Protein AF-A0A7W0M958-F1 (afdb_monomer)

pLDDT: mean 70.32, std 15.29, range [36.09, 95.06]

Mean predicted aligned error: 11.76 Å

Structure (mmCIF, N/CA/C/O backbone):
data_AF-A0A7W0M958-F1
#
_entry.id   AF-A0A7W0M958-F1
#
loop_
_atom_site.group_PDB
_atom_site.id
_atom_site.type_symbol
_atom_site.label_atom_id
_atom_site.label_alt_id
_atom_site.label_comp_id
_atom_site.label_asym_id
_atom_site.label_entity_id
_atom_site.label_seq_id
_atom_site.pdbx_PDB_ins_code
_atom_site.Cartn_x
_atom_site.Cartn_y
_atom_site.Cartn_z
_atom_site.occupancy
_atom_site.B_iso_or_equiv
_atom_site.auth_seq_id
_atom_site.auth_comp_id
_atom_site.auth_asym_id
_atom_site.auth_atom_id
_atom_site.pdbx_PDB_model_num
ATOM 1 N N . MET A 1 1 ? -44.604 1.127 20.445 1.00 42.62 1 MET A N 1
ATOM 2 C CA . MET A 1 1 ? -43.388 1.951 20.602 1.00 42.62 1 MET A CA 1
ATOM 3 C C . MET A 1 1 ? -42.227 0.977 20.756 1.00 42.62 1 MET A C 1
ATOM 5 O O . MET A 1 1 ? -41.955 0.521 21.855 1.00 42.62 1 MET A O 1
ATOM 9 N N . SER A 1 2 ? -41.671 0.502 19.639 1.00 37.41 2 SER A N 1
ATOM 10 C CA . SER A 1 2 ? -40.528 -0.413 19.659 1.00 37.41 2 SER A CA 1
ATOM 11 C C . SER A 1 2 ? -39.306 0.401 20.056 1.00 37.41 2 SER A C 1
ATOM 13 O O . SER A 1 2 ? -38.878 1.261 19.284 1.00 37.41 2 SER A O 1
ATOM 15 N N . LEU A 1 3 ? -38.792 0.173 21.265 1.00 39.25 3 LEU A N 1
ATOM 16 C CA . LEU A 1 3 ? -37.458 0.619 21.642 1.00 39.25 3 LEU A CA 1
ATOM 17 C C . LEU A 1 3 ? -36.522 0.137 20.537 1.00 39.25 3 LEU A C 1
ATOM 19 O O . LEU A 1 3 ? -36.380 -1.067 20.325 1.00 39.25 3 LEU A O 1
ATOM 23 N N . SER A 1 4 ? -35.979 1.078 19.764 1.00 40.53 4 SER A N 1
ATOM 24 C CA . SER A 1 4 ? -34.870 0.791 18.874 1.00 40.53 4 SER A CA 1
ATOM 25 C C . SER A 1 4 ? -33.812 0.159 19.759 1.00 40.53 4 SER A C 1
ATOM 27 O O . SER A 1 4 ? -33.294 0.841 20.642 1.00 40.53 4 SER A O 1
ATOM 29 N N . THR A 1 5 ? -33.559 -1.135 19.580 1.00 45.09 5 THR A N 1
ATOM 30 C CA . THR A 1 5 ? -32.366 -1.798 20.093 1.00 45.09 5 THR A CA 1
ATOM 31 C C . THR A 1 5 ? -31.204 -0.899 19.720 1.00 45.09 5 THR A C 1
ATOM 33 O O . THR A 1 5 ? -30.834 -0.826 18.547 1.00 45.09 5 THR A O 1
ATOM 36 N N . SER A 1 6 ? -30.726 -0.120 20.690 1.00 42.31 6 SER A N 1
ATOM 37 C CA . SER A 1 6 ? -29.503 0.640 20.556 1.00 42.31 6 SER A CA 1
ATOM 38 C C . SER A 1 6 ? -28.465 -0.392 20.182 1.00 42.31 6 SER A C 1
ATOM 40 O O . SER A 1 6 ? -28.250 -1.344 20.929 1.00 42.31 6 SER A O 1
ATOM 42 N N . THR A 1 7 ? -27.933 -0.264 18.977 1.00 45.28 7 THR A N 1
ATOM 43 C CA . THR A 1 7 ? -26.904 -1.120 18.408 1.00 45.28 7 THR A CA 1
ATOM 44 C C . THR A 1 7 ? -25.629 -0.938 19.233 1.00 45.28 7 THR A C 1
ATOM 46 O O . THR A 1 7 ? -24.704 -0.242 18.829 1.00 45.28 7 THR A O 1
ATOM 49 N N . THR A 1 8 ? -25.614 -1.483 20.444 1.00 46.78 8 THR A N 1
ATOM 50 C CA . THR A 1 8 ? -24.430 -1.624 21.279 1.00 46.78 8 THR A CA 1
ATOM 51 C C . THR A 1 8 ? -23.473 -2.596 20.597 1.00 46.78 8 THR A C 1
ATOM 53 O O . THR A 1 8 ? -23.866 -3.532 19.901 1.00 46.78 8 THR A O 1
ATOM 56 N N . ALA A 1 9 ? -22.178 -2.373 20.717 1.00 49.91 9 ALA A N 1
ATOM 57 C CA . ALA A 1 9 ? -21.476 -1.441 19.848 1.00 49.91 9 ALA A CA 1
ATOM 58 C C . ALA A 1 9 ? -20.551 -2.268 18.931 1.00 49.91 9 ALA A C 1
ATOM 60 O O . ALA A 1 9 ? -20.081 -3.329 19.348 1.00 49.91 9 ALA A O 1
ATOM 61 N N . PRO A 1 10 ? -20.224 -1.822 17.705 1.00 60.34 10 PRO A N 1
ATOM 62 C CA . PRO A 1 10 ? -19.324 -2.541 16.791 1.00 60.34 10 PRO A CA 1
ATOM 63 C C . PRO A 1 10 ? -17.956 -2.876 17.407 1.00 60.34 10 PRO A C 1
ATOM 65 O O . PRO A 1 10 ? -17.292 -3.812 16.965 1.00 60.34 10 PRO A O 1
ATOM 68 N N . ILE A 1 11 ? -17.569 -2.176 18.475 1.00 60.22 11 ILE A N 1
ATOM 69 C CA . ILE A 1 11 ? -16.361 -2.440 19.256 1.00 60.22 11 ILE A CA 1
ATOM 70 C C . ILE A 1 11 ? -16.395 -3.829 19.936 1.00 60.22 11 ILE A C 1
ATOM 72 O O . ILE A 1 11 ? -15.362 -4.488 20.046 1.00 60.22 11 ILE A O 1
ATOM 76 N N . GLU A 1 12 ? -17.560 -4.351 20.329 1.00 60.53 12 GLU A N 1
ATOM 77 C CA . GLU A 1 12 ? -17.665 -5.682 20.956 1.00 60.53 12 GLU A CA 1
ATOM 78 C C . GLU A 1 12 ? -17.314 -6.830 19.999 1.00 60.53 12 GLU A C 1
ATOM 80 O O . GLU A 1 12 ? -16.913 -7.907 20.442 1.00 60.53 12 GLU A O 1
ATOM 85 N N . ARG A 1 13 ? -17.410 -6.589 18.685 1.00 68.00 13 ARG A N 1
ATOM 86 C CA . ARG A 1 13 ? -17.120 -7.565 17.622 1.00 68.00 13 ARG A CA 1
ATOM 87 C C . ARG A 1 13 ? -15.661 -7.566 17.177 1.00 68.00 13 ARG A C 1
ATOM 89 O O . ARG A 1 13 ? -15.325 -8.190 16.169 1.00 68.00 13 ARG A O 1
ATOM 96 N N . VAL A 1 14 ? -14.787 -6.865 17.897 1.00 75.50 14 VAL A N 1
ATOM 97 C CA . VAL A 1 14 ? -13.375 -6.798 17.539 1.00 75.50 14 VAL A CA 1
ATOM 98 C C . VAL A 1 14 ? -12.734 -8.187 17.632 1.00 75.50 14 VAL A C 1
ATOM 100 O O . VAL A 1 14 ? -12.704 -8.818 18.687 1.00 75.50 14 VAL A O 1
ATOM 103 N N . THR A 1 15 ? -12.182 -8.657 16.514 1.00 79.88 15 THR A N 1
ATOM 104 C CA . THR A 1 15 ? -11.573 -9.992 16.384 1.00 79.88 15 THR A CA 1
ATOM 105 C C . THR A 1 15 ? -10.122 -10.039 16.857 1.00 79.88 15 THR A C 1
ATOM 107 O O . THR A 1 15 ? -9.561 -11.117 17.063 1.00 79.88 15 THR A O 1
ATOM 110 N N . ILE A 1 16 ? -9.496 -8.872 17.023 1.00 81.25 16 ILE A N 1
ATOM 111 C CA . ILE A 1 16 ? -8.085 -8.725 17.372 1.00 81.25 16 ILE A CA 1
ATOM 112 C C . ILE A 1 16 ? -7.967 -8.082 18.758 1.00 81.25 16 ILE A C 1
ATOM 114 O O . ILE A 1 16 ? -8.502 -6.999 18.959 1.00 81.25 16 ILE A O 1
ATOM 118 N N . PRO A 1 17 ? -7.210 -8.658 19.709 1.00 81.50 17 PRO A N 1
ATOM 119 C CA . PRO A 1 17 ? -7.110 -8.081 21.046 1.00 81.50 17 PRO A CA 1
ATOM 120 C C . PRO A 1 17 ? -6.552 -6.651 20.990 1.00 81.50 17 PRO A C 1
ATOM 122 O O . PRO A 1 17 ? -5.458 -6.431 20.455 1.00 81.50 17 PRO A O 1
ATOM 125 N N . LEU A 1 18 ? -7.285 -5.688 21.550 1.00 82.69 18 LEU A N 1
ATOM 126 C CA . LEU A 1 18 ? -6.930 -4.266 21.599 1.00 82.69 18 LEU A CA 1
ATOM 127 C C . LEU A 1 18 ? -5.986 -3.974 22.769 1.00 82.69 18 LEU A C 1
ATOM 129 O O . LEU A 1 18 ? -6.314 -3.239 23.685 1.00 82.69 18 LEU A O 1
ATOM 133 N N . ARG A 1 19 ? -4.792 -4.568 22.731 1.00 85.56 19 ARG A N 1
ATOM 134 C CA . ARG A 1 19 ? -3.726 -4.309 23.705 1.0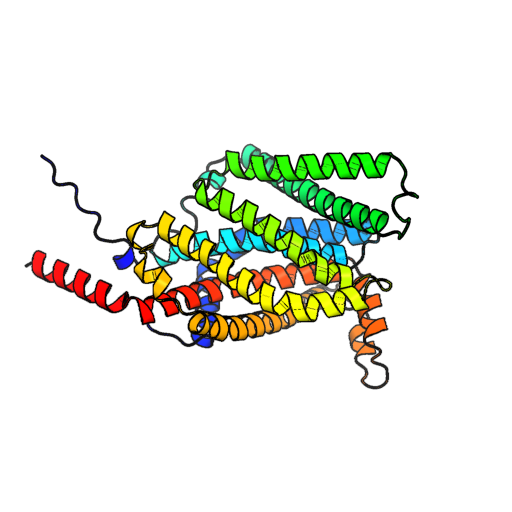0 85.56 19 ARG A CA 1
ATOM 135 C C . ARG A 1 19 ? -2.640 -3.400 23.127 1.00 85.56 19 ARG A C 1
ATOM 137 O O . ARG A 1 19 ? -2.356 -3.534 21.928 1.00 85.56 19 ARG A O 1
ATOM 144 N N . PRO A 1 20 ? -1.979 -2.579 23.963 1.00 88.06 20 PRO A N 1
ATOM 145 C CA . PRO A 1 20 ? -0.784 -1.852 23.571 1.00 88.06 20 PRO A CA 1
ATOM 146 C C . PRO A 1 20 ? 0.292 -2.786 22.992 1.00 88.06 20 PRO A C 1
ATOM 148 O O . PRO A 1 20 ? 0.580 -3.847 23.551 1.00 88.06 20 PRO A O 1
ATOM 151 N N . ARG A 1 21 ? 0.895 -2.408 21.870 1.00 91.38 21 ARG A N 1
ATOM 152 C CA . ARG A 1 21 ? 1.918 -3.146 21.124 1.00 91.38 21 ARG A CA 1
ATOM 153 C C . ARG A 1 21 ? 3.068 -2.229 20.751 1.00 91.38 21 ARG A C 1
ATOM 155 O O . ARG A 1 21 ? 2.920 -1.020 20.617 1.00 91.38 21 ARG A O 1
ATOM 162 N N . THR A 1 22 ? 4.243 -2.814 20.576 1.00 93.38 22 THR A N 1
ATOM 163 C CA . THR A 1 22 ? 5.367 -2.121 19.945 1.00 93.38 22 THR A CA 1
ATOM 164 C C . THR A 1 22 ? 5.147 -2.046 18.426 1.00 93.38 22 THR A C 1
ATOM 166 O O . THR A 1 22 ? 4.350 -2.819 17.883 1.00 93.38 22 THR A O 1
ATOM 169 N N . PRO A 1 23 ? 5.866 -1.171 17.699 1.00 89.19 23 PRO A N 1
ATOM 170 C CA . PRO A 1 23 ? 5.803 -1.129 16.236 1.00 89.19 23 PRO A CA 1
ATOM 171 C C . PRO A 1 23 ? 6.158 -2.473 15.585 1.00 89.19 23 PRO A C 1
ATOM 173 O O . PRO A 1 23 ? 5.487 -2.892 14.647 1.00 89.19 23 PRO A O 1
ATOM 176 N N . ALA A 1 24 ? 7.132 -3.199 16.145 1.00 90.88 24 ALA A N 1
ATOM 177 C CA . ALA A 1 24 ? 7.453 -4.565 15.727 1.00 90.88 24 ALA A CA 1
ATOM 178 C C . ALA A 1 24 ? 6.256 -5.513 15.913 1.00 90.88 24 ALA A C 1
ATOM 180 O O . ALA A 1 24 ? 5.863 -6.195 14.973 1.00 90.88 24 ALA A O 1
ATOM 181 N N . GLY A 1 25 ? 5.584 -5.456 17.069 1.00 93.62 25 GLY A N 1
ATOM 182 C CA . GLY A 1 25 ? 4.365 -6.233 17.304 1.00 93.62 25 GLY A CA 1
ATOM 183 C C . GLY A 1 25 ? 3.202 -5.870 16.368 1.00 93.62 25 GLY A C 1
ATOM 184 O O . GLY A 1 25 ? 2.332 -6.706 16.122 1.00 93.62 25 GLY A O 1
ATOM 185 N N . CYS A 1 26 ? 3.171 -4.649 15.818 1.00 93.75 26 CYS A N 1
ATOM 186 C CA . CYS A 1 26 ? 2.218 -4.261 14.772 1.00 93.75 26 CYS A CA 1
ATOM 187 C C . CYS A 1 26 ? 2.575 -4.884 13.413 1.00 93.75 26 CYS A C 1
ATOM 189 O O . CYS A 1 26 ? 1.673 -5.303 12.687 1.00 93.75 26 CYS A O 1
ATOM 191 N N . CYS A 1 27 ? 3.866 -4.993 13.085 1.00 93.06 27 CYS A N 1
ATOM 192 C CA . CYS A 1 27 ? 4.341 -5.720 11.905 1.00 93.06 27 CYS A CA 1
ATOM 193 C C . CYS A 1 27 ? 4.044 -7.224 12.009 1.00 93.06 27 CYS A C 1
ATOM 195 O O . CYS A 1 27 ? 3.504 -7.793 11.062 1.00 93.06 27 CYS A O 1
ATOM 197 N N . ASP A 1 28 ? 4.296 -7.849 13.162 1.00 94.12 28 ASP A N 1
ATOM 198 C CA . ASP A 1 28 ? 3.977 -9.266 13.392 1.00 94.12 28 ASP A CA 1
ATOM 199 C C . ASP A 1 28 ? 2.480 -9.526 13.221 1.00 94.12 28 ASP A C 1
ATOM 201 O O . ASP A 1 28 ? 2.060 -10.458 12.531 1.00 94.12 28 ASP A O 1
ATOM 205 N N . LEU A 1 29 ? 1.652 -8.645 13.789 1.00 94.19 29 LEU A N 1
ATOM 206 C CA . LEU A 1 29 ? 0.206 -8.714 13.633 1.00 94.19 29 LEU A CA 1
ATOM 207 C C . LEU A 1 29 ? -0.219 -8.531 12.170 1.00 94.19 29 LEU A C 1
ATOM 209 O O . LEU A 1 29 ? -1.136 -9.216 11.722 1.00 94.19 29 LEU A O 1
ATOM 213 N N . ALA A 1 30 ? 0.451 -7.657 11.414 1.00 95.06 30 ALA A N 1
ATOM 214 C CA . ALA A 1 30 ? 0.208 -7.492 9.984 1.00 95.06 30 ALA A CA 1
ATOM 215 C C . ALA A 1 30 ? 0.526 -8.761 9.193 1.00 95.06 30 ALA A C 1
ATOM 217 O O . ALA A 1 30 ? -0.282 -9.154 8.355 1.00 95.06 30 ALA A O 1
ATOM 218 N N . VAL A 1 31 ? 1.639 -9.436 9.492 1.00 94.44 31 VAL A N 1
ATOM 219 C CA . VAL A 1 31 ? 2.004 -10.721 8.875 1.00 94.44 31 VAL A CA 1
ATOM 220 C C . VAL A 1 31 ? 0.985 -11.804 9.230 1.00 94.44 31 VAL A C 1
ATOM 222 O O . VAL A 1 31 ? 0.481 -12.484 8.338 1.00 94.44 31 VAL A O 1
ATOM 225 N N . MET A 1 32 ? 0.618 -11.936 10.509 1.00 94.75 32 MET A N 1
ATOM 226 C CA . MET A 1 32 ? -0.393 -12.903 10.954 1.00 94.75 32 MET A CA 1
ATOM 227 C C . MET A 1 32 ? -1.755 -12.651 10.295 1.00 94.75 32 MET A C 1
ATOM 229 O O . MET A 1 32 ? -2.414 -13.587 9.836 1.00 94.75 32 MET A O 1
ATOM 233 N N . TYR A 1 33 ? -2.171 -11.384 10.230 1.00 93.75 33 TYR A N 1
ATOM 234 C CA . TYR A 1 33 ? -3.401 -10.970 9.566 1.00 93.75 33 TYR A CA 1
ATOM 235 C C . TYR A 1 33 ? -3.349 -11.298 8.069 1.00 93.75 33 TYR A C 1
ATOM 237 O O . TYR A 1 33 ? -4.283 -11.898 7.534 1.00 93.75 33 TYR A O 1
ATOM 245 N N . TYR A 1 34 ? -2.240 -10.963 7.403 1.00 92.88 34 TYR A N 1
ATOM 246 C CA . TYR A 1 34 ? -2.038 -11.255 5.987 1.00 92.88 34 TYR A CA 1
ATOM 247 C C . TYR A 1 34 ? -2.079 -12.759 5.716 1.00 92.88 34 TYR A C 1
ATOM 249 O O . TYR A 1 34 ? -2.740 -13.177 4.775 1.00 92.88 34 TYR A O 1
ATOM 257 N N . GLY A 1 35 ? -1.463 -13.585 6.567 1.00 93.88 35 GLY A N 1
ATOM 258 C CA . GLY A 1 35 ? -1.508 -15.045 6.459 1.00 93.88 35 GLY A CA 1
ATOM 259 C C . GLY A 1 35 ? -2.926 -15.608 6.590 1.00 93.88 35 GLY A C 1
ATOM 260 O O . GLY A 1 35 ? -3.335 -16.446 5.787 1.00 93.88 35 GLY A O 1
ATOM 261 N N . ARG A 1 36 ? -3.721 -15.101 7.542 1.00 93.75 36 ARG A N 1
ATOM 262 C CA . ARG A 1 36 ? -5.124 -15.517 7.721 1.00 93.75 36 ARG A CA 1
ATOM 263 C C . ARG A 1 36 ? -6.018 -15.111 6.545 1.00 93.75 36 ARG A C 1
ATOM 265 O O . ARG A 1 36 ? -6.953 -15.836 6.214 1.00 93.75 36 ARG A O 1
ATOM 272 N N . HIS A 1 37 ? -5.735 -13.976 5.911 1.00 92.69 37 HIS A N 1
ATOM 273 C CA . HIS A 1 37 ? -6.521 -13.428 4.800 1.00 92.69 37 HIS A CA 1
ATOM 274 C C . HIS A 1 37 ? -5.784 -13.478 3.454 1.00 92.69 37 HIS A C 1
ATOM 276 O O . HIS A 1 37 ? -6.104 -12.708 2.546 1.00 92.69 37 HIS A O 1
ATOM 282 N N . LEU A 1 38 ? -4.832 -14.406 3.302 1.00 92.50 38 LEU A N 1
ATOM 283 C CA . LEU A 1 38 ? -3.876 -14.425 2.193 1.00 92.50 38 LEU A CA 1
ATOM 284 C C . LEU A 1 38 ? -4.567 -14.405 0.831 1.00 92.50 38 LEU A C 1
ATOM 286 O O . LEU A 1 38 ? -4.259 -13.568 -0.012 1.00 92.50 38 LEU A O 1
ATOM 290 N N . ALA A 1 39 ? -5.552 -15.282 0.627 1.00 88.88 39 ALA A N 1
ATOM 291 C CA . ALA A 1 39 ? -6.262 -15.380 -0.644 1.00 88.88 39 ALA A CA 1
ATOM 292 C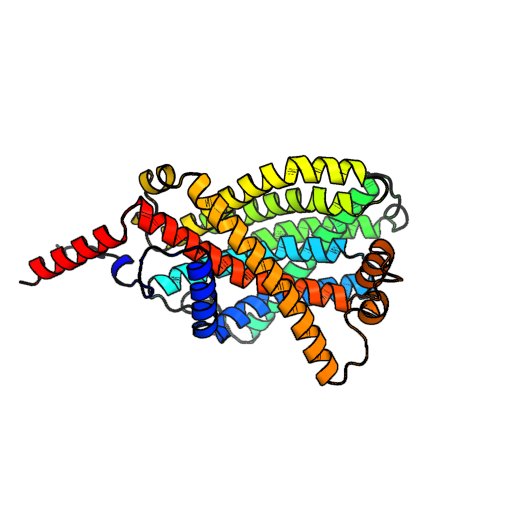 C . ALA A 1 39 ? -6.978 -14.071 -1.018 1.00 88.88 39 ALA A C 1
ATOM 294 O O . ALA A 1 39 ? -6.932 -13.641 -2.170 1.00 88.88 39 ALA A O 1
ATOM 295 N N . ALA A 1 40 ? -7.624 -13.414 -0.054 1.00 87.56 40 ALA A N 1
ATOM 296 C CA . ALA A 1 40 ? -8.373 -12.190 -0.307 1.00 87.56 40 ALA A CA 1
ATOM 297 C C . ALA A 1 40 ? -7.439 -10.981 -0.506 1.00 87.56 40 ALA A C 1
ATOM 299 O O . ALA A 1 40 ? -7.651 -10.176 -1.418 1.00 87.56 40 ALA A O 1
ATOM 300 N N . ALA A 1 41 ? -6.356 -10.905 0.273 1.00 89.62 41 ALA A N 1
ATOM 301 C CA . ALA A 1 41 ? -5.318 -9.891 0.119 1.00 89.62 41 ALA A CA 1
ATOM 302 C C . ALA A 1 41 ? -4.587 -10.014 -1.229 1.00 89.62 41 ALA A C 1
ATOM 304 O O . ALA A 1 41 ? -4.405 -9.002 -1.910 1.00 89.62 41 ALA A O 1
ATOM 305 N N . LEU A 1 42 ? -4.257 -11.240 -1.657 1.00 90.19 42 LEU A N 1
ATOM 306 C CA . LEU A 1 42 ? -3.645 -11.520 -2.959 1.00 90.19 42 LEU A CA 1
ATOM 307 C C . LEU A 1 42 ? -4.586 -11.221 -4.127 1.00 90.19 42 LEU A C 1
ATOM 309 O O . LEU A 1 42 ? -4.130 -10.711 -5.144 1.00 90.19 42 LEU A O 1
ATOM 313 N N . ARG A 1 43 ? -5.895 -11.480 -4.003 1.00 85.12 43 ARG A N 1
ATOM 314 C CA . ARG A 1 43 ? -6.878 -11.076 -5.027 1.00 85.12 43 ARG A CA 1
ATOM 315 C C . ARG A 1 43 ? -6.932 -9.559 -5.182 1.00 85.12 43 ARG A C 1
ATOM 317 O O . ARG A 1 43 ? -6.916 -9.065 -6.308 1.00 85.12 43 ARG A O 1
ATOM 324 N N . LEU A 1 44 ? -6.975 -8.824 -4.067 1.00 85.06 44 LEU A N 1
ATOM 325 C CA . LEU A 1 44 ? -6.955 -7.360 -4.081 1.00 85.06 44 LEU A CA 1
ATOM 326 C C . LEU A 1 44 ? -5.650 -6.827 -4.685 1.00 85.06 44 LEU A C 1
ATOM 328 O O . LEU A 1 44 ? -5.680 -5.926 -5.522 1.00 85.06 44 LEU A O 1
ATOM 332 N N . TYR A 1 45 ? -4.519 -7.415 -4.289 1.00 89.88 45 TYR A N 1
ATOM 333 C CA . TYR A 1 45 ? -3.213 -7.114 -4.858 1.00 89.88 45 TYR A CA 1
ATOM 334 C C . TYR A 1 45 ? -3.208 -7.364 -6.368 1.00 89.88 45 TYR A C 1
ATOM 336 O O . TYR A 1 45 ? -2.921 -6.451 -7.131 1.00 89.88 45 TYR A O 1
ATOM 344 N N . ALA A 1 46 ? -3.612 -8.550 -6.821 1.00 85.75 46 ALA A N 1
ATOM 345 C CA . ALA A 1 46 ? -3.624 -8.919 -8.231 1.00 85.75 46 ALA A CA 1
ATOM 346 C C . ALA A 1 46 ? -4.509 -7.989 -9.075 1.00 85.75 46 ALA A C 1
ATOM 348 O O . ALA A 1 46 ? -4.117 -7.593 -10.169 1.00 85.75 46 ALA A O 1
ATOM 349 N N . ALA A 1 47 ? -5.670 -7.585 -8.553 1.00 80.44 47 ALA A N 1
ATOM 350 C CA . ALA A 1 47 ? -6.596 -6.696 -9.251 1.00 80.44 47 ALA A CA 1
ATOM 351 C C . ALA A 1 47 ? -6.030 -5.287 -9.510 1.00 80.44 47 ALA A C 1
ATOM 353 O O . ALA A 1 47 ? -6.476 -4.619 -10.440 1.00 80.44 47 ALA A O 1
ATOM 354 N N . ILE A 1 48 ? -5.073 -4.828 -8.695 1.00 82.06 48 ILE A N 1
ATOM 355 C CA . ILE A 1 48 ? -4.545 -3.456 -8.737 1.00 82.06 48 ILE A CA 1
ATOM 356 C C . ILE A 1 48 ? -3.093 -3.423 -9.223 1.00 82.06 48 ILE A C 1
ATOM 358 O O . ILE A 1 48 ? -2.740 -2.609 -10.074 1.00 82.06 48 ILE A O 1
ATOM 362 N N . ALA A 1 49 ? -2.252 -4.312 -8.698 1.00 85.56 49 ALA A N 1
ATOM 363 C CA . ALA A 1 49 ? -0.827 -4.360 -8.977 1.00 85.56 49 ALA A CA 1
ATOM 364 C C . ALA A 1 49 ? -0.512 -4.991 -10.338 1.00 85.56 49 ALA A C 1
ATOM 366 O O . ALA A 1 49 ? 0.308 -4.433 -11.058 1.00 85.56 49 ALA A O 1
ATOM 367 N N . LEU A 1 50 ? -1.170 -6.089 -10.748 1.00 83.12 50 LEU A N 1
ATOM 368 C CA . LEU A 1 50 ? -0.867 -6.717 -12.048 1.00 83.12 50 LEU A CA 1
ATOM 369 C C . LEU A 1 50 ? -1.082 -5.769 -13.238 1.00 83.12 50 LEU A C 1
ATOM 371 O O . LEU A 1 50 ? -0.213 -5.734 -14.106 1.00 83.12 50 LEU A O 1
ATOM 375 N N . PRO A 1 51 ? -2.159 -4.957 -13.293 1.00 81.31 51 PRO A N 1
ATOM 376 C CA . PRO A 1 51 ? -2.305 -3.949 -14.339 1.00 81.31 51 PRO A CA 1
ATOM 377 C C . PRO A 1 51 ? -1.175 -2.925 -14.369 1.00 81.31 51 PRO A C 1
ATOM 379 O O . PRO A 1 51 ? -0.702 -2.565 -15.443 1.00 81.31 51 PRO A O 1
ATOM 382 N N . ALA A 1 52 ? -0.722 -2.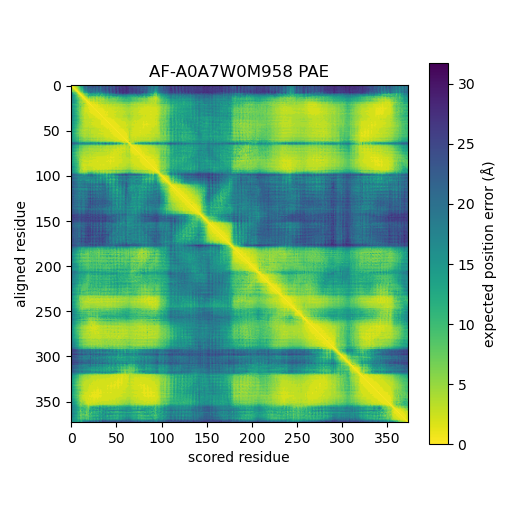480 -13.197 1.00 82.38 52 ALA A N 1
ATOM 383 C CA . ALA A 1 52 ? 0.382 -1.538 -13.090 1.00 82.38 52 ALA A CA 1
ATOM 384 C C . ALA A 1 52 ? 1.699 -2.157 -13.565 1.00 82.38 52 ALA A C 1
ATOM 386 O O . ALA A 1 52 ? 2.423 -1.538 -14.335 1.00 82.38 52 ALA A O 1
ATOM 387 N N . VAL A 1 53 ? 1.975 -3.395 -13.156 1.00 84.44 53 VAL A N 1
ATOM 388 C CA . VAL A 1 53 ? 3.165 -4.159 -13.549 1.00 84.44 53 VAL A CA 1
ATOM 389 C C . VAL A 1 53 ? 3.176 -4.412 -15.056 1.00 84.44 53 VAL A C 1
ATOM 391 O O . VAL A 1 53 ? 4.180 -4.145 -15.709 1.00 84.44 53 VAL A O 1
ATOM 394 N N . ALA A 1 54 ? 2.055 -4.864 -15.627 1.00 80.56 54 ALA A N 1
ATOM 395 C CA . ALA A 1 54 ? 1.921 -5.093 -17.065 1.00 80.56 54 ALA A CA 1
ATOM 396 C C . ALA A 1 54 ? 2.107 -3.800 -17.865 1.00 80.56 54 ALA A C 1
ATOM 398 O O . ALA A 1 54 ? 2.738 -3.808 -18.921 1.00 80.56 54 ALA A O 1
ATOM 399 N N . LEU A 1 55 ? 1.590 -2.684 -17.348 1.00 79.38 55 LEU A N 1
ATOM 400 C CA . LEU A 1 55 ? 1.779 -1.390 -17.976 1.00 79.38 55 LEU A CA 1
ATOM 401 C C . LEU A 1 55 ? 3.237 -0.949 -17.930 1.00 79.38 55 LEU A C 1
ATOM 403 O O . LEU A 1 55 ? 3.778 -0.590 -18.967 1.00 79.38 55 LEU A O 1
ATOM 407 N N . VAL A 1 56 ? 3.874 -0.990 -16.761 1.00 83.38 56 VAL A N 1
ATOM 408 C CA . VAL A 1 56 ? 5.285 -0.607 -16.612 1.00 83.38 56 VAL A CA 1
ATOM 409 C C . VAL A 1 56 ? 6.159 -1.461 -17.521 1.00 83.38 56 VAL A C 1
ATOM 411 O O . VAL A 1 56 ? 6.966 -0.919 -18.266 1.00 83.38 56 VAL A O 1
ATOM 414 N N . TYR A 1 57 ? 5.923 -2.775 -17.548 1.00 83.50 57 TYR A N 1
ATOM 415 C CA . TYR A 1 57 ? 6.598 -3.675 -18.474 1.00 83.50 57 TYR A CA 1
ATOM 416 C C . TYR A 1 57 ? 6.392 -3.256 -19.935 1.00 83.50 57 TYR A C 1
ATOM 418 O O . TYR A 1 57 ? 7.359 -3.150 -20.683 1.00 83.50 57 TYR A O 1
ATOM 426 N N . GLY A 1 58 ? 5.148 -2.989 -20.346 1.00 76.62 58 GLY A N 1
ATOM 427 C CA . GLY A 1 58 ? 4.822 -2.574 -21.711 1.00 76.62 58 GLY A CA 1
ATOM 428 C C . GLY A 1 58 ? 5.483 -1.251 -22.105 1.00 76.62 58 GLY A C 1
ATOM 429 O O . GLY A 1 58 ? 6.111 -1.174 -23.157 1.00 76.62 58 GLY A O 1
ATOM 430 N N . PHE A 1 59 ? 5.404 -0.228 -21.253 1.00 75.94 59 PHE A N 1
ATOM 431 C CA . PHE A 1 59 ? 6.045 1.065 -21.506 1.00 75.94 59 PHE A CA 1
ATOM 432 C C . PHE A 1 59 ? 7.564 0.927 -21.594 1.00 75.94 59 PHE A C 1
ATOM 434 O O . PHE A 1 59 ? 8.149 1.329 -22.600 1.00 75.94 59 PHE A O 1
ATOM 441 N N . SER A 1 60 ? 8.198 0.270 -20.621 1.00 80.56 60 SER A N 1
ATOM 442 C CA . SER A 1 60 ? 9.646 0.055 -20.655 1.00 80.56 60 SER A CA 1
ATOM 443 C C . SER A 1 60 ? 10.073 -0.791 -21.858 1.00 80.56 60 SER A C 1
ATOM 445 O O . SER A 1 60 ? 11.113 -0.525 -22.451 1.00 80.56 60 SER A O 1
ATOM 447 N N . ARG A 1 61 ? 9.266 -1.773 -22.286 1.00 81.44 61 ARG A N 1
ATOM 448 C CA . ARG A 1 61 ? 9.596 -2.642 -23.426 1.00 81.44 61 ARG A CA 1
ATOM 449 C C . ARG A 1 61 ? 9.447 -1.963 -24.787 1.00 81.44 61 ARG A C 1
ATOM 451 O O . ARG A 1 61 ? 10.256 -2.255 -25.668 1.00 81.44 61 ARG A O 1
ATOM 458 N N . PHE A 1 62 ? 8.406 -1.151 -24.979 1.00 77.62 62 PHE A N 1
ATOM 459 C CA . PHE A 1 62 ? 8.024 -0.618 -26.295 1.00 77.62 62 PHE A CA 1
ATOM 460 C C . PHE A 1 62 ? 8.363 0.857 -26.497 1.00 77.62 62 PHE A C 1
ATOM 462 O O . PHE A 1 62 ? 8.635 1.261 -27.621 1.00 77.62 62 PHE A O 1
ATOM 469 N N . VAL A 1 63 ? 8.337 1.657 -25.433 1.00 74.56 63 VAL A N 1
ATOM 470 C CA . VAL A 1 63 ? 8.619 3.101 -25.489 1.00 74.56 63 VAL A CA 1
ATOM 471 C C . VAL A 1 63 ? 10.073 3.385 -25.092 1.00 74.56 63 VAL A C 1
ATOM 473 O O . VAL A 1 63 ? 10.579 4.468 -25.354 1.00 74.56 63 VAL A O 1
ATOM 476 N N . GLY A 1 64 ? 10.766 2.400 -24.503 1.00 67.94 64 GLY A N 1
ATOM 477 C CA . GLY A 1 64 ? 12.135 2.564 -24.009 1.00 67.94 64 GLY A CA 1
ATOM 478 C C . GLY A 1 64 ? 12.198 3.454 -22.770 1.00 67.94 64 GLY A C 1
ATOM 479 O O . GLY A 1 64 ? 13.186 4.145 -22.560 1.00 67.94 64 GLY A O 1
ATOM 480 N N . THR A 1 65 ? 11.120 3.496 -21.981 1.00 62.19 65 THR A N 1
ATOM 481 C CA . THR A 1 65 ? 11.021 4.403 -20.835 1.00 62.19 65 THR A CA 1
ATOM 482 C C . THR A 1 65 ? 11.810 3.927 -19.626 1.00 62.19 65 THR A C 1
ATOM 484 O O . THR A 1 65 ? 11.707 2.762 -19.222 1.00 62.19 65 THR A O 1
ATOM 487 N N . ASP A 1 66 ? 12.468 4.902 -19.005 1.00 67.81 66 ASP A N 1
ATOM 488 C CA . ASP A 1 66 ? 13.261 4.803 -17.786 1.00 67.81 66 ASP A CA 1
ATOM 489 C C . ASP A 1 66 ? 12.458 4.370 -16.542 1.00 67.81 66 ASP A C 1
ATOM 491 O O . ASP A 1 66 ? 11.222 4.417 -16.481 1.00 67.81 66 ASP A O 1
ATOM 495 N N . LEU A 1 67 ? 13.202 4.033 -15.482 1.00 70.75 67 LEU A N 1
ATOM 496 C CA . LEU A 1 67 ? 12.740 3.754 -14.114 1.00 70.75 67 LEU A CA 1
ATOM 497 C C . LEU A 1 67 ? 11.765 4.813 -13.550 1.00 70.75 67 LEU A C 1
ATOM 499 O O . LEU A 1 67 ? 10.964 4.513 -12.662 1.00 70.75 67 LEU A O 1
ATOM 503 N N . THR A 1 68 ? 11.784 6.036 -14.084 1.00 71.19 68 THR A N 1
ATOM 504 C CA . THR A 1 68 ? 10.854 7.131 -13.762 1.00 71.19 68 THR A CA 1
ATOM 505 C C . THR A 1 68 ? 9.390 6.706 -13.898 1.00 71.19 68 THR A C 1
ATOM 507 O O . THR A 1 68 ? 8.587 6.939 -12.990 1.00 71.19 68 THR A O 1
ATOM 510 N N . VAL A 1 69 ? 9.040 6.022 -14.992 1.00 73.44 69 VAL A N 1
ATOM 511 C CA . VAL A 1 69 ? 7.677 5.539 -15.259 1.00 73.44 69 VAL A CA 1
ATOM 512 C C . VAL A 1 69 ? 7.274 4.469 -14.252 1.00 73.44 69 VAL A C 1
ATOM 514 O O . VAL A 1 69 ? 6.150 4.485 -13.746 1.00 73.44 69 VAL A O 1
ATOM 517 N N . ALA A 1 70 ? 8.201 3.574 -13.910 1.00 76.62 70 ALA A N 1
ATOM 518 C CA . ALA A 1 70 ? 7.986 2.533 -12.914 1.00 76.62 70 ALA A CA 1
ATOM 519 C C . ALA A 1 70 ? 7.702 3.130 -11.527 1.00 76.62 70 ALA A C 1
ATOM 521 O O . ALA A 1 70 ? 6.726 2.753 -10.873 1.00 76.62 70 ALA A O 1
ATOM 522 N N . ILE A 1 71 ? 8.500 4.118 -11.110 1.00 76.12 71 ILE A N 1
ATOM 523 C CA . ILE A 1 71 ? 8.317 4.833 -9.841 1.00 76.12 71 ILE A CA 1
ATOM 524 C C . ILE A 1 71 ? 6.981 5.580 -9.836 1.00 76.12 71 ILE A C 1
ATOM 526 O O . ILE A 1 71 ? 6.203 5.437 -8.891 1.00 76.12 71 ILE A O 1
ATOM 530 N N . ALA A 1 72 ? 6.671 6.332 -10.895 1.00 76.06 72 ALA A N 1
ATOM 531 C CA . ALA A 1 72 ? 5.415 7.070 -11.001 1.00 76.06 72 ALA A CA 1
ATOM 532 C C . ALA A 1 72 ? 4.202 6.129 -10.924 1.00 76.06 72 ALA A C 1
ATOM 534 O O . ALA A 1 72 ? 3.269 6.371 -10.151 1.00 76.06 72 ALA A O 1
ATOM 535 N N . ALA A 1 73 ? 4.241 5.016 -11.660 1.00 77.12 73 ALA A N 1
ATOM 536 C CA . ALA A 1 73 ? 3.202 3.999 -11.624 1.00 77.12 73 ALA A CA 1
ATOM 537 C C . ALA A 1 73 ? 3.037 3.408 -10.217 1.00 77.12 73 ALA A C 1
ATOM 539 O O . ALA A 1 73 ? 1.920 3.382 -9.694 1.00 77.12 73 ALA A O 1
ATOM 540 N N . ALA A 1 74 ? 4.133 3.001 -9.567 1.00 79.94 74 ALA A N 1
ATOM 541 C CA . ALA A 1 74 ? 4.105 2.467 -8.207 1.00 79.94 74 ALA A CA 1
ATOM 542 C C . ALA A 1 74 ? 3.521 3.475 -7.206 1.00 79.94 74 ALA A C 1
ATOM 544 O O . ALA A 1 74 ? 2.668 3.116 -6.391 1.00 79.94 74 ALA A O 1
ATOM 545 N N . VAL A 1 75 ? 3.919 4.747 -7.282 1.00 78.56 75 VAL A N 1
ATOM 546 C CA . VAL A 1 75 ? 3.450 5.821 -6.391 1.00 78.56 75 VAL A CA 1
ATOM 547 C C . VAL A 1 75 ? 1.954 6.087 -6.572 1.00 78.56 75 VAL A C 1
ATOM 549 O O . VAL A 1 75 ? 1.219 6.176 -5.583 1.00 78.56 75 VAL A O 1
ATOM 552 N N . ILE A 1 76 ? 1.470 6.172 -7.809 1.00 78.19 76 ILE A N 1
ATOM 553 C CA . ILE A 1 76 ? 0.053 6.421 -8.101 1.00 78.19 76 ILE A CA 1
ATOM 554 C C . ILE A 1 76 ? -0.796 5.226 -7.646 1.00 78.19 76 ILE A C 1
ATOM 556 O O . ILE A 1 76 ? -1.749 5.376 -6.871 1.00 78.19 76 ILE A O 1
ATOM 560 N N . VAL A 1 77 ? -0.419 4.021 -8.075 1.00 81.56 77 VAL A N 1
ATOM 561 C CA . VAL A 1 77 ? -1.198 2.791 -7.871 1.00 81.56 77 VAL A CA 1
ATOM 562 C C . VAL A 1 77 ? -1.228 2.376 -6.404 1.00 81.56 77 VAL A C 1
ATOM 564 O O . VAL A 1 77 ? -2.271 1.937 -5.905 1.00 81.56 77 VAL A O 1
ATOM 567 N N . SER A 1 78 ? -0.138 2.598 -5.663 1.00 84.94 78 SER A N 1
ATOM 568 C CA . SER A 1 78 ? -0.108 2.281 -4.235 1.00 84.94 78 SER A CA 1
ATOM 569 C C . SER A 1 78 ? -1.177 3.045 -3.436 1.00 84.94 78 SER A C 1
ATOM 571 O O . SER A 1 78 ? -1.531 2.608 -2.347 1.00 84.94 78 SER A O 1
ATOM 573 N N . LYS A 1 79 ? -1.773 4.148 -3.928 1.00 82.88 79 LYS A N 1
ATOM 574 C CA . LYS A 1 79 ? -2.792 4.875 -3.142 1.00 82.88 79 LYS A CA 1
ATOM 575 C C . LYS A 1 79 ? -4.098 4.114 -3.149 1.00 82.88 79 LYS A C 1
ATOM 577 O O . LYS A 1 79 ? -4.686 3.913 -2.088 1.00 82.88 79 LYS A O 1
ATOM 582 N N . ALA A 1 80 ? -4.525 3.698 -4.338 1.00 80.62 80 ALA A N 1
ATOM 583 C CA . ALA A 1 80 ? -5.713 2.879 -4.509 1.00 80.62 80 ALA A CA 1
ATOM 584 C C . ALA A 1 80 ? -5.570 1.579 -3.708 1.00 80.62 80 ALA A C 1
ATOM 586 O O . ALA A 1 80 ? -6.450 1.253 -2.912 1.00 80.62 80 ALA A O 1
ATOM 587 N N . LEU A 1 81 ? -4.412 0.917 -3.825 1.00 86.44 81 LEU A N 1
ATOM 588 C CA . LEU A 1 81 ? -4.102 -0.290 -3.061 1.00 86.44 81 LEU A CA 1
ATOM 589 C C . LEU A 1 81 ? -4.162 -0.043 -1.548 1.00 86.44 81 LEU A C 1
ATOM 591 O O . LEU A 1 81 ? -4.805 -0.801 -0.827 1.00 86.44 81 LEU A O 1
ATOM 595 N N . GLY A 1 82 ? -3.548 1.037 -1.061 1.00 87.50 82 GLY A N 1
ATOM 596 C CA . GLY A 1 82 ? -3.503 1.364 0.363 1.00 87.50 82 GLY A CA 1
ATOM 597 C C . GLY A 1 82 ? -4.872 1.687 0.959 1.00 87.50 82 GLY A C 1
ATOM 598 O O . GLY A 1 82 ? -5.177 1.218 2.050 1.00 87.50 82 GLY A O 1
ATOM 599 N N . VAL A 1 83 ? -5.708 2.455 0.253 1.00 82.81 83 VAL A N 1
ATOM 600 C CA . VAL A 1 83 ? -7.067 2.801 0.712 1.00 82.81 83 VAL A CA 1
ATOM 601 C C . VAL A 1 83 ? -7.950 1.560 0.774 1.00 82.81 83 VAL A C 1
ATOM 603 O O . VAL A 1 83 ? -8.621 1.344 1.779 1.00 82.81 83 VAL A O 1
ATOM 606 N N . LEU A 1 84 ? -7.930 0.730 -0.272 1.00 84.19 84 LEU A N 1
ATOM 607 C CA . LEU A 1 84 ? -8.746 -0.484 -0.318 1.00 84.19 84 LEU A CA 1
ATOM 608 C C . LEU A 1 84 ? -8.281 -1.521 0.707 1.00 84.19 84 LEU A C 1
ATOM 610 O O . LEU A 1 84 ? -9.113 -2.165 1.339 1.00 84.19 84 LEU A O 1
ATOM 614 N N . THR A 1 85 ? -6.968 -1.626 0.926 1.00 90.62 85 THR A N 1
ATOM 615 C CA . THR A 1 85 ? -6.405 -2.503 1.959 1.00 90.62 85 THR A CA 1
ATOM 616 C C . THR A 1 85 ? -6.852 -2.055 3.347 1.00 90.62 85 THR A C 1
ATOM 618 O O . THR A 1 85 ? -7.380 -2.869 4.092 1.00 90.62 85 THR A O 1
ATOM 621 N N . VAL A 1 86 ? -6.729 -0.766 3.687 1.00 90.75 86 VAL A N 1
ATOM 622 C CA . VAL A 1 86 ? -7.164 -0.249 4.999 1.00 90.75 86 VAL A CA 1
ATOM 623 C C . VAL A 1 86 ? -8.670 -0.411 5.199 1.00 90.75 86 VAL A C 1
ATOM 625 O O . VAL A 1 86 ? -9.089 -0.827 6.273 1.00 90.75 86 VAL A O 1
ATOM 628 N N . ALA A 1 87 ? -9.485 -0.141 4.177 1.00 85.44 87 ALA A N 1
ATOM 629 C CA . ALA A 1 87 ? -10.931 -0.328 4.264 1.00 85.44 87 ALA A CA 1
ATOM 630 C C . ALA A 1 87 ? -11.308 -1.796 4.539 1.00 85.44 87 ALA A C 1
ATOM 632 O O . ALA A 1 87 ? -12.165 -2.064 5.380 1.00 85.44 87 ALA A O 1
ATOM 633 N N . ALA A 1 88 ? -10.646 -2.746 3.869 1.00 87.19 88 ALA A N 1
ATOM 634 C CA . ALA A 1 88 ? -10.865 -4.172 4.095 1.00 87.19 88 ALA A CA 1
ATOM 635 C C . ALA A 1 88 ? -10.386 -4.611 5.491 1.00 87.19 88 ALA A C 1
ATOM 637 O O . ALA A 1 88 ? -11.122 -5.274 6.225 1.00 87.19 88 ALA A O 1
ATOM 638 N N . VAL A 1 89 ? -9.183 -4.187 5.891 1.00 91.81 89 VAL A N 1
ATOM 639 C CA . VAL A 1 89 ? -8.592 -4.525 7.196 1.00 91.81 89 VAL A CA 1
ATOM 640 C C . VAL A 1 89 ? -9.439 -3.979 8.334 1.00 91.81 89 VAL A C 1
ATOM 642 O O . VAL A 1 89 ? -9.741 -4.724 9.265 1.00 91.81 89 VAL A O 1
ATOM 645 N N . ALA A 1 90 ? -9.884 -2.724 8.240 1.00 89.56 90 ALA A N 1
ATOM 646 C CA . ALA A 1 90 ? -10.756 -2.118 9.235 1.00 89.56 90 ALA A CA 1
ATOM 647 C C . ALA A 1 90 ? -12.003 -2.982 9.451 1.00 89.56 90 ALA A C 1
ATOM 649 O O . ALA A 1 90 ? -12.201 -3.492 10.545 1.00 89.56 90 ALA A O 1
ATOM 650 N N . ARG A 1 91 ? -12.768 -3.269 8.395 1.00 85.69 91 ARG A N 1
ATOM 651 C CA . ARG A 1 91 ? -14.008 -4.059 8.484 1.00 85.69 91 ARG A CA 1
ATOM 652 C C . ARG A 1 91 ? -13.802 -5.440 9.107 1.00 85.69 91 ARG A C 1
ATOM 654 O O . ARG A 1 91 ? -14.497 -5.806 10.050 1.00 85.69 91 ARG A O 1
ATOM 661 N N . THR A 1 92 ? -12.783 -6.171 8.661 1.00 89.12 92 THR A N 1
ATOM 662 C CA . THR A 1 92 ? -12.471 -7.493 9.242 1.00 89.12 92 THR A CA 1
ATOM 663 C C . THR A 1 92 ? -12.002 -7.470 10.687 1.00 89.12 92 THR A C 1
ATOM 665 O O . THR A 1 92 ? -12.252 -8.418 11.434 1.00 89.12 92 THR A O 1
ATOM 668 N N . THR A 1 93 ? -11.345 -6.388 11.102 1.00 89.19 93 THR A N 1
ATOM 669 C CA . THR A 1 93 ? -10.921 -6.222 12.493 1.00 89.19 93 THR A CA 1
ATOM 670 C C . THR A 1 93 ? -12.138 -6.107 13.410 1.00 89.19 93 THR A C 1
ATOM 672 O O . THR A 1 93 ? -12.087 -6.607 14.526 1.00 89.19 93 THR A O 1
ATOM 675 N N . PHE A 1 94 ? -13.250 -5.551 12.919 1.00 84.75 94 PHE A N 1
ATOM 676 C CA . PHE A 1 94 ? -14.532 -5.434 13.629 1.00 84.75 94 PHE A CA 1
ATOM 677 C C . PHE A 1 94 ? -15.534 -6.556 13.283 1.00 84.75 94 PHE A C 1
ATOM 679 O O . PHE A 1 94 ? -16.743 -6.399 13.447 1.00 84.75 94 PHE A O 1
ATOM 686 N N . GLY A 1 95 ? -15.039 -7.705 12.809 1.00 82.38 95 GLY A N 1
ATOM 687 C CA . GLY A 1 95 ? -15.842 -8.921 12.653 1.00 82.38 95 GLY A CA 1
ATOM 688 C C . GLY A 1 95 ? -16.685 -8.999 11.379 1.00 82.38 95 GLY A C 1
ATOM 689 O O . GLY A 1 95 ? -17.406 -9.979 11.194 1.00 82.38 95 GLY A O 1
ATOM 690 N N . GLU A 1 96 ? -16.590 -8.025 10.472 1.00 82.25 96 GLU A N 1
ATOM 691 C CA . GLU A 1 96 ? -17.200 -8.148 9.146 1.00 82.25 96 GLU A CA 1
ATOM 692 C C . GLU A 1 96 ? -16.375 -9.088 8.254 1.00 82.25 96 GLU A C 1
ATOM 694 O O . GLU A 1 96 ? -15.147 -9.139 8.327 1.00 82.25 96 GLU A O 1
ATOM 699 N N . ALA A 1 97 ? -17.022 -9.835 7.360 1.00 78.44 97 ALA A N 1
ATOM 700 C CA . ALA A 1 97 ? -16.282 -10.650 6.403 1.00 78.44 97 ALA A CA 1
ATOM 701 C C . ALA A 1 97 ? -15.510 -9.756 5.415 1.00 78.44 97 ALA A C 1
ATOM 703 O O . ALA A 1 97 ? -16.068 -8.806 4.862 1.00 78.44 97 ALA A O 1
ATOM 704 N N . PHE A 1 98 ? -14.255 -10.119 5.118 1.00 70.56 98 PHE A N 1
ATOM 705 C CA . PHE A 1 98 ? -13.382 -9.391 4.178 1.00 70.56 98 PHE A CA 1
ATOM 706 C C . PHE A 1 98 ? -14.059 -9.144 2.817 1.00 70.56 98 PHE A C 1
ATOM 708 O O . PHE A 1 98 ? -13.803 -8.143 2.151 1.00 70.56 98 PHE A O 1
ATOM 715 N N . GLU A 1 99 ? -14.935 -10.063 2.399 1.00 61.34 99 GLU A N 1
ATOM 716 C CA . GLU A 1 99 ? -15.488 -10.122 1.044 1.00 61.34 99 GLU A CA 1
ATOM 717 C C . GLU A 1 99 ? -16.900 -9.515 0.890 1.00 61.34 99 GLU A C 1
ATOM 719 O O . GLU A 1 99 ? -17.323 -9.235 -0.235 1.00 61.34 99 GLU A O 1
ATOM 724 N N . GLN A 1 100 ? -17.645 -9.272 1.975 1.00 54.59 100 GLN A N 1
ATOM 725 C CA . GLN A 1 100 ? -19.112 -9.160 1.888 1.00 54.59 100 GLN A CA 1
ATOM 726 C C . GLN A 1 100 ? -19.669 -7.931 1.135 1.00 54.59 100 GLN A C 1
ATOM 728 O O . GLN A 1 100 ? -20.689 -8.076 0.468 1.00 54.59 100 GLN A O 1
ATOM 733 N N . PRO A 1 101 ? -19.064 -6.728 1.166 1.00 54.00 101 PRO A N 1
ATOM 734 C CA . PRO A 1 101 ? -19.658 -5.589 0.441 1.00 54.00 101 PRO A CA 1
ATOM 735 C C . PRO A 1 101 ? -19.010 -5.298 -0.920 1.00 54.00 101 PRO A C 1
ATOM 737 O O . PRO A 1 101 ? -19.695 -4.867 -1.851 1.00 54.00 101 PRO A O 1
ATOM 740 N N . LEU A 1 102 ? -17.695 -5.514 -1.043 1.00 51.12 102 LEU A N 1
ATOM 741 C CA . LEU A 1 102 ? -16.917 -5.159 -2.239 1.00 51.12 102 LEU A CA 1
ATOM 742 C C . LEU A 1 102 ? -16.830 -6.310 -3.245 1.00 51.12 102 LEU A C 1
ATOM 744 O O . LEU A 1 102 ? -16.977 -6.082 -4.445 1.00 51.12 102 LEU A O 1
ATOM 748 N N . LEU A 1 103 ? -16.627 -7.538 -2.762 1.00 49.47 103 LEU A N 1
ATOM 749 C CA . LEU A 1 103 ? -16.523 -8.730 -3.600 1.00 49.47 103 LEU A CA 1
ATOM 750 C C . LEU A 1 103 ? -17.894 -9.347 -3.867 1.00 49.47 103 LEU A C 1
ATOM 752 O O . LEU A 1 103 ? -18.117 -9.744 -4.998 1.00 49.47 103 LEU A O 1
ATOM 756 N N . ASP A 1 104 ? -18.844 -9.332 -2.926 1.00 54.28 104 ASP A N 1
ATOM 757 C CA . ASP A 1 104 ? -20.169 -9.948 -3.143 1.00 54.28 104 ASP A CA 1
ATOM 758 C C . ASP A 1 104 ? -21.016 -9.221 -4.215 1.00 54.28 104 ASP A C 1
ATOM 760 O O . ASP A 1 104 ? -21.750 -9.839 -4.988 1.00 54.28 104 ASP A O 1
ATOM 764 N N . ARG A 1 105 ? -20.837 -7.898 -4.371 1.00 54.22 105 ARG A N 1
ATOM 765 C CA . ARG A 1 105 ? -21.366 -7.150 -5.535 1.00 54.22 105 ARG A CA 1
ATOM 766 C C . ARG A 1 105 ? -20.632 -7.474 -6.837 1.00 54.22 105 ARG A C 1
ATOM 768 O O . ARG A 1 105 ? -21.210 -7.323 -7.912 1.00 54.22 105 ARG A O 1
ATOM 775 N N . TRP A 1 106 ? -19.367 -7.876 -6.754 1.00 47.34 106 TRP A N 1
ATOM 776 C CA . TRP A 1 106 ? -18.520 -8.201 -7.902 1.00 47.34 106 TRP A CA 1
ATOM 777 C C . TRP A 1 106 ? -18.705 -9.655 -8.369 1.00 47.34 106 TRP A C 1
ATOM 779 O O . TRP A 1 106 ? -18.700 -9.923 -9.567 1.00 47.34 106 TRP A O 1
ATOM 789 N N . THR A 1 107 ? -18.936 -10.595 -7.452 1.00 49.34 107 THR A N 1
ATOM 790 C CA . THR A 1 107 ? -19.163 -12.023 -7.717 1.00 49.34 107 THR A CA 1
ATOM 791 C C . THR A 1 107 ? -20.589 -12.317 -8.174 1.00 49.34 107 THR A C 1
ATOM 793 O O . THR A 1 107 ? -20.755 -13.161 -9.053 1.00 49.34 107 THR A O 1
ATOM 796 N N . ARG A 1 108 ? -21.607 -11.590 -7.678 1.00 55.72 108 ARG A N 1
ATOM 797 C CA . ARG A 1 108 ? -22.996 -11.678 -8.190 1.00 55.72 108 ARG A CA 1
ATOM 798 C C . ARG A 1 108 ? -23.172 -11.124 -9.604 1.00 55.72 108 ARG A C 1
ATOM 800 O O . ARG A 1 108 ? -24.201 -11.362 -10.230 1.00 55.72 108 ARG A O 1
ATOM 807 N N . ARG A 1 109 ? -22.189 -10.388 -10.123 1.00 56.38 109 ARG A N 1
ATOM 808 C CA . ARG A 1 109 ? -22.195 -9.917 -11.509 1.00 56.38 109 ARG A CA 1
ATOM 809 C C . ARG A 1 109 ? -21.828 -11.051 -12.459 1.00 56.38 109 ARG A C 1
ATOM 811 O O . ARG A 1 109 ? -20.926 -11.859 -12.196 1.00 56.38 109 ARG A O 1
ATOM 818 N N . THR A 1 110 ? -22.536 -11.105 -13.586 1.00 68.81 110 THR A N 1
ATOM 819 C CA . THR A 1 110 ? -22.318 -12.127 -14.612 1.00 68.81 110 THR A CA 1
ATOM 820 C C . THR A 1 110 ? -20.851 -12.130 -15.055 1.00 68.81 110 THR A C 1
ATOM 822 O O . THR A 1 110 ? -20.147 -11.123 -14.957 1.00 68.81 110 THR A O 1
ATOM 825 N N . ARG A 1 111 ? -20.345 -13.271 -15.541 1.00 61.00 111 ARG A N 1
ATOM 826 C CA . ARG A 1 111 ? -18.957 -13.379 -16.036 1.00 61.00 111 ARG A CA 1
ATOM 827 C C . ARG A 1 111 ? -18.654 -12.312 -17.102 1.00 61.00 111 ARG A C 1
ATOM 829 O O . ARG A 1 111 ? -17.543 -11.798 -17.145 1.00 61.00 111 ARG A O 1
ATOM 836 N N . VAL A 1 112 ? -19.664 -11.943 -17.893 1.00 67.62 112 VAL A N 1
ATOM 837 C CA . VAL A 1 112 ? -19.608 -10.877 -18.901 1.00 67.62 112 VAL A CA 1
ATOM 838 C C . VAL A 1 112 ? -19.449 -9.504 -18.251 1.00 67.62 112 VAL A C 1
ATOM 840 O O . VAL A 1 112 ? -18.569 -8.751 -18.653 1.00 67.62 112 VAL A O 1
ATOM 843 N N . ASP A 1 113 ? -20.222 -9.191 -17.210 1.00 62.28 113 ASP A N 1
ATOM 844 C CA . ASP A 1 113 ? -20.082 -7.932 -16.469 1.00 62.28 113 ASP A CA 1
ATOM 845 C C . ASP A 1 113 ? -18.735 -7.836 -15.754 1.00 62.28 113 ASP A C 1
ATOM 847 O O . ASP A 1 113 ? -18.122 -6.774 -15.751 1.00 62.28 113 ASP A O 1
ATOM 851 N N . ARG A 1 114 ? -18.224 -8.952 -15.221 1.00 55.09 114 ARG A N 1
ATOM 852 C CA . ARG A 1 114 ? -16.887 -9.017 -14.616 1.00 55.09 114 ARG A CA 1
ATOM 853 C C . ARG A 1 114 ? -15.785 -8.766 -15.629 1.00 55.09 114 ARG A C 1
ATOM 855 O O . ARG A 1 114 ? -14.924 -7.933 -15.374 1.00 55.09 114 ARG A O 1
ATOM 862 N N . VAL A 1 115 ? -15.815 -9.446 -16.777 1.00 53.41 115 VAL A N 1
ATOM 863 C CA . VAL A 1 115 ? -14.828 -9.221 -17.841 1.00 53.41 115 VAL A CA 1
ATOM 864 C C . VAL A 1 115 ? -14.945 -7.798 -18.365 1.00 53.41 115 VAL A C 1
ATOM 866 O O . VAL A 1 115 ? -13.914 -7.171 -18.566 1.00 53.41 115 VAL A O 1
ATOM 869 N N . ARG A 1 116 ? -16.159 -7.255 -18.514 1.00 59.44 116 ARG A N 1
ATOM 870 C CA . ARG A 1 116 ? -16.403 -5.889 -18.995 1.00 59.44 116 ARG A CA 1
ATOM 871 C C . ARG A 1 116 ? -15.965 -4.820 -17.998 1.00 59.44 116 ARG A C 1
ATOM 873 O O . ARG A 1 116 ? -15.399 -3.817 -18.411 1.00 59.44 116 ARG A O 1
ATOM 880 N N . ASP A 1 117 ? -16.214 -5.005 -16.708 1.00 54.53 117 ASP A N 1
ATOM 881 C CA . ASP A 1 117 ? -15.800 -4.068 -15.661 1.00 54.53 117 ASP A CA 1
ATOM 882 C C . ASP A 1 117 ? -14.301 -4.183 -15.380 1.00 54.53 117 ASP A C 1
ATOM 884 O O . ASP A 1 117 ? -13.656 -3.165 -15.161 1.00 54.53 117 ASP A O 1
ATOM 888 N N . PHE A 1 118 ? -13.724 -5.386 -15.462 1.00 51.09 118 PHE A N 1
ATOM 889 C CA . PHE A 1 118 ? -12.280 -5.582 -15.395 1.00 51.09 118 PHE A CA 1
ATOM 890 C C . PHE A 1 118 ? -11.589 -4.970 -16.609 1.00 51.09 118 PHE A C 1
ATOM 892 O O . PHE A 1 118 ? -10.711 -4.147 -16.415 1.00 51.09 118 PHE A O 1
ATOM 899 N N . THR A 1 119 ? -12.011 -5.275 -17.845 1.00 49.56 119 THR A N 1
ATOM 900 C CA . THR A 1 119 ? -11.447 -4.624 -19.044 1.00 49.56 119 THR A CA 1
ATOM 901 C C . THR A 1 119 ? -11.645 -3.124 -18.985 1.00 49.56 119 THR A C 1
ATOM 903 O O . THR A 1 119 ? -10.716 -2.403 -19.305 1.00 49.56 119 THR A O 1
ATOM 906 N N . ARG A 1 120 ? -12.788 -2.620 -18.509 1.00 53.16 120 ARG A N 1
ATOM 907 C CA . ARG A 1 120 ? -12.968 -1.178 -18.322 1.00 53.16 120 ARG A CA 1
ATOM 908 C C . ARG A 1 120 ? -12.016 -0.622 -17.278 1.00 53.16 120 ARG A C 1
ATOM 910 O O . ARG A 1 120 ? -11.286 0.283 -17.637 1.00 53.16 120 ARG A O 1
ATOM 917 N N . SER A 1 121 ? -11.954 -1.145 -16.056 1.00 49.47 121 SER A N 1
ATOM 918 C CA . SER A 1 121 ? -11.031 -0.681 -15.004 1.00 49.47 121 SER A CA 1
ATOM 919 C C . SER A 1 121 ? -9.559 -0.842 -15.388 1.00 49.47 121 SER A C 1
ATOM 921 O O . SER A 1 121 ? -8.741 -0.003 -15.034 1.00 49.47 121 SER A O 1
ATOM 923 N N . PHE A 1 122 ? -9.227 -1.878 -16.152 1.00 48.34 122 PHE A N 1
ATOM 924 C CA . PHE A 1 122 ? -7.904 -2.132 -16.708 1.00 48.34 122 PHE A CA 1
ATOM 925 C C . PHE A 1 122 ? -7.561 -1.108 -17.789 1.00 48.34 122 PHE A C 1
ATOM 927 O O . PHE A 1 122 ? -6.535 -0.456 -17.688 1.00 48.34 122 PHE A O 1
ATOM 934 N N . LEU A 1 123 ? -8.451 -0.869 -18.756 1.00 50.28 123 LEU A N 1
ATOM 935 C CA . LEU A 1 123 ? -8.302 0.177 -19.777 1.00 50.28 123 LEU A CA 1
ATOM 936 C C . LEU A 1 123 ? -8.264 1.578 -19.159 1.00 50.28 123 LEU A C 1
ATOM 938 O O . LEU A 1 123 ? -7.552 2.445 -19.636 1.00 50.28 123 LEU A O 1
ATOM 942 N N . THR A 1 124 ? -9.005 1.779 -18.077 1.00 51.94 124 THR A N 1
ATOM 943 C CA . THR A 1 124 ? -9.069 2.997 -17.260 1.00 51.94 124 THR A CA 1
ATOM 944 C C . THR A 1 124 ? -7.745 3.209 -16.522 1.00 51.94 124 THR A C 1
ATOM 946 O O . THR A 1 124 ? -7.181 4.292 -16.577 1.00 51.94 124 THR A O 1
ATOM 949 N N . ALA A 1 125 ? -7.192 2.170 -15.889 1.00 48.47 125 ALA A N 1
ATOM 950 C CA . ALA A 1 125 ? -5.878 2.208 -15.250 1.00 48.47 125 ALA A CA 1
ATOM 951 C C . ALA A 1 125 ? -4.750 2.388 -16.275 1.00 48.47 125 ALA A C 1
ATOM 953 O O . ALA A 1 125 ? -3.848 3.185 -16.038 1.00 48.47 125 ALA A O 1
ATOM 954 N N . ILE A 1 126 ? -4.838 1.715 -17.428 1.00 50.62 126 ILE A N 1
ATOM 955 C CA . ILE A 1 126 ? -3.922 1.889 -18.556 1.00 50.62 126 ILE A CA 1
ATOM 956 C C . ILE A 1 126 ? -3.987 3.317 -19.073 1.00 50.62 126 ILE A C 1
ATOM 958 O O . ILE A 1 126 ? -2.949 3.944 -19.216 1.00 50.62 126 ILE A O 1
ATOM 962 N N . ALA A 1 127 ? -5.181 3.864 -19.291 1.00 52.06 127 ALA A N 1
ATOM 963 C CA . ALA A 1 127 ? -5.353 5.241 -19.730 1.00 52.06 127 ALA A CA 1
ATOM 964 C C . ALA A 1 127 ? -4.868 6.242 -18.672 1.00 52.06 127 ALA A C 1
ATOM 966 O O . ALA A 1 127 ? -4.285 7.262 -19.020 1.00 52.06 127 ALA A O 1
ATOM 967 N N . CYS A 1 128 ? -5.052 5.943 -17.383 1.00 51.16 128 CYS A N 1
ATOM 968 C CA . CYS A 1 128 ? -4.545 6.763 -16.290 1.00 51.16 128 CYS A CA 1
ATOM 969 C C . CYS A 1 128 ? -3.017 6.794 -16.243 1.00 51.16 128 CYS A C 1
ATOM 971 O O . CYS A 1 128 ? -2.420 7.850 -16.066 1.00 51.16 128 CYS A O 1
ATOM 973 N N . LEU A 1 129 ? -2.389 5.632 -16.369 1.00 50.38 129 LEU A N 1
ATOM 974 C CA . LEU A 1 129 ? -0.941 5.485 -16.343 1.00 50.38 129 LEU A CA 1
ATOM 975 C C . LEU A 1 129 ? -0.310 6.011 -17.638 1.00 50.38 129 LEU A C 1
ATOM 977 O O . LEU A 1 129 ? 0.692 6.712 -17.568 1.00 50.38 129 LEU A O 1
ATOM 981 N N . ALA A 1 130 ? -0.934 5.785 -18.795 1.00 51.84 130 ALA A N 1
ATOM 982 C CA . ALA A 1 130 ? -0.573 6.426 -20.057 1.00 51.84 130 ALA A CA 1
ATOM 983 C C . ALA A 1 130 ? -0.710 7.954 -19.962 1.00 51.84 130 ALA A C 1
ATOM 985 O O . ALA A 1 130 ? 0.176 8.682 -20.381 1.00 51.84 130 ALA A O 1
ATOM 986 N N . GLY A 1 131 ? -1.769 8.462 -19.327 1.00 52.00 131 GLY A N 1
ATOM 987 C CA . GLY A 1 131 ? -1.962 9.898 -19.116 1.00 52.00 131 GLY A CA 1
ATOM 988 C C . GLY A 1 131 ? -0.970 10.511 -18.148 1.00 52.00 131 GLY A C 1
ATOM 989 O O . GLY A 1 131 ? -0.462 11.591 -18.415 1.00 52.00 131 GLY A O 1
ATOM 990 N N . GLY A 1 132 ? -0.649 9.813 -17.061 1.00 52.84 132 GLY A N 1
ATOM 991 C CA . GLY A 1 132 ? 0.376 10.242 -16.117 1.00 52.84 132 GLY A CA 1
ATOM 992 C C . GLY A 1 132 ? 1.768 10.253 -16.745 1.00 52.84 132 GLY A C 1
ATOM 993 O O . GLY A 1 132 ? 2.490 11.232 -16.599 1.00 52.84 132 GLY A O 1
ATOM 994 N N . THR A 1 133 ? 2.128 9.203 -17.484 1.00 52.16 133 THR A N 1
ATOM 995 C CA . THR A 1 133 ? 3.420 9.119 -18.188 1.00 52.16 133 THR A CA 1
ATOM 996 C C . THR A 1 133 ? 3.545 10.172 -19.279 1.00 52.16 133 THR A C 1
ATOM 998 O O . THR A 1 133 ? 4.578 10.822 -19.376 1.00 52.16 133 THR A O 1
ATOM 1001 N N . LEU A 1 134 ? 2.479 10.421 -20.036 1.00 52.69 134 LEU A N 1
ATOM 1002 C CA . LEU A 1 134 ? 2.453 11.462 -21.059 1.00 52.69 134 LEU A CA 1
ATOM 1003 C C . LEU A 1 134 ? 2.445 12.878 -20.477 1.00 52.69 134 LEU A C 1
ATOM 1005 O O . LEU A 1 134 ? 3.074 13.762 -21.043 1.00 52.69 134 LEU A O 1
ATOM 1009 N N . LEU A 1 135 ? 1.782 13.106 -19.341 1.00 53.44 135 LEU A N 1
ATOM 1010 C CA . LEU A 1 135 ? 1.867 14.374 -18.615 1.00 53.44 135 LEU A CA 1
ATOM 1011 C C . LEU A 1 135 ? 3.294 14.620 -18.114 1.00 53.44 135 LEU A C 1
ATOM 1013 O O . LEU A 1 135 ? 3.797 15.728 -18.242 1.00 53.44 135 LEU A O 1
ATOM 1017 N N . LEU A 1 136 ? 3.943 13.594 -17.557 1.00 53.03 136 LEU A N 1
ATOM 1018 C CA . LEU A 1 136 ? 5.335 13.680 -17.115 1.00 53.03 136 LEU A CA 1
ATOM 1019 C C . LEU A 1 136 ? 6.279 13.938 -18.291 1.00 53.03 136 LEU A C 1
ATOM 1021 O O . LEU A 1 136 ? 7.162 14.775 -18.161 1.00 53.03 136 LEU A O 1
ATOM 1025 N N . ALA A 1 137 ? 6.048 13.303 -19.441 1.00 53.75 137 ALA A N 1
ATOM 1026 C CA . ALA A 1 137 ? 6.794 13.579 -20.665 1.00 53.75 137 ALA A CA 1
ATOM 1027 C C . ALA A 1 137 ? 6.546 15.014 -21.177 1.00 53.75 137 ALA A C 1
ATOM 1029 O O . ALA A 1 137 ? 7.475 15.695 -21.589 1.00 53.75 137 ALA A O 1
ATOM 1030 N N . ALA A 1 138 ? 5.310 15.517 -21.117 1.00 51.72 138 ALA A N 1
ATOM 1031 C CA . ALA A 1 138 ? 4.988 16.896 -21.499 1.00 51.72 138 ALA A CA 1
ATOM 1032 C C . ALA A 1 138 ? 5.593 17.935 -20.547 1.00 51.72 138 ALA A C 1
ATOM 1034 O O . ALA A 1 138 ? 5.981 19.014 -20.986 1.00 51.72 138 ALA A O 1
ATOM 1035 N N . LEU A 1 139 ? 5.685 17.614 -19.255 1.00 52.16 139 LEU A N 1
ATOM 1036 C CA . LEU A 1 139 ? 6.413 18.428 -18.288 1.00 52.16 139 LEU A CA 1
ATOM 1037 C C . LEU A 1 139 ? 7.915 18.406 -18.588 1.00 52.16 139 LEU A C 1
ATOM 1039 O O . LEU A 1 139 ? 8.515 19.470 -18.622 1.00 52.16 139 LEU A O 1
ATOM 1043 N N . ASP A 1 140 ? 8.492 17.235 -18.861 1.00 52.50 140 ASP A N 1
ATOM 1044 C CA . ASP A 1 140 ? 9.891 17.078 -19.288 1.00 52.50 140 ASP A CA 1
ATOM 1045 C C . ASP A 1 140 ? 10.212 17.958 -20.518 1.00 52.50 140 ASP A C 1
ATOM 1047 O O . ASP A 1 140 ? 11.156 18.747 -20.499 1.00 52.50 140 ASP A O 1
ATOM 1051 N N . ASP A 1 141 ? 9.340 17.956 -21.531 1.00 53.97 141 ASP A N 1
ATOM 1052 C CA . ASP A 1 141 ? 9.490 18.802 -22.724 1.00 53.97 141 ASP A CA 1
ATOM 1053 C C . ASP A 1 141 ? 9.346 20.302 -22.422 1.00 53.97 141 ASP A C 1
ATOM 1055 O O . AS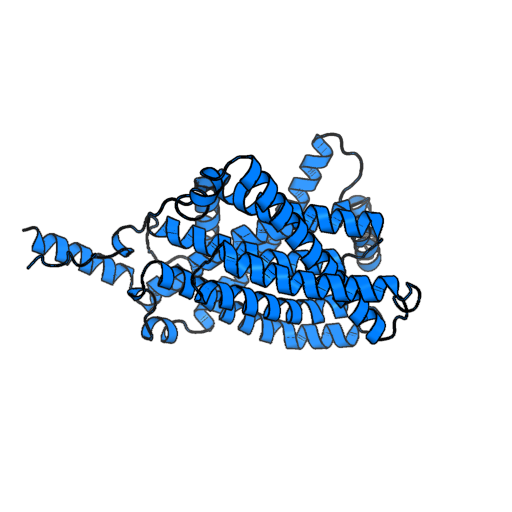P A 1 141 ? 10.096 21.123 -22.950 1.00 53.97 141 ASP A O 1
ATOM 1059 N N . ALA A 1 142 ? 8.421 20.675 -21.529 1.00 49.62 142 ALA A N 1
ATOM 1060 C CA . ALA A 1 142 ? 8.232 22.058 -21.089 1.00 49.62 142 ALA A CA 1
ATOM 1061 C C . ALA A 1 142 ? 9.428 22.601 -20.284 1.00 49.62 142 ALA A C 1
ATOM 1063 O O . ALA A 1 142 ? 9.637 23.815 -20.253 1.00 49.62 142 ALA A O 1
ATOM 1064 N N . TYR A 1 143 ? 10.215 21.720 -19.659 1.00 50.22 143 TYR A N 1
ATOM 1065 C CA . TYR A 1 143 ? 11.462 22.063 -18.971 1.00 50.22 143 TYR A CA 1
ATOM 1066 C C . TYR A 1 143 ? 12.699 22.039 -19.885 1.00 50.22 143 TYR A C 1
ATOM 1068 O O . TYR A 1 143 ? 13.791 22.344 -19.413 1.00 50.22 143 TYR A O 1
ATOM 1076 N N . GLY A 1 144 ? 12.532 21.795 -21.192 1.00 42.66 144 GLY A N 1
ATOM 1077 C CA . GLY A 1 144 ? 13.540 22.117 -22.206 1.00 42.66 144 GLY A CA 1
ATOM 1078 C C . GLY A 1 144 ? 14.320 20.941 -22.793 1.00 42.66 144 GLY A C 1
ATOM 1079 O O . GLY A 1 144 ? 15.264 21.181 -23.540 1.00 42.66 144 GLY A O 1
ATOM 1080 N N . THR A 1 145 ? 13.936 19.686 -22.534 1.00 53.78 145 THR A N 1
ATOM 1081 C CA . THR A 1 145 ? 14.664 18.519 -23.076 1.00 53.78 145 THR A CA 1
ATOM 1082 C C . THR A 1 145 ? 14.369 18.225 -24.556 1.00 53.78 145 THR A C 1
ATOM 1084 O O . THR A 1 145 ? 15.079 17.435 -25.180 1.00 53.78 145 THR A O 1
ATOM 1087 N N . GLY A 1 146 ? 13.352 18.864 -25.155 1.00 51.38 146 GLY A N 1
ATOM 1088 C CA . GLY A 1 146 ? 13.058 18.822 -26.598 1.00 51.38 146 GLY A CA 1
ATOM 1089 C C . GLY A 1 146 ? 12.625 17.455 -27.149 1.00 51.38 146 GLY A C 1
ATOM 1090 O O . GLY A 1 146 ? 12.518 17.280 -28.368 1.00 51.38 146 GLY A O 1
ATOM 1091 N N . ARG A 1 147 ? 12.387 16.463 -26.283 1.00 51.94 147 ARG A N 1
ATOM 1092 C CA . ARG A 1 147 ? 12.074 15.082 -26.680 1.00 51.94 147 ARG A CA 1
ATOM 1093 C C . ARG A 1 147 ? 10.669 14.923 -27.259 1.00 51.94 147 ARG A C 1
ATOM 1095 O O . ARG A 1 147 ? 10.454 14.015 -28.057 1.00 51.94 147 ARG A O 1
ATOM 1102 N N . LEU A 1 148 ? 9.720 15.792 -26.917 1.00 45.41 148 LEU A N 1
ATOM 1103 C CA . LEU A 1 148 ? 8.326 15.691 -27.369 1.00 45.41 148 LEU A CA 1
ATOM 1104 C C . LEU A 1 148 ? 8.051 16.571 -28.591 1.00 45.41 148 LEU A C 1
ATOM 1106 O O . LEU A 1 148 ? 7.274 16.156 -29.456 1.00 45.41 148 LEU A O 1
ATOM 1110 N N . ALA A 1 149 ? 8.783 17.677 -28.758 1.00 47.56 149 ALA A N 1
ATOM 1111 C CA . ALA A 1 149 ? 8.832 18.442 -30.008 1.00 47.56 149 ALA A CA 1
ATOM 1112 C C . ALA A 1 149 ? 9.212 17.566 -31.225 1.00 47.56 149 ALA A C 1
ATOM 1114 O O . ALA A 1 149 ? 8.699 17.776 -32.324 1.00 47.56 149 ALA A O 1
ATOM 1115 N N . ALA A 1 150 ? 10.028 16.523 -31.022 1.00 50.56 150 ALA A N 1
ATOM 1116 C CA . ALA A 1 150 ? 10.371 15.540 -32.053 1.00 50.56 150 ALA A CA 1
ATOM 1117 C C . ALA A 1 150 ? 9.247 14.524 -32.366 1.00 50.56 150 ALA A C 1
ATOM 1119 O O . ALA A 1 150 ? 9.254 13.907 -33.429 1.00 50.56 150 ALA A O 1
ATOM 1120 N N . THR A 1 151 ? 8.265 14.345 -31.474 1.00 49.78 151 THR A N 1
ATOM 1121 C CA . THR A 1 151 ? 7.216 13.306 -31.597 1.00 49.78 151 THR A CA 1
ATOM 1122 C C . THR A 1 151 ? 5.919 13.770 -32.280 1.00 49.78 151 THR A C 1
ATOM 1124 O O . THR A 1 151 ? 5.026 12.960 -32.541 1.00 49.78 151 THR A O 1
ATOM 1127 N N . GLY A 1 152 ? 5.825 15.050 -32.655 1.00 52.59 152 GLY A N 1
ATOM 1128 C CA . GLY A 1 152 ? 4.745 15.594 -33.485 1.00 52.59 152 GLY A CA 1
ATOM 1129 C C . GLY A 1 152 ? 3.381 15.769 -32.780 1.00 52.59 152 GLY A C 1
ATOM 1130 O O . GLY A 1 152 ? 3.179 15.345 -31.641 1.00 52.59 152 GLY A O 1
ATOM 1131 N N . PRO A 1 153 ? 2.392 16.387 -33.459 1.00 48.06 153 PRO A N 1
ATOM 1132 C CA . PRO A 1 153 ? 1.081 16.743 -32.887 1.00 48.06 153 PRO A CA 1
ATOM 1133 C C . PRO A 1 153 ? 0.254 15.538 -32.409 1.00 48.06 153 PRO A C 1
ATOM 1135 O O . PRO A 1 153 ? -0.635 15.684 -31.567 1.00 48.06 153 PRO A O 1
ATOM 1138 N N . ALA A 1 154 ? 0.569 14.337 -32.901 1.00 47.16 154 ALA A N 1
ATOM 1139 C CA . ALA A 1 154 ? -0.038 13.098 -32.439 1.00 47.16 154 ALA A CA 1
ATOM 1140 C C . ALA A 1 154 ? 0.268 12.833 -30.955 1.00 47.16 154 ALA A C 1
ATOM 1142 O O . ALA A 1 154 ? -0.640 12.481 -30.208 1.00 47.16 154 ALA A O 1
ATOM 1143 N N . ALA A 1 155 ? 1.499 13.071 -30.494 1.00 49.81 155 ALA A N 1
ATOM 1144 C CA . ALA A 1 155 ? 1.872 12.845 -29.101 1.00 49.81 155 ALA A CA 1
ATOM 1145 C C . ALA A 1 155 ? 1.127 13.795 -28.148 1.00 49.81 155 ALA A C 1
ATOM 1147 O O . ALA A 1 155 ? 0.542 13.339 -27.168 1.00 49.81 155 ALA A O 1
ATOM 1148 N N . ALA A 1 156 ? 1.032 15.086 -28.485 1.00 47.62 156 ALA A N 1
ATOM 1149 C CA . ALA A 1 156 ? 0.274 16.073 -27.707 1.00 47.62 156 ALA A CA 1
ATOM 1150 C C . ALA A 1 156 ? -1.228 15.737 -27.618 1.00 47.62 156 ALA A C 1
ATOM 1152 O O . ALA A 1 156 ? -1.846 15.871 -26.559 1.00 47.62 156 ALA A O 1
ATOM 1153 N N . MET A 1 157 ? -1.818 15.236 -28.710 1.00 47.50 157 MET A N 1
ATOM 1154 C CA . MET A 1 157 ? -3.210 14.786 -28.727 1.00 47.50 157 MET A CA 1
ATOM 1155 C C . MET A 1 157 ? -3.414 13.542 -27.849 1.00 47.50 157 MET A C 1
ATOM 1157 O O . MET A 1 157 ? -4.407 13.469 -27.124 1.00 47.50 157 MET A O 1
ATOM 1161 N N . VAL A 1 158 ? -2.459 12.602 -27.840 1.00 49.62 158 VAL A N 1
ATOM 1162 C CA . VAL A 1 158 ? -2.483 11.432 -26.947 1.00 49.62 158 VAL A CA 1
ATOM 1163 C C . VAL A 1 158 ? -2.295 11.864 -25.486 1.00 49.62 158 VAL A C 1
ATOM 1165 O O . VAL A 1 158 ? -3.021 11.357 -24.634 1.00 49.62 158 VAL A O 1
ATOM 1168 N N . VAL A 1 159 ? -1.434 12.844 -25.173 1.00 47.66 159 VAL A N 1
ATOM 1169 C CA . VAL A 1 159 ? -1.284 13.416 -23.815 1.00 47.66 159 VAL A CA 1
ATOM 1170 C C . VAL A 1 159 ? -2.609 14.013 -23.333 1.00 47.66 159 VAL A C 1
ATOM 1172 O O . VAL A 1 159 ? -3.097 13.659 -22.258 1.00 47.66 159 VAL A O 1
ATOM 1175 N N . GLY A 1 160 ? -3.233 14.871 -24.147 1.00 47.81 160 GLY A N 1
ATOM 1176 C CA . GLY A 1 160 ? -4.500 15.527 -23.819 1.00 47.81 160 GLY A CA 1
ATOM 1177 C C . GLY A 1 160 ? -5.655 14.538 -23.641 1.00 47.81 160 GLY A C 1
ATOM 1178 O O . GLY A 1 160 ? -6.372 14.592 -22.640 1.00 47.81 160 GLY A O 1
ATOM 1179 N N . LEU A 1 161 ? -5.802 13.576 -24.559 1.00 47.22 161 LEU A N 1
ATOM 1180 C CA . LEU A 1 161 ? -6.796 12.504 -24.441 1.00 47.22 161 LEU A CA 1
ATOM 1181 C C . LEU A 1 161 ? -6.551 11.635 -23.212 1.00 47.22 161 LEU A C 1
ATOM 1183 O O . LEU A 1 161 ? -7.507 11.267 -22.537 1.00 47.22 161 LEU A O 1
ATOM 1187 N N . SER A 1 162 ? -5.298 11.340 -22.884 1.00 46.66 162 SER A N 1
ATOM 1188 C CA . SER A 1 162 ? -4.964 10.497 -21.739 1.00 46.66 162 SER A CA 1
ATOM 1189 C C . SER A 1 162 ? -5.173 11.223 -20.404 1.00 46.66 162 SER A C 1
ATOM 1191 O O . SER A 1 162 ? -5.637 10.605 -19.450 1.00 46.66 162 SER A O 1
ATOM 1193 N N . ALA A 1 163 ? -4.956 12.542 -20.335 1.00 47.22 163 ALA A N 1
ATOM 1194 C CA . ALA A 1 163 ? -5.322 13.368 -19.180 1.00 47.22 163 ALA A CA 1
ATOM 1195 C C . ALA A 1 163 ? -6.850 13.464 -18.995 1.00 47.22 163 ALA A C 1
ATOM 1197 O O . ALA A 1 163 ? -7.363 13.300 -17.885 1.00 47.22 163 ALA A O 1
ATOM 1198 N N . ILE A 1 164 ? -7.602 13.648 -20.087 1.00 47.75 164 ILE A N 1
ATOM 1199 C CA . ILE A 1 164 ? -9.075 13.632 -20.075 1.00 47.75 164 ILE A CA 1
ATOM 1200 C C . ILE A 1 164 ? -9.589 12.251 -19.658 1.00 47.75 164 ILE A C 1
ATOM 1202 O O . ILE A 1 164 ? -10.506 12.148 -18.838 1.00 47.75 164 ILE A O 1
ATOM 1206 N N . LEU A 1 165 ? -8.987 11.180 -20.179 1.00 47.91 165 LEU A N 1
ATOM 1207 C CA . LEU A 1 165 ? -9.316 9.814 -19.801 1.00 47.91 165 LEU A CA 1
ATOM 1208 C C . LEU A 1 165 ? -8.942 9.536 -18.348 1.00 47.91 165 LEU A C 1
ATOM 1210 O O . LEU A 1 165 ? -9.751 8.903 -17.691 1.00 47.91 165 LEU A O 1
ATOM 1214 N N . PHE A 1 166 ? -7.825 10.041 -17.814 1.00 50.97 166 PHE A N 1
ATOM 1215 C CA . PHE A 1 166 ? -7.455 9.937 -16.394 1.00 50.97 166 PHE A CA 1
ATOM 1216 C C . PHE A 1 166 ? -8.510 10.580 -15.486 1.00 50.97 166 PHE A C 1
ATOM 1218 O O . PHE A 1 166 ? -9.021 9.937 -14.566 1.00 50.97 166 PHE A O 1
ATOM 1225 N N . VAL A 1 167 ? -8.902 11.825 -15.776 1.00 46.91 167 VAL A N 1
ATOM 1226 C CA . VAL A 1 167 ? -9.927 12.548 -15.004 1.00 46.91 167 VAL A CA 1
ATOM 1227 C C . VAL A 1 167 ? -11.271 11.824 -15.092 1.00 46.91 167 VAL A C 1
ATOM 1229 O O . VAL A 1 167 ? -11.905 11.554 -14.071 1.00 46.91 167 VAL A O 1
ATOM 1232 N N . ARG A 1 168 ? -11.679 11.411 -16.296 1.00 47.81 168 ARG A N 1
ATOM 1233 C CA . ARG A 1 168 ? -12.938 10.690 -16.526 1.00 47.81 168 ARG A CA 1
ATOM 1234 C C . ARG A 1 168 ? -12.948 9.304 -15.880 1.00 47.81 168 ARG A C 1
ATOM 1236 O O . ARG A 1 168 ? -13.971 8.878 -15.357 1.00 47.81 168 ARG A O 1
ATOM 1243 N N . SER A 1 169 ? -11.810 8.626 -15.877 1.00 50.50 169 SER A N 1
ATOM 1244 C CA . SER A 1 169 ? -11.564 7.323 -15.258 1.00 50.50 169 SER A CA 1
ATOM 1245 C C . SER A 1 169 ? -11.650 7.380 -13.737 1.00 50.50 169 SER A C 1
ATOM 1247 O O . SER A 1 169 ? -12.346 6.572 -13.119 1.00 50.50 169 SER A O 1
ATOM 1249 N N . ALA A 1 170 ? -11.011 8.386 -13.136 1.00 50.00 170 ALA A N 1
ATOM 1250 C CA . ALA A 1 170 ? -11.098 8.664 -11.710 1.00 50.00 170 ALA A CA 1
ATOM 1251 C C . ALA A 1 170 ? -12.535 9.015 -11.292 1.00 50.00 170 ALA A C 1
ATOM 1253 O O . ALA A 1 170 ? -13.019 8.499 -10.284 1.00 50.00 170 ALA A O 1
ATOM 1254 N N . MET A 1 171 ? -13.245 9.822 -12.092 1.00 46.28 171 MET A N 1
ATOM 1255 C CA . MET A 1 171 ? -14.658 10.164 -11.872 1.00 46.28 171 MET A CA 1
ATOM 1256 C C . MET A 1 171 ? -15.589 8.952 -12.025 1.00 46.28 171 MET A C 1
ATOM 1258 O O . MET A 1 171 ? -16.488 8.757 -11.212 1.00 46.28 171 MET A O 1
ATOM 1262 N N . PHE A 1 172 ? -15.337 8.082 -13.003 1.00 48.31 172 PHE A N 1
ATOM 1263 C CA . PHE A 1 172 ? -16.146 6.892 -13.264 1.00 48.31 172 PHE A CA 1
ATOM 1264 C C . PHE A 1 172 ? -15.963 5.788 -12.210 1.00 48.31 172 PHE A C 1
ATOM 1266 O O . PHE A 1 172 ? -16.949 5.179 -11.784 1.00 48.31 172 PHE A O 1
ATOM 1273 N N . LEU A 1 173 ? -14.730 5.557 -11.730 1.00 46.00 173 LEU A N 1
ATOM 1274 C CA . LEU A 1 173 ? -14.497 4.715 -10.547 1.00 46.00 173 LEU A CA 1
ATOM 1275 C C . LEU A 1 173 ? -15.218 5.296 -9.319 1.00 46.00 173 LEU A C 1
ATOM 1277 O O . LEU A 1 173 ? -15.805 4.545 -8.538 1.00 46.00 173 LEU A O 1
ATOM 1281 N N . SER A 1 174 ? -15.219 6.628 -9.193 1.00 41.72 174 SER A N 1
ATOM 1282 C CA . SER A 1 174 ? -15.956 7.378 -8.170 1.00 41.72 174 SER A CA 1
ATOM 1283 C C . SER A 1 174 ? -17.472 7.147 -8.234 1.00 41.72 174 SER A C 1
ATOM 1285 O O . SER A 1 174 ? -18.111 7.048 -7.187 1.00 41.72 174 SER A O 1
ATOM 1287 N N . ASP A 1 175 ? -18.042 7.041 -9.435 1.00 40.62 175 ASP A N 1
ATOM 1288 C CA . ASP A 1 175 ? -19.493 6.970 -9.633 1.00 40.62 175 ASP A CA 1
ATOM 1289 C C . ASP A 1 175 ? -20.057 5.545 -9.575 1.00 40.62 175 ASP A C 1
ATOM 1291 O O . ASP A 1 175 ? -21.186 5.357 -9.127 1.00 40.62 175 ASP A O 1
ATOM 1295 N N . ARG A 1 176 ? -19.301 4.513 -9.982 1.00 42.25 176 ARG A N 1
ATOM 1296 C CA . ARG A 1 176 ? -19.832 3.132 -10.056 1.00 42.25 176 ARG A CA 1
ATOM 1297 C C . ARG A 1 176 ? -19.514 2.222 -8.880 1.00 42.25 176 ARG A C 1
ATOM 1299 O O . ARG A 1 176 ? -20.203 1.217 -8.709 1.00 42.25 176 ARG A O 1
ATOM 1306 N N . HIS A 1 177 ? -18.494 2.545 -8.091 1.00 45.41 177 HIS A N 1
ATOM 1307 C CA . HIS A 1 177 ? -18.166 1.785 -6.880 1.00 45.41 177 HIS A CA 1
ATOM 1308 C C . HIS A 1 177 ? -18.631 2.479 -5.604 1.00 45.41 177 HIS A C 1
ATOM 1310 O O . HIS A 1 177 ? -18.455 1.887 -4.544 1.00 45.41 177 HIS A O 1
ATOM 1316 N N . ALA A 1 178 ? -19.208 3.687 -5.726 1.00 36.09 178 ALA A N 1
ATOM 1317 C CA . ALA A 1 178 ? -19.663 4.590 -4.669 1.00 36.09 178 ALA A CA 1
ATOM 1318 C C . ALA A 1 178 ? -19.265 4.141 -3.254 1.00 36.09 178 ALA A C 1
ATOM 1320 O O . ALA A 1 178 ? -20.125 3.781 -2.445 1.00 36.09 178 ALA A O 1
ATOM 1321 N N . PRO A 1 179 ? -17.960 4.160 -2.929 1.00 51.00 179 PRO A N 1
ATOM 1322 C CA . PRO A 1 179 ? -17.606 4.299 -1.540 1.00 51.00 179 PRO A CA 1
ATOM 1323 C C . PRO A 1 179 ? -18.141 5.684 -1.132 1.00 51.00 179 PRO A C 1
ATOM 1325 O O . PRO A 1 179 ? -18.196 6.587 -1.980 1.00 51.00 179 PRO A O 1
ATOM 1328 N N . GLY A 1 180 ? -18.621 5.848 0.105 1.00 56.72 180 GLY A N 1
ATOM 1329 C CA . GLY A 1 180 ? -19.268 7.091 0.544 1.00 56.72 180 GLY A CA 1
ATOM 1330 C C . GLY A 1 180 ? -18.488 8.327 0.079 1.00 56.72 180 GLY A C 1
ATOM 1331 O O . GLY A 1 180 ? -17.266 8.270 -0.081 1.00 56.72 180 GLY A O 1
ATOM 1332 N N . SER A 1 181 ? -19.165 9.452 -0.176 1.00 62.78 181 SER A N 1
ATOM 1333 C CA . SER A 1 181 ? -18.570 10.676 -0.759 1.00 62.78 181 SER A CA 1
ATOM 1334 C C . SER A 1 181 ? -17.216 11.082 -0.140 1.00 62.78 181 SER A C 1
ATOM 1336 O O . SER A 1 181 ? -16.359 11.659 -0.814 1.00 62.78 181 SER A O 1
ATOM 1338 N N . GLN A 1 182 ? -16.999 10.706 1.119 1.00 63.25 182 GLN A N 1
ATOM 1339 C CA . GLN A 1 182 ? -15.763 10.831 1.881 1.00 63.25 182 GLN A CA 1
ATOM 1340 C C . GLN A 1 182 ? -14.570 10.020 1.336 1.00 63.25 182 GLN A C 1
ATOM 1342 O O . GLN A 1 182 ? -13.464 10.559 1.256 1.00 63.25 182 GLN A O 1
ATOM 1347 N N . ILE A 1 183 ? -14.756 8.763 0.925 1.00 61.75 183 ILE A N 1
ATOM 1348 C CA . ILE A 1 183 ? -13.686 7.917 0.370 1.00 61.75 183 ILE A CA 1
ATOM 1349 C C . ILE A 1 183 ? -13.253 8.448 -0.999 1.00 61.75 183 ILE A C 1
ATOM 1351 O O . ILE A 1 183 ? -12.057 8.509 -1.274 1.00 61.75 183 ILE A O 1
ATOM 1355 N N . ARG A 1 184 ? -14.195 8.931 -1.824 1.00 63.84 184 ARG A N 1
ATOM 1356 C CA . ARG A 1 184 ? -13.882 9.550 -3.128 1.00 63.84 184 ARG A CA 1
ATOM 1357 C C . ARG A 1 184 ? -13.011 10.790 -2.973 1.00 63.84 184 ARG A C 1
ATOM 1359 O O . ARG A 1 184 ? -11.981 10.908 -3.630 1.00 63.84 184 ARG A O 1
ATOM 1366 N N . ARG A 1 185 ? -13.386 11.684 -2.048 1.00 69.75 185 ARG A N 1
ATOM 1367 C CA . ARG A 1 185 ? -12.559 12.848 -1.694 1.00 69.75 185 ARG A CA 1
ATOM 1368 C C . ARG A 1 185 ? -11.186 12.403 -1.193 1.00 69.75 185 ARG A C 1
ATOM 1370 O O . ARG A 1 185 ? -10.185 12.986 -1.587 1.00 69.75 185 ARG A O 1
ATOM 1377 N N . GLY A 1 186 ? -11.124 11.352 -0.374 1.00 67.81 186 GLY A N 1
ATOM 1378 C CA . GLY A 1 186 ? -9.864 10.796 0.118 1.00 67.81 186 GLY A CA 1
ATOM 1379 C C . GLY A 1 186 ? -8.956 10.229 -0.975 1.00 67.81 186 GLY A C 1
ATOM 1380 O O . GLY A 1 186 ? -7.743 10.433 -0.917 1.00 67.81 186 GLY A O 1
ATOM 1381 N N . LEU A 1 187 ? -9.528 9.553 -1.973 1.00 67.38 187 LEU A N 1
ATOM 1382 C CA . LEU A 1 187 ? -8.794 9.038 -3.125 1.00 67.38 187 LEU A CA 1
ATOM 1383 C C . LEU A 1 187 ? -8.284 10.184 -4.002 1.00 67.38 187 LEU A C 1
ATOM 1385 O O . LEU A 1 187 ? -7.098 10.212 -4.303 1.00 67.38 187 LEU A O 1
ATOM 1389 N N . PHE A 1 188 ? -9.147 11.143 -4.351 1.00 72.12 188 PHE A N 1
ATOM 1390 C CA . PHE A 1 188 ? -8.784 12.291 -5.184 1.00 72.12 188 PHE A CA 1
ATOM 1391 C C . PHE A 1 188 ? -7.665 13.127 -4.555 1.00 72.12 188 PHE A C 1
ATOM 1393 O O . PHE A 1 188 ? -6.611 13.302 -5.161 1.00 72.12 188 PHE A O 1
ATOM 1400 N N . TRP A 1 189 ? -7.847 13.567 -3.305 1.00 74.94 189 TRP A N 1
ATOM 1401 C CA . TRP A 1 189 ? -6.823 14.329 -2.586 1.00 74.94 189 TRP A CA 1
ATOM 1402 C C . TRP A 1 189 ? -5.543 13.523 -2.387 1.00 74.94 189 TRP A C 1
ATOM 1404 O O . TRP A 1 189 ? -4.450 14.070 -2.476 1.00 74.94 189 TRP A O 1
ATOM 1414 N N . GLY A 1 190 ? -5.665 12.215 -2.156 1.00 68.69 190 GLY A N 1
ATOM 1415 C CA . GLY A 1 190 ? -4.512 11.337 -2.034 1.00 68.69 190 GLY A CA 1
ATOM 1416 C C . GLY A 1 190 ? -3.736 11.152 -3.336 1.00 68.69 190 GLY A C 1
ATOM 1417 O O . GLY A 1 190 ? -2.514 11.073 -3.286 1.00 68.69 190 GLY A O 1
ATOM 1418 N N . LEU A 1 191 ? -4.420 11.081 -4.480 1.00 68.31 191 LEU A N 1
ATOM 1419 C CA . LEU A 1 191 ? -3.785 11.019 -5.797 1.00 68.31 191 LEU A CA 1
ATOM 1420 C C . LEU A 1 191 ? -3.086 12.337 -6.114 1.00 68.31 191 LEU A C 1
ATOM 1422 O O . LEU A 1 191 ? -1.902 12.316 -6.422 1.00 68.31 191 LEU A O 1
ATOM 1426 N N . LEU A 1 192 ? -3.779 13.468 -5.939 1.00 70.75 192 LEU A N 1
ATOM 1427 C CA . LEU A 1 192 ? -3.206 14.798 -6.148 1.00 70.75 192 LEU A CA 1
ATOM 1428 C C . LEU A 1 192 ? -1.954 15.001 -5.295 1.00 70.75 192 LEU A C 1
ATOM 1430 O O . LEU A 1 192 ? -0.912 15.395 -5.810 1.00 70.75 192 LEU A O 1
ATOM 1434 N N . GLN A 1 193 ? -2.049 14.668 -4.003 1.00 73.88 193 GLN A N 1
ATOM 1435 C CA . GLN A 1 193 ? -0.915 14.732 -3.097 1.00 73.88 193 GLN A CA 1
ATOM 1436 C C . GLN A 1 193 ? 0.239 13.908 -3.654 1.00 73.88 193 GLN A C 1
ATOM 1438 O O . GLN A 1 193 ? 1.328 14.429 -3.763 1.00 73.88 193 GLN A O 1
ATOM 1443 N N . ARG A 1 194 ? 0.026 12.654 -4.059 1.00 67.31 194 ARG A N 1
ATOM 1444 C CA . ARG A 1 194 ? 1.116 11.799 -4.545 1.00 67.31 194 ARG A CA 1
ATOM 1445 C C . ARG A 1 194 ? 1.719 12.224 -5.870 1.00 67.31 194 ARG A C 1
ATOM 1447 O O . ARG A 1 194 ? 2.919 12.044 -6.031 1.00 67.31 194 ARG A O 1
ATOM 1454 N N . THR A 1 195 ? 0.938 12.802 -6.775 1.00 65.62 195 THR A N 1
ATOM 1455 C CA . THR A 1 195 ? 1.482 13.389 -8.003 1.00 65.62 195 THR A CA 1
ATOM 1456 C C . THR A 1 195 ? 2.497 14.477 -7.667 1.00 65.62 195 THR A C 1
ATOM 1458 O O . THR A 1 195 ? 3.606 14.438 -8.183 1.00 65.62 195 THR A O 1
ATOM 1461 N N . VAL A 1 196 ? 2.181 15.359 -6.710 1.00 69.62 196 VAL A N 1
ATOM 1462 C CA . VAL A 1 196 ? 3.111 16.396 -6.221 1.00 69.62 196 VAL A CA 1
ATOM 1463 C C . VAL A 1 196 ? 4.375 15.794 -5.581 1.00 69.62 196 VAL A C 1
ATOM 1465 O O . VAL A 1 196 ? 5.422 16.428 -5.552 1.00 69.62 196 VAL A O 1
ATOM 1468 N N . MET A 1 197 ? 4.309 14.557 -5.085 1.00 66.12 197 MET A N 1
ATOM 1469 C CA . MET A 1 197 ? 5.412 13.887 -4.370 1.00 66.12 197 MET A CA 1
ATOM 1470 C C . MET A 1 197 ? 6.301 13.064 -5.266 1.00 66.12 197 MET A C 1
ATOM 1472 O O . MET A 1 197 ? 7.477 12.881 -4.966 1.00 66.12 197 MET A O 1
ATOM 1476 N N . ALA A 1 198 ? 5.735 12.562 -6.356 1.00 64.75 198 ALA A N 1
ATOM 1477 C CA . ALA A 1 198 ? 6.530 11.995 -7.418 1.00 64.75 198 ALA A CA 1
ATOM 1478 C C . ALA A 1 198 ? 7.430 13.080 -8.023 1.00 64.75 198 ALA A C 1
ATOM 1480 O O . ALA A 1 198 ? 8.551 12.760 -8.386 1.00 64.75 198 ALA A O 1
ATOM 1481 N N . THR A 1 199 ? 7.002 14.351 -8.054 1.00 68.62 199 THR A N 1
ATOM 1482 C CA . THR A 1 199 ? 7.742 15.434 -8.717 1.00 68.62 199 THR A CA 1
ATOM 1483 C C . THR A 1 199 ? 9.206 15.563 -8.265 1.00 68.62 199 THR A C 1
ATOM 1485 O O . THR A 1 199 ? 10.061 15.445 -9.134 1.00 68.62 199 THR A O 1
ATOM 1488 N N . PRO A 1 200 ? 9.574 15.712 -6.972 1.00 65.00 200 PRO A N 1
ATOM 1489 C CA . PRO A 1 200 ? 10.986 15.819 -6.579 1.00 65.00 200 PRO A CA 1
ATOM 1490 C C . PRO A 1 200 ? 11.805 14.561 -6.880 1.00 65.00 200 PRO A C 1
ATOM 1492 O O . PRO A 1 200 ? 12.955 14.655 -7.295 1.00 65.00 200 PRO A O 1
ATOM 1495 N N . VAL A 1 201 ? 11.206 13.379 -6.690 1.00 64.12 201 VAL A N 1
ATOM 1496 C CA . VAL A 1 201 ? 11.861 12.089 -6.963 1.00 64.12 201 VAL A CA 1
ATOM 1497 C C . VAL A 1 201 ? 12.109 11.916 -8.457 1.00 64.12 201 VAL A C 1
ATOM 1499 O O . VAL A 1 201 ? 13.147 11.412 -8.861 1.00 64.12 201 VAL A O 1
ATOM 1502 N N . VAL A 1 202 ? 11.171 12.370 -9.280 1.00 61.44 202 VAL A N 1
ATOM 1503 C CA . VAL A 1 202 ? 11.302 12.384 -10.734 1.00 61.44 202 VAL A CA 1
ATOM 1504 C C . VAL A 1 202 ? 12.352 13.413 -11.161 1.00 61.44 202 VAL A C 1
ATOM 1506 O O . VAL A 1 202 ? 13.205 13.080 -11.971 1.00 61.44 202 VAL A O 1
ATOM 1509 N N . LEU A 1 203 ? 12.383 14.606 -10.557 1.00 63.94 203 LEU A N 1
ATOM 1510 C CA . LEU A 1 203 ? 13.397 15.638 -10.829 1.00 63.94 203 LEU A CA 1
ATOM 1511 C C . LEU A 1 203 ? 14.828 15.212 -10.458 1.00 63.94 203 LEU A C 1
ATOM 1513 O O . LEU A 1 203 ? 15.783 15.70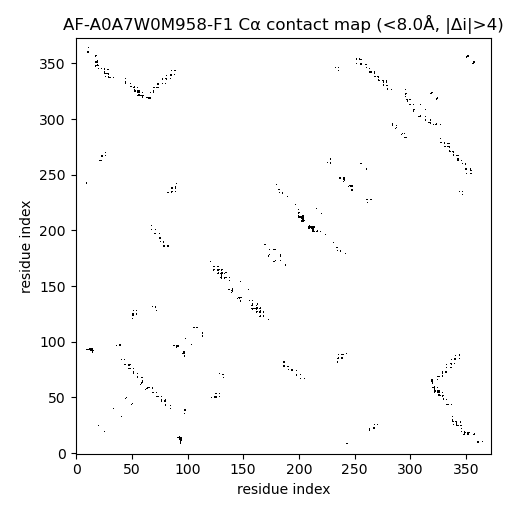9 -11.049 1.00 63.94 203 LEU A O 1
ATOM 1517 N N . LEU A 1 204 ? 14.994 14.288 -9.506 1.00 62.59 204 LEU A N 1
ATOM 1518 C CA . LEU A 1 204 ? 16.293 13.686 -9.176 1.00 62.59 204 LEU A CA 1
ATOM 1519 C C . LEU A 1 204 ? 16.855 12.793 -10.288 1.00 62.59 204 LEU A C 1
ATOM 1521 O O . LEU A 1 204 ? 18.056 12.523 -10.295 1.00 62.59 204 LEU A O 1
ATOM 1525 N N . LEU A 1 205 ? 15.993 12.305 -11.181 1.00 58.62 205 LEU A N 1
ATOM 1526 C CA . LEU A 1 205 ? 16.356 11.374 -12.248 1.00 58.62 205 LEU A CA 1
ATOM 1527 C C . LEU A 1 205 ? 16.788 12.092 -13.535 1.00 58.62 205 LEU A C 1
ATOM 1529 O O . LEU A 1 205 ? 17.282 11.436 -14.444 1.00 58.62 205 LEU A O 1
ATOM 1533 N N . PHE A 1 206 ? 16.656 13.419 -13.595 1.00 61.44 206 PHE A N 1
ATOM 1534 C CA . PHE A 1 206 ? 17.163 14.238 -14.693 1.00 61.44 206 PHE A CA 1
ATOM 1535 C C . PHE A 1 206 ? 18.499 14.871 -14.301 1.00 61.44 206 PHE A C 1
ATOM 1537 O O . PHE A 1 206 ? 18.593 15.552 -13.276 1.00 61.44 206 PHE A O 1
ATOM 1544 N N . ASP A 1 207 ? 19.527 14.665 -15.127 1.00 62.00 207 ASP A N 1
ATOM 1545 C CA . ASP A 1 207 ? 20.886 15.148 -14.846 1.00 62.00 207 ASP A CA 1
ATOM 1546 C C . ASP A 1 207 ? 20.941 16.676 -14.700 1.00 62.00 207 ASP A C 1
ATOM 1548 O O . ASP A 1 207 ? 21.573 17.185 -13.772 1.00 62.00 207 ASP A O 1
ATOM 1552 N N . GLU A 1 208 ? 20.208 17.416 -15.538 1.00 69.06 208 GLU A N 1
ATOM 1553 C CA . GLU A 1 208 ? 20.207 18.886 -15.519 1.00 69.06 208 GLU A CA 1
ATOM 1554 C C . GLU A 1 208 ? 19.515 19.476 -14.280 1.00 69.06 208 GLU A C 1
ATOM 1556 O O . GLU A 1 208 ? 19.883 20.552 -13.806 1.00 69.06 208 GLU A O 1
ATOM 1561 N N . THR A 1 209 ? 18.551 18.759 -13.694 1.00 66.75 209 THR A N 1
ATOM 1562 C CA . THR A 1 209 ? 17.824 19.210 -12.497 1.00 66.75 209 THR A CA 1
ATOM 1563 C C . THR A 1 209 ? 18.263 18.502 -11.225 1.00 66.75 209 THR A C 1
ATOM 1565 O O . THR A 1 209 ? 17.656 18.719 -10.178 1.00 66.75 209 THR A O 1
ATOM 1568 N N . ARG A 1 210 ? 19.327 17.693 -11.259 1.00 67.19 210 ARG A N 1
ATOM 1569 C CA . ARG A 1 210 ? 19.743 16.850 -10.129 1.00 67.19 210 ARG A CA 1
ATOM 1570 C C . ARG A 1 210 ? 19.967 17.642 -8.844 1.00 67.19 210 ARG A C 1
ATOM 1572 O O . ARG A 1 210 ? 19.518 17.225 -7.783 1.00 67.19 210 ARG A O 1
ATOM 1579 N N . ILE A 1 211 ? 20.599 18.814 -8.932 1.00 68.94 211 ILE A N 1
ATOM 1580 C CA . ILE A 1 211 ? 20.842 19.688 -7.771 1.00 68.94 211 ILE A CA 1
ATOM 1581 C C . ILE A 1 211 ? 19.517 20.210 -7.202 1.00 68.94 211 ILE A C 1
ATOM 1583 O O . ILE A 1 211 ? 19.297 20.150 -5.993 1.00 68.94 211 ILE A O 1
ATOM 1587 N N . VAL A 1 212 ? 18.605 20.663 -8.067 1.00 70.00 212 VAL A N 1
ATOM 1588 C CA . VAL A 1 212 ? 17.264 21.122 -7.672 1.00 70.00 212 VAL A CA 1
ATOM 1589 C C . VAL A 1 212 ? 16.464 19.972 -7.061 1.00 70.00 212 VAL A C 1
ATOM 1591 O O . VAL A 1 212 ? 15.811 20.158 -6.038 1.00 70.00 212 VAL A O 1
ATOM 1594 N N . GLY A 1 213 ? 16.578 18.770 -7.627 1.00 69.38 213 GLY A N 1
ATOM 1595 C CA . GLY A 1 213 ? 16.001 17.539 -7.107 1.00 69.38 213 GLY A CA 1
ATOM 1596 C C . GLY A 1 213 ? 16.553 17.165 -5.733 1.00 69.38 213 GLY A C 1
ATOM 1597 O O . GLY A 1 213 ? 15.767 16.803 -4.868 1.00 69.38 213 GLY A O 1
ATOM 1598 N N . ILE A 1 214 ? 17.863 17.298 -5.488 1.00 70.94 214 ILE A N 1
ATOM 1599 C CA . ILE A 1 214 ? 18.487 17.012 -4.182 1.00 70.94 214 ILE A CA 1
ATOM 1600 C C . ILE A 1 214 ? 18.026 18.028 -3.143 1.00 70.94 214 ILE A C 1
ATOM 1602 O O . ILE A 1 214 ? 17.627 17.637 -2.049 1.00 70.94 214 ILE A O 1
ATOM 1606 N N . VAL A 1 215 ? 18.039 19.320 -3.480 1.00 70.88 215 VAL A N 1
ATOM 1607 C CA . VAL A 1 215 ? 17.582 20.386 -2.578 1.00 70.88 215 VAL A CA 1
ATOM 1608 C C . VAL A 1 215 ? 16.102 20.199 -2.256 1.00 70.88 215 VAL A C 1
ATOM 1610 O O . VAL A 1 215 ? 15.727 20.171 -1.084 1.00 70.88 215 VAL A O 1
ATOM 1613 N N . LEU A 1 216 ? 15.259 19.989 -3.270 1.00 70.69 216 LEU A N 1
ATOM 1614 C CA . LEU A 1 216 ? 13.854 19.669 -3.051 1.00 70.69 216 LEU A CA 1
ATOM 1615 C C . LEU A 1 216 ? 13.726 18.398 -2.226 1.00 70.69 216 LEU A C 1
ATOM 1617 O O . LEU A 1 216 ? 13.037 18.432 -1.230 1.00 70.69 216 LEU A O 1
ATOM 1621 N N . ALA A 1 217 ? 14.407 17.302 -2.534 1.00 69.31 217 ALA A N 1
ATOM 1622 C CA . ALA A 1 217 ? 14.303 16.075 -1.751 1.00 69.31 217 ALA A CA 1
ATOM 1623 C C . ALA A 1 217 ? 14.697 16.288 -0.280 1.00 69.31 217 ALA A C 1
ATOM 1625 O O . ALA A 1 217 ? 13.956 15.870 0.603 1.00 69.31 217 ALA A O 1
ATOM 1626 N N . LEU A 1 218 ? 15.791 16.994 0.007 1.00 72.75 218 LEU A N 1
ATOM 1627 C CA . LEU A 1 218 ? 16.271 17.219 1.372 1.00 72.75 218 LEU A CA 1
ATOM 1628 C C . LEU A 1 218 ? 15.273 18.021 2.224 1.00 72.75 218 LEU A C 1
ATOM 1630 O O . LEU A 1 218 ? 15.027 17.671 3.377 1.00 72.75 218 LEU A O 1
ATOM 1634 N N . PHE A 1 219 ? 14.677 19.076 1.662 1.00 72.88 219 PHE A N 1
ATOM 1635 C CA . PHE A 1 219 ? 13.736 19.943 2.383 1.00 72.88 219 PHE A CA 1
ATOM 1636 C C . PHE A 1 219 ? 12.282 19.463 2.291 1.00 72.88 219 PHE A C 1
ATOM 1638 O O . PHE A 1 219 ? 11.501 19.603 3.234 1.00 72.88 219 PHE A O 1
ATOM 1645 N N . TRP A 1 220 ? 11.912 18.874 1.159 1.00 71.38 220 TRP A N 1
ATOM 1646 C CA . TRP A 1 220 ? 10.560 18.433 0.847 1.00 71.38 220 TRP A CA 1
ATOM 1647 C C . TRP A 1 220 ? 10.271 17.047 1.397 1.00 71.38 220 TRP A C 1
ATOM 1649 O O . TRP A 1 220 ? 9.159 16.850 1.861 1.00 71.38 220 TRP A O 1
ATOM 1659 N N . LEU A 1 221 ? 11.214 16.091 1.411 1.00 66.69 221 LEU A N 1
ATOM 1660 C CA . LEU A 1 221 ? 10.941 14.741 1.931 1.00 66.69 221 LEU A CA 1
ATOM 1661 C C . LEU A 1 221 ? 10.523 14.738 3.406 1.00 66.69 221 LEU A C 1
ATOM 1663 O O . LEU A 1 221 ? 9.570 14.025 3.707 1.00 66.69 221 LEU A O 1
ATOM 1667 N N . PRO A 1 222 ? 11.134 15.509 4.329 1.00 69.25 222 PRO A N 1
ATOM 1668 C CA . PRO A 1 222 ? 10.707 15.523 5.729 1.00 69.25 222 PRO A CA 1
ATOM 1669 C C . PRO A 1 222 ? 9.345 16.198 5.918 1.00 69.25 222 PRO A C 1
ATOM 1671 O O . PRO A 1 222 ? 8.448 15.628 6.544 1.00 69.25 222 PRO A O 1
ATOM 1674 N N . ALA A 1 223 ? 9.166 17.390 5.333 1.00 70.50 223 ALA A N 1
ATOM 1675 C CA . ALA A 1 223 ? 7.897 18.117 5.370 1.00 70.50 223 ALA A CA 1
ATOM 1676 C C . ALA A 1 223 ? 6.780 17.285 4.729 1.00 70.50 223 ALA A C 1
ATOM 1678 O O . ALA A 1 223 ? 5.673 17.177 5.256 1.00 70.50 223 ALA A O 1
ATOM 1679 N N . PHE A 1 224 ? 7.095 16.613 3.627 1.00 67.06 224 PHE A N 1
ATOM 1680 C CA . PHE A 1 224 ? 6.188 15.687 2.994 1.00 67.06 224 PHE A CA 1
ATOM 1681 C C . PHE A 1 224 ? 5.916 14.476 3.862 1.00 67.06 224 PHE A C 1
ATOM 1683 O O . PHE A 1 224 ? 4.751 14.162 4.034 1.00 67.06 224 PHE A O 1
ATOM 1690 N N . ALA A 1 225 ? 6.921 13.782 4.391 1.00 67.06 225 ALA A N 1
ATOM 1691 C CA . ALA A 1 225 ? 6.704 12.608 5.225 1.00 67.06 225 ALA A CA 1
ATOM 1692 C C . ALA A 1 225 ? 5.723 12.956 6.350 1.00 67.06 225 ALA A C 1
ATOM 1694 O O . ALA A 1 225 ? 4.738 12.248 6.536 1.00 67.06 225 ALA A O 1
ATOM 1695 N N . ALA A 1 226 ? 5.877 14.125 6.978 1.00 70.00 226 ALA A N 1
ATOM 1696 C CA . ALA A 1 226 ? 4.908 14.641 7.938 1.00 70.00 226 ALA A CA 1
ATOM 1697 C C . ALA A 1 226 ? 3.489 14.792 7.343 1.00 70.00 226 ALA A C 1
ATOM 1699 O O . ALA A 1 226 ? 2.530 14.259 7.904 1.00 70.00 226 ALA A O 1
ATOM 1700 N N . ILE A 1 227 ? 3.332 15.445 6.184 1.00 70.94 227 ILE A N 1
ATOM 1701 C CA . ILE A 1 227 ? 2.030 15.599 5.501 1.00 70.94 227 ILE A CA 1
ATOM 1702 C C . ILE A 1 227 ? 1.465 14.241 5.032 1.00 70.94 227 ILE A C 1
ATOM 1704 O O . ILE A 1 227 ? 0.257 14.019 5.068 1.00 70.94 227 ILE A O 1
ATOM 1708 N N . ALA A 1 228 ? 2.300 13.305 4.589 1.00 68.56 228 ALA A N 1
ATOM 1709 C CA . ALA A 1 228 ? 1.934 11.972 4.122 1.00 68.56 228 ALA A CA 1
ATOM 1710 C C . ALA A 1 228 ? 1.369 11.138 5.265 1.00 68.56 228 ALA A C 1
ATOM 1712 O O . ALA A 1 228 ? 0.311 10.527 5.115 1.00 68.56 228 ALA A O 1
ATOM 1713 N N . LEU A 1 229 ? 2.056 11.159 6.408 1.00 70.94 229 LEU A N 1
ATOM 1714 C CA . LEU A 1 229 ? 1.631 10.507 7.640 1.00 70.94 229 LEU A CA 1
ATOM 1715 C C . LEU A 1 229 ? 0.329 11.134 8.146 1.00 70.94 229 LEU A C 1
ATOM 1717 O O . LEU A 1 229 ? -0.627 10.420 8.449 1.00 70.94 229 LEU A O 1
ATOM 1721 N N . TRP A 1 230 ? 0.232 12.464 8.111 1.00 72.25 230 TRP A N 1
ATOM 1722 C CA . TRP A 1 230 ? -0.976 13.180 8.513 1.00 72.25 230 TRP A CA 1
ATOM 1723 C C . TRP A 1 230 ? -2.187 12.863 7.619 1.00 72.25 230 TRP A C 1
ATOM 1725 O O . TRP A 1 230 ? -3.260 12.501 8.108 1.00 72.25 230 TRP A O 1
ATOM 1735 N N . VAL A 1 231 ? -2.029 12.918 6.293 1.00 72.25 231 VAL A N 1
ATOM 1736 C CA . VAL A 1 231 ? -3.110 12.598 5.345 1.00 72.25 231 VAL A CA 1
ATOM 1737 C C . VAL A 1 231 ? -3.441 11.106 5.351 1.00 72.25 231 VAL A C 1
ATOM 1739 O O . VAL A 1 231 ? -4.605 10.738 5.150 1.00 72.25 231 VAL A O 1
ATOM 1742 N N . SER A 1 232 ? -2.457 10.235 5.597 1.00 71.31 232 SER A N 1
ATOM 1743 C CA . SER A 1 232 ? -2.692 8.803 5.774 1.00 71.31 232 SER A CA 1
ATOM 1744 C C . SER A 1 232 ? -3.709 8.556 6.877 1.00 71.31 232 SER A C 1
ATOM 1746 O O . SER A 1 232 ? -4.702 7.877 6.616 1.00 71.31 232 SER A O 1
ATOM 1748 N N . HIS A 1 233 ? -3.539 9.183 8.043 1.00 79.00 233 HIS A N 1
ATOM 1749 C CA . HIS A 1 233 ? -4.487 9.057 9.151 1.00 79.00 233 HIS A CA 1
ATOM 1750 C C . HIS A 1 233 ? -5.898 9.486 8.796 1.00 79.00 233 HIS A C 1
ATOM 1752 O O . HIS A 1 233 ? -6.862 8.896 9.279 1.00 79.00 233 HIS A O 1
ATOM 1758 N N . GLY A 1 234 ? -6.046 10.431 7.869 1.00 80.12 234 GLY A N 1
ATOM 1759 C CA . GLY A 1 234 ? -7.346 10.759 7.299 1.00 80.12 234 GLY A CA 1
ATOM 1760 C C . GLY A 1 234 ? -8.045 9.557 6.649 1.00 80.12 234 GLY A C 1
ATOM 1761 O O . GLY A 1 234 ? -9.268 9.474 6.699 1.00 80.12 234 GLY A O 1
ATOM 1762 N N . THR A 1 235 ? -7.307 8.618 6.049 1.00 80.75 235 THR A N 1
ATOM 1763 C CA . THR A 1 235 ? -7.883 7.404 5.444 1.00 80.75 235 THR A CA 1
ATOM 1764 C C . THR A 1 235 ? -8.251 6.340 6.471 1.00 80.75 235 THR A C 1
ATOM 1766 O O . THR A 1 235 ? -9.358 5.810 6.387 1.00 80.75 235 THR A O 1
ATOM 1769 N N . GLU A 1 236 ? -7.399 6.084 7.469 1.00 86.25 236 GLU A N 1
ATOM 1770 C CA . GLU A 1 236 ? -7.721 5.172 8.577 1.00 86.25 236 GLU A CA 1
ATOM 1771 C C . GLU A 1 236 ? -8.961 5.662 9.336 1.00 86.25 236 GLU A C 1
ATOM 1773 O O . GLU A 1 236 ? -9.942 4.936 9.490 1.00 86.25 236 GLU A O 1
ATOM 1778 N N . ARG A 1 237 ? -8.969 6.948 9.694 1.00 84.25 237 ARG A N 1
ATOM 1779 C CA . ARG A 1 237 ? -10.063 7.605 10.409 1.00 84.25 237 ARG A CA 1
ATOM 1780 C C . ARG A 1 237 ? -11.390 7.542 9.660 1.00 84.25 237 ARG A C 1
ATOM 1782 O O . ARG A 1 237 ? -12.414 7.228 10.255 1.00 84.25 237 ARG A O 1
ATOM 1789 N N . ARG A 1 238 ? -11.392 7.854 8.359 1.00 83.06 238 ARG A N 1
ATOM 1790 C CA . ARG A 1 238 ? -12.611 7.770 7.535 1.00 83.06 238 ARG A CA 1
ATOM 1791 C C . ARG A 1 238 ? -13.106 6.334 7.411 1.00 83.06 238 ARG A C 1
ATOM 1793 O O . ARG A 1 238 ? -14.310 6.131 7.398 1.00 83.06 238 ARG A O 1
ATOM 1800 N N . SER A 1 239 ? -12.195 5.364 7.333 1.00 80.62 239 SER A N 1
ATOM 1801 C CA . SER A 1 239 ? -12.564 3.947 7.245 1.00 80.62 239 SER A CA 1
ATOM 1802 C C . SER A 1 239 ? -13.233 3.464 8.531 1.00 80.62 239 SER A C 1
ATOM 1804 O O . SER A 1 239 ? -14.204 2.726 8.459 1.00 80.62 239 SER A O 1
ATOM 1806 N N . LEU A 1 240 ? -12.771 3.923 9.699 1.00 83.56 240 LEU A N 1
ATOM 1807 C CA . LEU A 1 240 ? -13.439 3.637 10.972 1.00 83.56 240 LEU A CA 1
ATOM 1808 C C . LEU A 1 240 ? -14.772 4.372 11.118 1.00 83.56 240 LEU A C 1
ATOM 1810 O O . LEU A 1 240 ? -15.741 3.771 11.559 1.00 83.56 240 LEU A O 1
ATOM 1814 N N . ALA A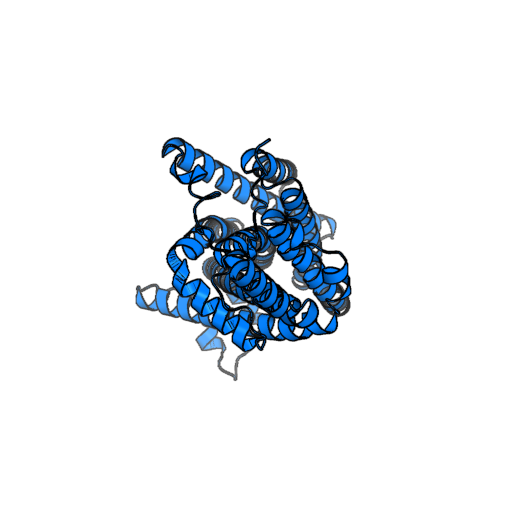 1 241 ? -14.841 5.640 10.701 1.00 82.94 241 ALA A N 1
ATOM 1815 C CA . ALA A 1 241 ? -16.076 6.424 10.741 1.00 82.94 241 ALA A CA 1
ATOM 1816 C C . ALA A 1 241 ? -17.192 5.845 9.850 1.00 82.94 241 ALA A C 1
ATOM 1818 O O . ALA A 1 241 ? -18.366 6.084 10.117 1.00 82.94 241 ALA A O 1
ATOM 1819 N N . ASP A 1 242 ? -16.823 5.129 8.781 1.00 79.75 242 ASP A N 1
ATOM 1820 C CA . ASP A 1 242 ? -17.753 4.412 7.896 1.00 79.75 242 ASP A CA 1
ATOM 1821 C C . ASP A 1 242 ? -18.340 3.159 8.565 1.00 79.75 242 ASP A C 1
ATOM 1823 O O . ASP A 1 242 ? -19.464 2.781 8.253 1.00 79.75 242 ASP A O 1
ATOM 1827 N N . ILE A 1 243 ? -17.595 2.533 9.486 1.00 78.25 243 ILE A N 1
ATOM 1828 C CA . ILE A 1 243 ? -18.073 1.401 10.294 1.00 78.25 243 ILE A CA 1
ATOM 1829 C C . ILE A 1 243 ? -18.982 1.922 11.408 1.00 78.25 243 ILE A C 1
ATOM 1831 O O . ILE A 1 243 ? -20.103 1.449 11.570 1.00 78.25 243 ILE A O 1
ATOM 1835 N N . ASP A 1 244 ? -18.505 2.917 12.158 1.00 79.25 244 ASP A N 1
ATOM 1836 C CA . ASP A 1 244 ? -19.273 3.574 13.208 1.00 79.25 244 ASP A CA 1
ATOM 1837 C C . ASP A 1 244 ? -18.830 5.038 13.376 1.00 79.25 244 ASP A C 1
ATOM 1839 O O . ASP A 1 244 ? -17.656 5.304 13.668 1.00 79.25 244 ASP A O 1
ATOM 1843 N N . PRO A 1 245 ? -19.752 6.010 13.238 1.00 80.94 245 PRO A N 1
ATOM 1844 C CA . PRO A 1 245 ? -19.473 7.416 13.506 1.00 80.94 245 PRO A CA 1
ATOM 1845 C C . PRO A 1 245 ? -18.898 7.685 14.906 1.00 80.94 245 PRO A C 1
ATOM 1847 O O . PRO A 1 245 ? -18.138 8.645 15.061 1.00 80.94 245 PRO A O 1
ATOM 1850 N N . SER A 1 246 ? -19.224 6.854 15.905 1.00 79.00 246 SER A N 1
ATOM 1851 C CA . SER A 1 246 ? -18.735 6.976 17.285 1.00 79.00 246 SER A CA 1
ATOM 1852 C C . SER A 1 246 ? -17.212 6.823 17.386 1.00 79.00 246 SER A C 1
ATOM 1854 O O . SER A 1 246 ? -16.573 7.504 18.185 1.00 79.00 246 SER A O 1
ATOM 1856 N N . LEU A 1 247 ? -16.592 6.043 16.491 1.00 77.12 247 LEU A N 1
ATOM 1857 C CA . LEU A 1 247 ? -15.139 5.831 16.447 1.00 77.12 247 LEU A CA 1
ATOM 1858 C C . LEU A 1 247 ? -14.361 7.082 16.002 1.00 77.12 247 LEU A C 1
ATOM 1860 O O . LEU A 1 247 ? -13.128 7.102 16.043 1.00 77.12 247 LEU A O 1
ATOM 1864 N N . ASN A 1 248 ? -15.064 8.135 15.574 1.00 81.88 248 ASN A N 1
ATOM 1865 C CA . ASN A 1 248 ? -14.513 9.389 15.076 1.00 81.88 248 ASN A CA 1
ATOM 1866 C C . ASN A 1 248 ? -14.839 10.574 16.005 1.00 81.88 248 ASN A C 1
ATOM 1868 O O . ASN A 1 248 ? -15.439 11.571 15.590 1.00 81.88 248 ASN A O 1
ATOM 1872 N N . THR A 1 249 ? -14.424 10.500 17.270 1.00 80.38 249 THR A N 1
ATOM 1873 C CA . THR A 1 249 ? -14.594 11.621 18.208 1.00 80.38 249 THR A CA 1
ATOM 1874 C C . THR A 1 249 ? -13.584 12.748 17.934 1.00 80.38 249 THR A C 1
ATOM 1876 O O . THR A 1 249 ? -12.579 12.574 17.242 1.00 80.38 249 THR A O 1
ATOM 1879 N N . LYS A 1 250 ? -13.841 13.970 18.418 1.00 77.69 250 LYS A N 1
ATOM 1880 C CA . LYS A 1 250 ? -12.863 15.079 18.329 1.00 77.69 250 LYS A CA 1
ATOM 1881 C C . LYS A 1 250 ? -11.719 14.921 19.335 1.00 77.69 250 LYS A C 1
ATOM 1883 O O . LYS A 1 250 ? -10.588 15.267 19.011 1.00 77.69 250 LYS A O 1
ATOM 1888 N N . GLN A 1 251 ? -12.000 14.360 20.512 1.00 74.06 251 GLN A N 1
ATOM 1889 C CA . GLN A 1 251 ? -10.992 14.063 21.538 1.00 74.06 251 GLN A CA 1
ATOM 1890 C C . GLN A 1 251 ? -9.935 13.090 21.015 1.00 74.06 251 GLN A C 1
ATOM 1892 O O . GLN A 1 251 ? -8.745 13.371 21.118 1.00 74.06 251 GLN A O 1
ATOM 1897 N N . ALA A 1 252 ? -10.378 12.055 20.305 1.00 68.38 252 ALA A N 1
ATOM 1898 C CA . ALA A 1 252 ? -9.541 11.124 19.564 1.00 68.38 252 ALA A CA 1
ATOM 1899 C C . ALA A 1 252 ? -8.477 11.775 18.668 1.00 68.38 252 ALA A C 1
ATOM 1901 O O . ALA A 1 252 ? -7.361 11.279 18.525 1.00 68.38 252 ALA A O 1
ATOM 1902 N N . GLN A 1 253 ? -8.838 12.886 18.022 1.00 72.25 253 GLN A N 1
ATOM 1903 C CA . GLN A 1 253 ? -7.946 13.606 17.115 1.00 72.25 253 GLN A CA 1
ATOM 1904 C C . GLN A 1 253 ? -6.958 14.485 17.869 1.00 72.25 253 GLN A C 1
ATOM 1906 O O . GLN A 1 253 ? -5.823 14.621 17.430 1.00 72.25 253 GLN A O 1
ATOM 1911 N N . ALA A 1 254 ? -7.391 15.078 18.981 1.00 74.19 254 ALA A N 1
ATOM 1912 C CA . ALA A 1 254 ? -6.529 15.891 19.828 1.00 74.19 254 ALA A CA 1
ATOM 1913 C C . ALA A 1 254 ? -5.494 15.034 20.578 1.00 74.19 254 ALA A C 1
ATOM 1915 O O . ALA A 1 254 ? -4.406 15.516 20.879 1.00 74.19 254 ALA A O 1
ATOM 1916 N N . ALA A 1 255 ? -5.821 13.768 20.853 1.00 65.75 255 ALA A N 1
ATOM 1917 C CA . ALA A 1 255 ? -4.976 12.868 21.628 1.00 65.75 255 ALA A CA 1
ATOM 1918 C C . ALA A 1 255 ? -3.842 12.209 20.818 1.00 65.75 255 ALA A C 1
ATOM 1920 O O . ALA A 1 255 ? -2.845 11.783 21.402 1.00 65.75 255 ALA A O 1
ATOM 1921 N N . LEU A 1 256 ? -3.953 12.151 19.485 1.00 76.31 256 LEU A N 1
ATOM 1922 C CA . LEU A 1 256 ? -2.890 11.653 18.606 1.00 76.31 256 LEU A CA 1
ATOM 1923 C C . LEU A 1 256 ? -1.808 12.726 18.427 1.00 76.31 256 LEU A C 1
ATOM 1925 O O . LEU A 1 256 ? -1.817 13.499 17.467 1.00 76.31 256 LEU A O 1
ATOM 1929 N N . ALA A 1 257 ? -0.868 12.774 19.370 1.00 73.94 257 ALA A N 1
ATOM 1930 C CA . ALA A 1 257 ? 0.313 13.619 19.264 1.00 73.94 257 ALA A CA 1
ATOM 1931 C C . ALA A 1 257 ? 1.194 13.172 18.085 1.00 73.94 257 ALA A C 1
ATOM 1933 O O . ALA A 1 257 ? 1.377 11.980 17.842 1.00 73.94 257 ALA A O 1
ATOM 1934 N N . PHE A 1 258 ? 1.800 14.133 17.381 1.00 70.12 258 PHE A N 1
ATOM 1935 C CA . PHE A 1 258 ? 2.668 13.870 16.225 1.00 70.12 258 PHE A CA 1
ATOM 1936 C C . PHE A 1 258 ? 3.797 12.866 16.539 1.00 70.12 258 PHE A C 1
ATOM 1938 O O . PHE A 1 258 ? 4.108 12.006 15.718 1.00 70.12 258 PHE A O 1
ATOM 1945 N N . GLY A 1 259 ? 4.365 12.916 17.750 1.00 71.25 259 GLY A N 1
ATOM 1946 C CA . GLY A 1 259 ? 5.445 12.018 18.178 1.00 71.25 259 GLY A CA 1
ATOM 1947 C C . GLY A 1 259 ? 5.053 10.538 18.250 1.00 71.25 259 GLY A C 1
ATOM 1948 O O . GLY A 1 259 ? 5.842 9.683 17.848 1.00 71.25 259 GLY A O 1
ATOM 1949 N N . ASP A 1 260 ? 3.821 10.233 18.665 1.00 75.44 260 ASP A N 1
ATOM 1950 C CA . ASP A 1 260 ? 3.330 8.849 18.784 1.00 75.44 260 ASP A CA 1
ATOM 1951 C C . ASP A 1 260 ? 3.148 8.179 17.420 1.00 75.44 260 ASP A C 1
ATOM 1953 O O . ASP A 1 260 ? 3.102 6.957 17.311 1.00 75.44 260 ASP A O 1
ATOM 1957 N N . VAL A 1 261 ? 3.037 8.994 16.376 1.00 73.31 261 VAL A N 1
ATOM 1958 C CA . VAL A 1 261 ? 2.808 8.565 15.001 1.00 73.31 261 VAL A CA 1
ATOM 1959 C C . VAL A 1 261 ? 4.129 8.371 14.262 1.00 73.31 261 VAL A C 1
ATOM 1961 O O . VAL A 1 261 ? 4.314 7.381 13.552 1.00 73.31 261 VAL A O 1
ATOM 1964 N N . VAL A 1 262 ? 5.061 9.312 14.422 1.00 77.38 262 VAL A N 1
ATOM 1965 C CA . VAL A 1 262 ? 6.310 9.343 13.646 1.00 77.38 262 VAL A CA 1
ATOM 1966 C C . VAL A 1 262 ? 7.248 8.196 14.016 1.00 77.38 262 VAL A C 1
ATOM 1968 O O . VAL A 1 262 ? 7.843 7.591 13.125 1.00 77.38 262 VAL A O 1
ATOM 1971 N N . GLY A 1 263 ? 7.355 7.852 15.304 1.00 81.06 263 GLY A N 1
ATOM 1972 C CA . GLY A 1 263 ? 8.220 6.757 15.758 1.00 81.06 263 GLY A CA 1
ATOM 1973 C C . GLY A 1 263 ? 7.862 5.406 15.115 1.00 81.06 263 GLY A C 1
ATOM 1974 O O . GLY A 1 263 ? 8.701 4.810 14.434 1.00 81.06 263 GLY A O 1
ATOM 1975 N N . PRO A 1 264 ? 6.610 4.929 15.256 1.00 82.81 264 PRO A N 1
ATOM 1976 C CA . PRO A 1 264 ? 6.150 3.717 14.584 1.00 82.81 264 PRO A CA 1
ATOM 1977 C C . PRO A 1 264 ? 6.245 3.798 13.058 1.00 82.81 264 PRO A C 1
ATOM 1979 O O . PRO A 1 264 ? 6.587 2.800 12.426 1.00 82.81 264 PRO A O 1
ATOM 1982 N N . ALA A 1 265 ? 5.999 4.973 12.462 1.00 81.88 265 ALA A N 1
ATOM 1983 C CA . ALA A 1 265 ? 6.119 5.169 11.017 1.00 81.88 265 ALA A CA 1
ATOM 1984 C C . ALA A 1 265 ? 7.504 4.820 10.500 1.00 81.88 265 ALA A C 1
ATOM 1986 O O . ALA A 1 265 ? 7.629 4.084 9.526 1.00 81.88 265 ALA A O 1
ATOM 1987 N N . PHE A 1 266 ? 8.533 5.330 11.169 1.00 82.12 266 PHE A N 1
ATOM 1988 C CA . PHE A 1 266 ? 9.911 5.112 10.770 1.00 82.12 266 PHE A CA 1
ATOM 1989 C C . PHE A 1 266 ? 10.276 3.622 10.783 1.00 82.12 266 PHE A C 1
ATOM 1991 O O . PHE A 1 266 ? 10.800 3.102 9.800 1.00 82.12 266 PHE A O 1
ATOM 1998 N N . LEU A 1 267 ? 9.915 2.908 11.853 1.00 84.75 267 LEU A N 1
ATOM 1999 C CA . LEU A 1 267 ? 10.171 1.468 11.961 1.00 84.75 267 LEU A CA 1
ATOM 2000 C C . LEU A 1 267 ? 9.388 0.651 10.929 1.00 84.75 267 LEU A C 1
ATOM 2002 O O . LEU A 1 267 ? 9.936 -0.280 10.343 1.00 84.75 267 LEU A O 1
ATOM 2006 N N . ILE A 1 268 ? 8.130 1.012 10.666 1.00 87.81 268 ILE A N 1
ATOM 2007 C CA . ILE A 1 268 ? 7.323 0.360 9.628 1.00 87.81 268 ILE A CA 1
ATOM 2008 C C . ILE A 1 268 ? 7.937 0.602 8.248 1.00 87.81 268 ILE A C 1
ATOM 2010 O O . ILE A 1 268 ? 8.007 -0.328 7.453 1.00 87.81 268 ILE A O 1
ATOM 2014 N N . VAL A 1 269 ? 8.425 1.812 7.960 1.00 84.88 269 VAL A N 1
ATOM 2015 C CA . VAL A 1 269 ? 9.113 2.113 6.697 1.00 84.88 269 VAL A CA 1
ATOM 2016 C C . VAL A 1 269 ? 10.367 1.254 6.543 1.00 84.88 269 VAL A C 1
ATOM 2018 O O . VAL A 1 269 ? 10.536 0.643 5.493 1.00 84.88 269 VAL A O 1
ATOM 2021 N N . ILE A 1 270 ? 11.198 1.129 7.583 1.00 80.81 270 ILE A N 1
ATOM 2022 C CA . ILE A 1 270 ? 12.371 0.240 7.554 1.00 80.81 270 ILE A CA 1
ATOM 2023 C C . ILE A 1 270 ? 11.950 -1.206 7.271 1.00 80.81 270 ILE A C 1
ATOM 2025 O O . ILE A 1 270 ? 12.522 -1.849 6.390 1.00 80.81 270 ILE A O 1
ATOM 2029 N N . ALA A 1 271 ? 10.929 -1.709 7.969 1.00 85.00 271 ALA A N 1
ATOM 2030 C CA . ALA A 1 271 ? 10.424 -3.064 7.765 1.00 85.00 271 ALA A CA 1
ATOM 2031 C C . ALA A 1 271 ? 9.900 -3.278 6.334 1.00 85.00 271 ALA A C 1
ATOM 2033 O O . ALA A 1 271 ? 10.165 -4.313 5.727 1.00 85.00 271 ALA A O 1
ATOM 2034 N N . VAL A 1 272 ? 9.205 -2.289 5.767 1.00 87.38 272 VAL A N 1
ATOM 2035 C CA . VAL A 1 272 ? 8.721 -2.312 4.378 1.00 87.38 272 VAL A CA 1
ATOM 2036 C C . VAL A 1 272 ? 9.879 -2.311 3.385 1.00 87.38 272 VAL A C 1
ATOM 2038 O O . VAL A 1 272 ? 9.836 -3.071 2.423 1.00 87.38 272 VAL A O 1
ATOM 2041 N N . CYS A 1 273 ? 10.923 -1.513 3.614 1.00 83.94 273 CYS A N 1
ATOM 2042 C CA . CYS A 1 273 ? 12.121 -1.512 2.774 1.00 83.94 273 CYS A CA 1
ATOM 2043 C C . CYS A 1 273 ? 12.853 -2.862 2.827 1.00 83.94 273 CYS A C 1
ATOM 2045 O O . CYS A 1 273 ? 13.239 -3.391 1.786 1.00 83.94 273 CYS A O 1
ATOM 2047 N N . GLY A 1 274 ? 12.990 -3.455 4.017 1.00 80.88 274 GLY A N 1
ATOM 2048 C CA . GLY A 1 274 ? 13.555 -4.798 4.172 1.00 80.88 274 GLY A CA 1
ATOM 2049 C C . GLY A 1 274 ? 12.723 -5.861 3.450 1.00 80.88 274 GLY A C 1
ATOM 2050 O O . GLY A 1 274 ? 13.260 -6.666 2.693 1.00 80.88 274 GLY A O 1
ATOM 2051 N N . LEU A 1 275 ? 11.397 -5.815 3.608 1.00 87.44 275 LEU A N 1
ATOM 2052 C CA . LEU A 1 275 ? 10.473 -6.717 2.921 1.00 87.44 275 LEU A CA 1
ATOM 2053 C C . LEU A 1 275 ? 10.517 -6.550 1.401 1.00 87.44 275 LEU A C 1
ATOM 2055 O O . LEU A 1 275 ? 10.433 -7.542 0.684 1.00 87.44 275 LEU A O 1
ATOM 2059 N N . PHE A 1 276 ? 10.654 -5.321 0.906 1.00 87.50 276 PHE A N 1
ATOM 2060 C CA . PHE A 1 276 ? 10.855 -5.055 -0.514 1.00 87.50 276 PHE A CA 1
ATOM 2061 C C . PHE A 1 276 ? 12.108 -5.769 -1.030 1.00 87.50 276 PHE A C 1
ATOM 2063 O O . PHE A 1 276 ? 12.014 -6.501 -2.012 1.00 87.50 276 PHE A O 1
ATOM 2070 N N . GLY A 1 277 ? 13.244 -5.632 -0.336 1.00 78.75 277 GLY A N 1
ATOM 2071 C CA . GLY A 1 277 ? 14.481 -6.328 -0.698 1.00 78.75 277 GLY A CA 1
ATOM 2072 C C . GLY A 1 277 ? 14.317 -7.851 -0.721 1.00 78.75 277 GLY A C 1
ATOM 2073 O O . GLY A 1 277 ? 14.679 -8.496 -1.703 1.00 78.75 277 GLY A O 1
ATOM 2074 N N . ILE A 1 278 ? 13.684 -8.419 0.313 1.00 81.31 278 ILE A N 1
ATOM 2075 C CA . ILE A 1 278 ? 13.382 -9.859 0.386 1.00 81.31 278 ILE A CA 1
ATOM 2076 C C . ILE A 1 278 ? 12.462 -10.291 -0.762 1.00 81.31 278 ILE A C 1
ATOM 2078 O O . ILE A 1 278 ? 12.684 -11.337 -1.366 1.00 81.31 278 ILE A O 1
ATOM 2082 N N . ALA A 1 279 ? 11.437 -9.500 -1.085 1.00 86.00 279 ALA A N 1
ATOM 2083 C CA . ALA A 1 279 ? 10.500 -9.806 -2.159 1.00 86.00 279 ALA A CA 1
ATOM 2084 C C . ALA A 1 279 ? 11.182 -9.780 -3.533 1.00 86.00 279 ALA A C 1
ATOM 2086 O O . ALA A 1 279 ? 10.956 -10.689 -4.327 1.00 86.00 279 ALA A O 1
ATOM 2087 N N . VAL A 1 280 ? 12.043 -8.792 -3.801 1.00 82.69 280 VAL A N 1
ATOM 2088 C CA . VAL A 1 280 ? 12.837 -8.734 -5.040 1.00 82.69 280 VAL A CA 1
ATOM 2089 C C . VAL A 1 280 ? 13.749 -9.957 -5.148 1.00 82.69 280 VAL A C 1
ATOM 2091 O O . VAL A 1 280 ? 13.698 -10.656 -6.159 1.00 82.69 280 VAL A O 1
ATOM 2094 N N . ALA A 1 281 ? 14.513 -10.269 -4.096 1.00 78.12 281 ALA A N 1
ATOM 2095 C CA . ALA A 1 281 ? 15.412 -11.424 -4.078 1.00 78.12 281 ALA A CA 1
ATOM 2096 C C . ALA A 1 281 ? 14.655 -12.757 -4.239 1.00 78.12 281 ALA A C 1
ATOM 2098 O O . ALA A 1 281 ? 15.070 -13.634 -4.993 1.00 78.12 281 ALA A O 1
ATOM 2099 N N . GLY A 1 282 ? 13.507 -12.901 -3.572 1.00 80.19 282 GLY A N 1
ATOM 2100 C CA . GLY A 1 282 ? 12.656 -14.085 -3.675 1.00 80.19 282 GLY A CA 1
ATOM 2101 C C . GLY A 1 282 ? 12.038 -14.259 -5.065 1.00 80.19 282 GLY A C 1
ATOM 2102 O O . GLY A 1 282 ? 12.002 -15.375 -5.580 1.00 80.19 282 GLY A O 1
ATOM 2103 N N . MET A 1 283 ? 11.584 -13.169 -5.696 1.00 82.75 283 MET A N 1
ATOM 2104 C CA . MET A 1 283 ? 11.081 -13.195 -7.075 1.00 82.75 283 MET A CA 1
ATOM 2105 C C . MET A 1 283 ? 12.187 -13.563 -8.068 1.00 82.75 283 MET A C 1
ATOM 2107 O O . MET A 1 283 ? 11.947 -14.374 -8.962 1.00 82.75 283 MET A O 1
ATOM 2111 N N . GLU A 1 284 ? 13.396 -13.021 -7.894 1.00 80.31 284 GLU A N 1
ATOM 2112 C CA . GLU A 1 284 ? 14.556 -13.389 -8.709 1.00 80.31 284 GLU A CA 1
ATOM 2113 C C . GLU A 1 284 ? 14.886 -14.879 -8.577 1.00 80.31 284 GLU A C 1
ATOM 2115 O O . GLU A 1 284 ? 14.979 -15.580 -9.586 1.00 80.31 284 GLU A O 1
ATOM 2120 N N . TYR A 1 285 ? 15.012 -15.375 -7.345 1.00 76.75 285 TYR A N 1
ATOM 2121 C CA . TYR A 1 285 ? 15.269 -16.788 -7.083 1.00 76.75 285 TYR A CA 1
ATOM 2122 C C . TYR A 1 285 ? 14.192 -17.679 -7.714 1.00 76.75 285 TYR A C 1
ATOM 2124 O O . TYR A 1 285 ? 14.511 -18.631 -8.424 1.00 76.75 285 TYR A O 1
ATOM 2132 N N . GLY A 1 286 ? 12.915 -17.325 -7.533 1.00 77.50 286 GLY A N 1
ATOM 2133 C CA . GLY A 1 286 ? 11.788 -18.038 -8.132 1.00 77.50 286 GLY A CA 1
ATOM 2134 C C . GLY A 1 286 ? 11.888 -18.122 -9.656 1.00 77.50 286 GLY A C 1
ATOM 2135 O O . GLY A 1 286 ? 11.750 -19.205 -10.223 1.00 77.50 286 GLY A O 1
ATOM 2136 N N . LEU A 1 287 ? 12.197 -17.011 -10.327 1.00 79.56 287 LEU A N 1
ATOM 2137 C CA . LEU A 1 287 ? 12.336 -16.990 -11.785 1.00 79.56 287 LEU A CA 1
ATOM 2138 C C . LEU A 1 287 ? 13.503 -17.858 -12.267 1.00 79.56 287 LEU A C 1
ATOM 2140 O O . LEU A 1 287 ? 13.325 -18.632 -13.209 1.00 79.56 287 LEU A O 1
ATOM 2144 N N . ARG A 1 288 ? 14.644 -17.829 -11.569 1.00 74.94 288 ARG A N 1
ATOM 2145 C CA . ARG A 1 288 ? 15.781 -18.716 -11.869 1.00 74.94 288 ARG A CA 1
ATOM 2146 C C . ARG A 1 288 ? 15.411 -20.193 -11.732 1.00 74.94 288 ARG A C 1
ATOM 2148 O O . ARG A 1 288 ? 15.760 -20.988 -12.598 1.00 74.94 288 ARG A O 1
ATOM 2155 N N . THR A 1 289 ? 14.659 -20.572 -10.695 1.00 74.94 289 THR A N 1
ATOM 2156 C CA . THR A 1 289 ? 14.258 -21.982 -10.499 1.00 74.94 289 THR A CA 1
ATOM 2157 C C . THR A 1 289 ? 13.331 -22.520 -11.590 1.00 74.94 289 THR A C 1
ATOM 2159 O O . THR A 1 289 ? 13.314 -23.723 -11.830 1.00 74.94 289 THR A O 1
ATOM 2162 N N . ILE A 1 290 ? 12.597 -21.649 -12.290 1.00 81.25 290 ILE A N 1
ATOM 2163 C CA . ILE A 1 290 ? 11.707 -22.028 -13.402 1.00 81.25 290 ILE A CA 1
ATOM 2164 C C . ILE A 1 290 ? 12.478 -22.081 -14.743 1.00 81.25 290 ILE A C 1
ATOM 2166 O O . ILE A 1 290 ? 11.897 -22.326 -15.797 1.00 81.25 290 ILE A O 1
ATOM 2170 N N . GLY A 1 291 ? 13.803 -21.895 -14.722 1.00 77.69 291 GLY A N 1
ATOM 2171 C CA . GLY A 1 291 ? 14.648 -21.915 -15.919 1.00 77.69 291 GLY A CA 1
ATOM 2172 C C . GLY A 1 291 ? 14.641 -20.592 -16.683 1.00 77.69 291 GLY A C 1
ATOM 2173 O O . GLY A 1 291 ? 14.986 -20.555 -17.862 1.00 77.69 291 GLY A O 1
ATOM 2174 N N . PHE A 1 292 ? 14.235 -19.492 -16.040 1.00 77.69 292 PHE A N 1
ATOM 2175 C CA . PHE A 1 292 ? 14.386 -18.169 -16.627 1.00 77.69 292 PHE A CA 1
ATOM 2176 C C . PHE A 1 292 ? 15.852 -17.735 -16.485 1.00 77.69 292 PHE A C 1
ATOM 2178 O O . PHE A 1 292 ? 16.263 -17.211 -15.452 1.00 77.69 292 PHE A O 1
ATOM 2185 N N . GLU A 1 293 ? 16.653 -18.002 -17.519 1.00 65.31 293 GLU A N 1
ATOM 2186 C CA . GLU A 1 293 ? 18.094 -17.693 -17.551 1.00 65.31 293 GLU A CA 1
ATOM 2187 C C . GLU A 1 293 ? 18.391 -16.196 -17.725 1.00 65.31 293 GLU A C 1
ATOM 2189 O O . GLU A 1 293 ? 19.513 -15.751 -17.500 1.00 65.31 293 GLU A O 1
ATOM 2194 N N . GLY A 1 294 ? 17.385 -15.397 -18.101 1.00 62.72 294 GLY A N 1
ATOM 2195 C CA . GLY A 1 294 ? 17.513 -13.948 -18.201 1.00 62.72 294 GLY A CA 1
ATOM 2196 C C . GLY A 1 294 ? 17.608 -13.324 -16.808 1.00 62.72 294 GLY A C 1
ATOM 2197 O O . GLY A 1 294 ? 16.627 -13.376 -16.061 1.00 62.72 294 GLY A O 1
ATOM 2198 N N . PRO A 1 295 ? 18.735 -12.709 -16.425 1.00 55.69 295 PRO A N 1
ATOM 2199 C CA . PRO A 1 295 ? 18.853 -12.151 -15.094 1.00 55.69 295 PRO A CA 1
ATOM 2200 C C . PRO A 1 295 ? 17.911 -10.950 -14.943 1.00 55.69 295 PRO A C 1
ATOM 2202 O O . PRO A 1 295 ? 18.005 -9.959 -15.667 1.00 55.69 295 PRO A O 1
ATOM 2205 N N . LEU A 1 296 ? 17.000 -11.028 -13.971 1.00 60.88 296 LEU A N 1
ATOM 2206 C CA . LEU A 1 296 ? 16.152 -9.903 -13.572 1.00 60.88 296 LEU A CA 1
ATOM 2207 C C . LEU A 1 296 ? 16.992 -8.697 -13.173 1.00 60.88 296 LEU A C 1
ATOM 2209 O O . LEU A 1 296 ? 16.717 -7.579 -13.584 1.00 60.88 296 LEU A O 1
ATOM 2213 N N . LEU A 1 297 ? 18.030 -8.966 -12.391 1.00 57.91 297 LEU A N 1
ATOM 2214 C CA . LEU A 1 297 ? 19.021 -8.008 -11.950 1.00 57.91 297 LEU A CA 1
ATOM 2215 C C . LEU A 1 297 ? 20.207 -7.919 -12.923 1.00 57.91 297 LEU A C 1
ATOM 2217 O O . LEU A 1 297 ? 21.179 -7.268 -12.608 1.00 57.91 297 LEU A O 1
ATOM 2221 N N . GLY A 1 298 ? 20.190 -8.512 -14.120 1.00 59.25 298 GLY A N 1
ATOM 2222 C CA . GLY A 1 298 ? 21.398 -8.491 -14.958 1.00 59.25 298 GLY A CA 1
ATOM 2223 C C . GLY A 1 298 ? 22.610 -9.216 -14.325 1.00 59.25 298 GLY A C 1
ATOM 2224 O O . GLY A 1 298 ? 22.463 -9.965 -13.355 1.00 59.25 298 GLY A O 1
ATOM 2225 N N . PRO A 1 299 ? 23.829 -8.915 -14.803 1.00 52.94 299 PRO A N 1
ATOM 2226 C CA . PRO A 1 299 ? 25.090 -9.277 -14.156 1.00 52.94 299 PRO A CA 1
ATOM 2227 C C . PRO A 1 299 ? 25.309 -8.512 -12.840 1.00 52.94 299 PRO A C 1
ATOM 2229 O O . PRO A 1 299 ? 26.435 -8.337 -12.413 1.00 52.94 299 PRO A O 1
ATOM 2232 N N . VAL A 1 300 ? 24.280 -7.979 -12.171 1.00 51.72 300 VAL A N 1
ATOM 2233 C CA . VAL A 1 300 ? 24.472 -7.176 -10.948 1.00 51.72 300 VAL A CA 1
ATOM 2234 C C . VAL A 1 300 ? 25.163 -7.947 -9.846 1.00 51.72 300 VAL A C 1
ATOM 2236 O O . VAL A 1 300 ? 25.911 -7.347 -9.092 1.00 51.72 300 VAL A O 1
ATOM 2239 N N . TRP A 1 301 ? 24.982 -9.264 -9.785 1.00 54.06 301 TRP A N 1
ATOM 2240 C CA . TRP A 1 301 ? 25.780 -10.099 -8.892 1.00 54.06 301 TRP A CA 1
ATOM 2241 C C . TRP A 1 301 ? 27.265 -10.122 -9.280 1.00 54.06 301 TRP A C 1
ATOM 2243 O O . TRP A 1 301 ? 28.105 -10.131 -8.389 1.00 54.06 301 TRP A O 1
ATOM 2253 N N . ASP A 1 302 ? 27.578 -10.031 -10.573 1.00 55.62 302 ASP A N 1
ATOM 2254 C CA . ASP A 1 302 ? 28.942 -9.891 -11.095 1.00 55.62 302 ASP A CA 1
ATOM 2255 C C . ASP A 1 302 ? 29.487 -8.452 -10.915 1.00 55.62 302 ASP A C 1
ATOM 2257 O O . ASP A 1 302 ? 30.690 -8.264 -10.787 1.00 55.62 302 ASP A O 1
ATOM 2261 N N . TYR A 1 303 ? 28.620 -7.430 -10.838 1.00 52.12 303 TYR A N 1
ATOM 2262 C CA . TYR A 1 303 ? 28.980 -6.027 -10.546 1.00 52.12 303 TYR A CA 1
ATOM 2263 C C . TYR A 1 303 ? 28.962 -5.665 -9.052 1.00 52.12 303 TYR A C 1
ATOM 2265 O O . TYR A 1 303 ? 29.400 -4.580 -8.675 1.00 52.12 303 TYR A O 1
ATOM 2273 N N . PHE A 1 304 ? 28.448 -6.551 -8.194 1.00 51.78 304 PHE A N 1
ATOM 2274 C CA . PHE A 1 304 ? 28.600 -6.470 -6.739 1.00 51.78 304 PHE A CA 1
ATOM 2275 C C . PHE A 1 304 ? 29.974 -6.963 -6.278 1.00 51.78 304 PHE A C 1
ATOM 2277 O O . PHE A 1 304 ? 30.213 -7.033 -5.071 1.00 51.78 304 PHE A O 1
ATOM 2284 N N . ASP A 1 305 ? 30.878 -7.264 -7.214 1.00 57.31 305 ASP A N 1
ATOM 2285 C CA . ASP A 1 305 ? 32.298 -7.330 -6.919 1.00 57.31 305 ASP A CA 1
ATOM 2286 C C . ASP A 1 305 ? 32.729 -5.985 -6.298 1.00 57.31 305 ASP A C 1
ATOM 2288 O O . ASP A 1 305 ? 32.612 -4.937 -6.951 1.00 57.31 305 ASP A O 1
ATOM 2292 N N . PRO A 1 306 ? 33.166 -5.961 -5.024 1.00 56.94 306 PRO A N 1
ATOM 2293 C CA . PRO A 1 306 ? 33.544 -4.726 -4.346 1.00 56.94 306 PRO A CA 1
ATOM 2294 C C . PRO A 1 306 ? 34.663 -3.958 -5.067 1.00 56.94 306 PRO A C 1
ATOM 2296 O O . PRO A 1 306 ? 34.823 -2.766 -4.807 1.00 56.94 306 PRO A O 1
ATOM 2299 N N . GLU A 1 307 ? 35.402 -4.597 -5.983 1.00 54.22 307 GLU A N 1
ATOM 2300 C CA . GLU A 1 307 ? 36.437 -3.957 -6.804 1.00 54.22 307 GLU A CA 1
ATOM 2301 C C . GLU A 1 307 ? 35.889 -3.143 -7.997 1.00 54.22 307 GLU A C 1
ATOM 2303 O O . GLU A 1 307 ? 36.569 -2.228 -8.462 1.00 54.22 307 GLU A O 1
ATOM 2308 N N . PHE A 1 308 ? 34.659 -3.404 -8.465 1.00 50.88 308 PHE A N 1
ATOM 2309 C CA . PHE A 1 308 ? 34.074 -2.789 -9.675 1.00 50.88 308 PHE A CA 1
ATOM 2310 C C . PHE A 1 308 ? 32.722 -2.098 -9.449 1.00 50.88 308 PHE A C 1
ATOM 2312 O O . PHE A 1 308 ? 32.054 -1.706 -10.410 1.00 50.88 308 PHE A O 1
ATOM 2319 N N . PHE A 1 309 ? 32.306 -1.924 -8.192 1.00 52.78 309 PHE A N 1
ATOM 2320 C CA . PHE A 1 309 ? 31.029 -1.299 -7.853 1.00 52.78 309 PHE A CA 1
ATOM 2321 C C . PHE A 1 309 ? 31.028 0.205 -8.184 1.00 52.78 309 PHE A C 1
ATOM 2323 O O . PHE A 1 309 ? 31.253 1.058 -7.326 1.00 52.78 309 PHE A O 1
ATOM 2330 N N . GLU A 1 310 ? 30.728 0.546 -9.438 1.00 59.69 310 GLU A N 1
ATOM 2331 C CA . GLU A 1 310 ? 30.244 1.870 -9.818 1.00 59.69 310 GLU A CA 1
ATOM 2332 C C . GLU A 1 310 ? 28.718 1.898 -9.649 1.00 59.69 310 GLU A C 1
ATOM 2334 O O . GLU A 1 310 ? 27.985 1.424 -10.527 1.00 59.69 310 GLU A O 1
ATOM 2339 N N . PRO A 1 311 ? 28.190 2.474 -8.549 1.00 51.75 311 PRO A N 1
ATOM 2340 C CA . PRO A 1 311 ? 26.754 2.472 -8.292 1.00 51.75 311 PRO A CA 1
ATOM 2341 C C . PRO A 1 311 ? 25.973 3.097 -9.454 1.00 51.75 311 PRO A C 1
ATOM 2343 O O . PRO A 1 311 ? 24.912 2.602 -9.819 1.00 51.75 311 PRO A O 1
ATOM 2346 N N . GLY A 1 312 ? 26.515 4.137 -10.095 1.00 53.75 312 GLY A N 1
ATOM 2347 C CA . GLY A 1 312 ? 25.867 4.808 -11.224 1.00 53.75 312 GLY A CA 1
ATOM 2348 C C . GLY A 1 312 ? 25.633 3.907 -12.441 1.00 53.75 312 GLY A C 1
ATOM 2349 O O . GLY A 1 312 ? 24.552 3.958 -13.027 1.00 53.75 312 GLY A O 1
ATOM 2350 N N . LEU A 1 313 ? 26.607 3.063 -12.796 1.00 55.06 313 LEU A N 1
ATOM 2351 C CA . LEU A 1 313 ? 26.530 2.173 -13.958 1.00 55.06 313 LEU A CA 1
ATOM 2352 C C . LEU A 1 313 ? 25.621 0.965 -13.687 1.00 55.06 313 LEU A C 1
ATOM 2354 O O . LEU A 1 313 ? 24.823 0.572 -14.537 1.00 55.06 313 LEU A O 1
ATOM 2358 N N . ALA A 1 314 ? 25.688 0.408 -12.475 1.00 51.84 314 ALA A N 1
ATOM 2359 C CA . ALA A 1 314 ? 24.801 -0.672 -12.060 1.00 51.84 314 ALA A CA 1
ATOM 2360 C C . ALA A 1 314 ? 23.340 -0.195 -12.035 1.00 51.84 314 ALA A C 1
ATOM 2362 O O . ALA A 1 314 ? 22.478 -0.818 -12.650 1.00 51.84 314 ALA A O 1
ATOM 2363 N N . PHE A 1 315 ? 23.052 0.954 -11.410 1.00 58.03 315 PHE A N 1
ATOM 2364 C CA . PHE A 1 315 ? 21.695 1.507 -11.388 1.00 58.03 315 PHE A CA 1
ATOM 2365 C C . PHE A 1 315 ? 21.184 1.881 -12.783 1.00 58.03 315 PHE A C 1
ATOM 2367 O O . PHE A 1 315 ? 19.995 1.693 -13.041 1.00 58.03 315 PHE A O 1
ATOM 2374 N N . SER A 1 316 ? 22.043 2.358 -13.690 1.00 60.19 316 SER A N 1
ATOM 2375 C CA . SER A 1 316 ? 21.627 2.667 -15.060 1.00 60.19 316 SER A CA 1
ATOM 2376 C C . SER A 1 316 ? 21.294 1.395 -15.843 1.00 60.19 316 SER A C 1
ATOM 2378 O O . SER A 1 316 ? 20.193 1.298 -16.372 1.00 60.19 316 SER A O 1
ATOM 2380 N N . LEU A 1 317 ? 22.145 0.367 -15.846 1.00 58.34 317 LEU A N 1
ATOM 2381 C CA . LEU A 1 317 ? 21.882 -0.891 -16.563 1.00 58.34 317 LEU A CA 1
ATOM 2382 C C . LEU A 1 317 ? 20.634 -1.617 -16.039 1.00 58.34 317 LEU A C 1
ATOM 2384 O O . LEU A 1 317 ? 19.815 -2.116 -16.813 1.00 58.34 317 LEU A O 1
ATOM 2388 N N . ILE A 1 318 ? 20.449 -1.608 -14.720 1.00 60.56 318 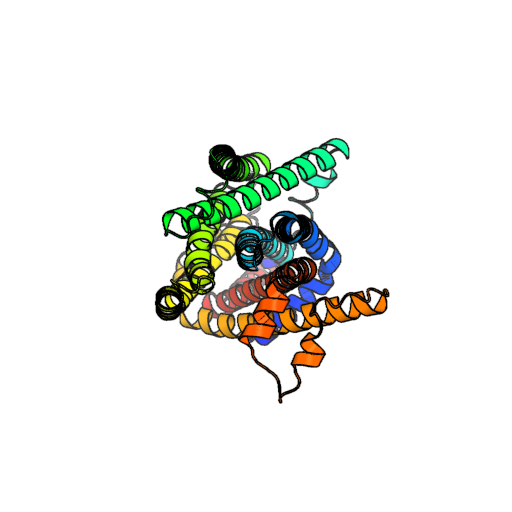ILE A N 1
ATOM 2389 C CA . ILE A 1 318 ? 19.268 -2.142 -14.042 1.00 60.56 318 ILE A CA 1
ATOM 2390 C C . ILE A 1 318 ? 17.996 -1.365 -14.428 1.00 60.56 318 ILE A C 1
ATOM 2392 O O . ILE A 1 318 ? 16.949 -1.965 -14.682 1.00 60.56 318 ILE A O 1
ATOM 2396 N N . ALA A 1 319 ? 18.078 -0.031 -14.499 1.00 63.31 319 ALA A N 1
ATOM 2397 C CA . ALA A 1 319 ? 16.947 0.842 -14.816 1.00 63.31 319 ALA A CA 1
ATOM 2398 C C . ALA A 1 319 ? 16.382 0.634 -16.230 1.00 63.31 319 ALA A C 1
ATOM 2400 O O . ALA A 1 319 ? 15.212 0.942 -16.456 1.00 63.31 319 ALA A O 1
ATOM 2401 N N . HIS A 1 320 ? 17.175 0.087 -17.157 1.00 70.31 320 HIS A N 1
ATOM 2402 C CA . HIS A 1 320 ? 16.767 -0.124 -18.548 1.00 70.31 320 HIS A CA 1
ATOM 2403 C C . HIS A 1 320 ? 16.134 -1.500 -18.802 1.00 70.31 320 HIS A C 1
ATOM 2405 O O . HIS A 1 320 ? 15.619 -1.738 -19.893 1.00 70.31 320 HIS A O 1
ATOM 2411 N N . SER A 1 321 ? 16.131 -2.416 -17.824 1.00 78.06 321 SER A N 1
ATOM 2412 C CA . SER A 1 321 ? 15.476 -3.723 -17.969 1.00 78.06 321 SER A CA 1
ATOM 2413 C C . SER A 1 321 ? 13.965 -3.614 -17.689 1.00 78.06 321 SER A C 1
ATOM 2415 O O . SER A 1 321 ? 13.565 -3.385 -16.542 1.00 78.06 321 SER A O 1
ATOM 2417 N N . PRO A 1 322 ? 13.077 -3.843 -18.684 1.00 82.06 322 PRO A N 1
ATOM 2418 C CA . PRO A 1 322 ? 11.626 -3.765 -18.478 1.00 82.06 322 PRO A CA 1
ATOM 2419 C C . PRO A 1 322 ? 11.122 -4.783 -17.453 1.00 82.06 322 PRO A C 1
ATOM 2421 O O . PRO A 1 322 ? 10.193 -4.516 -16.691 1.00 82.06 322 PRO A O 1
ATOM 2424 N N . LEU A 1 323 ? 11.748 -5.963 -17.434 1.00 82.12 323 LEU A N 1
ATOM 2425 C CA . LEU A 1 323 ? 11.426 -7.042 -16.507 1.00 82.12 323 LEU A CA 1
ATOM 2426 C C . LEU A 1 323 ? 11.816 -6.661 -15.072 1.00 82.12 323 LEU A C 1
ATOM 2428 O O . LEU A 1 323 ? 11.048 -6.902 -14.138 1.00 82.12 323 LEU A O 1
ATOM 2432 N N . PHE A 1 324 ? 12.979 -6.024 -14.908 1.00 82.19 324 PHE A N 1
ATOM 2433 C CA . PHE A 1 324 ? 13.431 -5.520 -13.617 1.00 82.19 324 PHE A CA 1
ATOM 2434 C C . PHE A 1 324 ? 12.479 -4.462 -13.067 1.00 82.19 324 PHE A C 1
ATOM 2436 O O . PHE A 1 324 ? 11.998 -4.588 -11.941 1.00 82.19 324 PHE A O 1
ATOM 2443 N N . ALA A 1 325 ? 12.159 -3.452 -13.881 1.00 83.06 325 ALA A N 1
ATOM 2444 C CA . ALA A 1 325 ? 11.252 -2.376 -13.506 1.00 83.06 325 ALA A CA 1
ATOM 2445 C C . ALA A 1 325 ? 9.881 -2.926 -13.082 1.00 83.06 325 ALA A C 1
ATOM 2447 O O . ALA A 1 325 ? 9.360 -2.573 -12.023 1.00 83.06 325 ALA A O 1
ATOM 2448 N N . ALA A 1 326 ? 9.329 -3.860 -13.860 1.00 85.75 326 ALA A N 1
ATOM 2449 C CA . ALA A 1 326 ? 8.073 -4.534 -13.553 1.00 85.75 326 ALA A CA 1
ATOM 2450 C C . ALA A 1 326 ? 8.131 -5.310 -12.222 1.00 85.75 326 ALA A C 1
ATOM 2452 O O . ALA A 1 326 ? 7.212 -5.217 -11.405 1.00 85.75 326 ALA A O 1
ATOM 2453 N N . THR A 1 327 ? 9.229 -6.024 -11.971 1.00 85.06 327 THR A N 1
ATOM 2454 C CA . THR A 1 327 ? 9.433 -6.800 -10.736 1.00 85.06 327 THR A CA 1
ATOM 2455 C C . THR A 1 327 ? 9.610 -5.899 -9.523 1.00 85.06 327 THR A C 1
ATOM 2457 O O . THR A 1 327 ? 9.009 -6.152 -8.482 1.00 85.06 327 THR A O 1
ATOM 2460 N N . CYS A 1 328 ? 10.348 -4.799 -9.661 1.00 85.44 328 CYS A N 1
ATOM 2461 C CA . CYS A 1 328 ? 10.462 -3.792 -8.613 1.00 85.44 328 CYS A CA 1
ATOM 2462 C C . CYS A 1 328 ? 9.107 -3.187 -8.266 1.00 85.44 328 CYS A C 1
ATOM 2464 O O . CYS A 1 328 ? 8.774 -3.068 -7.092 1.00 85.44 328 CYS A O 1
ATOM 2466 N N . VAL A 1 329 ? 8.285 -2.853 -9.262 1.00 88.44 329 VAL A N 1
ATOM 2467 C CA . VAL A 1 329 ? 6.933 -2.341 -9.010 1.00 88.44 329 VAL A CA 1
ATOM 2468 C C . VAL A 1 329 ? 6.077 -3.390 -8.303 1.00 88.44 329 VAL A C 1
ATOM 2470 O O . VAL A 1 329 ? 5.391 -3.054 -7.339 1.00 88.44 329 VAL A O 1
ATOM 2473 N N . ALA A 1 330 ? 6.147 -4.658 -8.717 1.00 90.00 330 ALA A N 1
ATOM 2474 C CA . ALA A 1 330 ? 5.439 -5.748 -8.051 1.00 90.00 330 ALA A CA 1
ATOM 2475 C C . ALA A 1 330 ? 5.869 -5.881 -6.578 1.00 90.00 330 ALA A C 1
ATOM 2477 O O . ALA A 1 330 ? 5.046 -5.772 -5.666 1.00 90.00 330 ALA A O 1
ATOM 2478 N N . ALA A 1 331 ? 7.168 -6.037 -6.327 1.00 89.62 331 ALA A N 1
ATOM 2479 C CA . ALA A 1 331 ? 7.720 -6.163 -4.984 1.00 89.62 331 ALA A CA 1
ATOM 2480 C C . ALA A 1 331 ? 7.403 -4.938 -4.111 1.00 89.62 331 ALA A C 1
ATOM 2482 O O . ALA A 1 331 ? 7.007 -5.089 -2.954 1.00 89.62 331 ALA A O 1
ATOM 2483 N N . ALA A 1 332 ? 7.504 -3.725 -4.664 1.00 89.19 332 ALA A N 1
ATOM 2484 C CA . ALA A 1 332 ? 7.219 -2.488 -3.944 1.00 89.19 332 ALA A CA 1
ATOM 2485 C C . ALA A 1 332 ? 5.742 -2.386 -3.559 1.00 89.19 332 ALA A C 1
ATOM 2487 O O . ALA A 1 332 ? 5.428 -2.053 -2.418 1.00 89.19 332 ALA A O 1
ATOM 2488 N N . LEU A 1 333 ? 4.820 -2.705 -4.474 1.00 90.81 333 LEU A N 1
ATOM 2489 C CA . LEU A 1 333 ? 3.385 -2.705 -4.182 1.00 90.81 333 LEU A CA 1
ATOM 2490 C C . LEU A 1 333 ? 3.010 -3.782 -3.155 1.00 90.81 333 LEU A C 1
ATOM 2492 O O . LEU A 1 333 ? 2.147 -3.534 -2.311 1.00 90.81 333 LEU A O 1
ATOM 2496 N N . PHE A 1 334 ? 3.667 -4.943 -3.195 1.00 93.25 334 PHE A N 1
ATOM 2497 C CA . PHE A 1 334 ? 3.456 -6.021 -2.231 1.00 93.25 334 PHE A CA 1
ATOM 2498 C C . PHE A 1 334 ? 3.924 -5.609 -0.831 1.00 93.25 334 PHE A C 1
ATOM 2500 O O . PHE A 1 334 ? 3.143 -5.637 0.123 1.00 93.25 334 PHE A O 1
ATOM 2507 N N . ALA A 1 335 ? 5.170 -5.140 -0.719 1.00 93.19 335 ALA A N 1
ATOM 2508 C CA . ALA A 1 335 ? 5.730 -4.671 0.542 1.00 93.19 335 ALA A CA 1
ATOM 2509 C C . ALA A 1 335 ? 4.928 -3.491 1.108 1.00 93.19 335 ALA A C 1
ATOM 2511 O O . ALA A 1 335 ? 4.617 -3.447 2.300 1.00 93.19 335 ALA A O 1
ATOM 2512 N N . TYR A 1 336 ? 4.510 -2.571 0.234 1.00 92.50 336 TYR A N 1
ATOM 2513 C CA . TYR A 1 336 ? 3.634 -1.465 0.591 1.00 92.50 336 TYR A CA 1
ATOM 2514 C C . TYR A 1 336 ? 2.299 -1.956 1.162 1.00 92.50 336 TYR A C 1
ATOM 2516 O O . TYR A 1 336 ? 1.865 -1.443 2.191 1.00 92.50 336 TYR A O 1
ATOM 2524 N N . GLN A 1 337 ? 1.646 -2.947 0.543 1.00 94.50 337 GLN A N 1
ATOM 2525 C CA . GLN A 1 337 ? 0.379 -3.487 1.042 1.00 94.50 337 GLN A CA 1
ATOM 2526 C C . GLN A 1 337 ? 0.512 -3.982 2.487 1.00 94.50 337 GLN A C 1
ATOM 2528 O O . GLN A 1 337 ? -0.302 -3.606 3.331 1.00 94.50 337 GLN A O 1
ATOM 2533 N N . LEU A 1 338 ? 1.557 -4.758 2.792 1.00 94.50 338 LEU A N 1
ATOM 2534 C CA . LEU A 1 338 ? 1.798 -5.253 4.149 1.00 94.50 338 LEU A CA 1
ATOM 2535 C C . LEU A 1 338 ? 2.122 -4.112 5.124 1.00 94.50 338 LEU A C 1
ATOM 2537 O O . LEU A 1 338 ? 1.550 -4.038 6.212 1.00 94.50 338 LEU A O 1
ATOM 2541 N N . GLY A 1 339 ? 2.965 -3.169 4.701 1.00 93.81 339 GLY A N 1
ATOM 2542 C CA . GLY A 1 339 ? 3.275 -1.963 5.467 1.00 93.81 339 GLY A CA 1
ATOM 2543 C C . GLY A 1 339 ? 2.043 -1.144 5.827 1.00 93.81 339 GLY A C 1
ATOM 2544 O O . GLY A 1 339 ? 1.946 -0.605 6.926 1.00 93.81 339 GLY A O 1
ATOM 2545 N N . ARG A 1 340 ? 1.054 -1.080 4.931 1.00 92.75 340 ARG A N 1
ATOM 2546 C CA . ARG A 1 340 ? -0.219 -0.395 5.188 1.00 92.75 340 ARG A CA 1
ATOM 2547 C C . ARG A 1 340 ? -1.090 -1.095 6.216 1.00 92.75 340 ARG A C 1
ATOM 2549 O O . ARG A 1 340 ? -1.781 -0.408 6.964 1.00 92.75 340 ARG A O 1
ATOM 2556 N N . ILE A 1 341 ? -1.039 -2.419 6.280 1.00 95.06 341 ILE A N 1
ATOM 2557 C CA . ILE A 1 341 ? -1.717 -3.190 7.325 1.00 95.06 341 ILE A CA 1
ATOM 2558 C C . ILE A 1 341 ? -1.036 -2.928 8.674 1.00 95.06 341 ILE A C 1
ATOM 2560 O O . ILE A 1 341 ? -1.712 -2.590 9.644 1.00 95.06 341 ILE A O 1
ATOM 2564 N N . ALA A 1 342 ? 0.299 -2.985 8.721 1.00 94.75 342 ALA A N 1
ATOM 2565 C CA . ALA A 1 342 ? 1.071 -2.669 9.927 1.00 94.75 342 ALA A CA 1
ATOM 2566 C C . ALA A 1 342 ? 0.809 -1.237 10.411 1.00 94.75 342 ALA A C 1
ATOM 2568 O O . ALA A 1 342 ? 0.595 -1.008 11.599 1.00 94.75 342 ALA A O 1
ATOM 2569 N N . TRP A 1 343 ? 0.740 -0.285 9.478 1.00 93.12 343 TRP A N 1
ATOM 2570 C CA . TRP A 1 343 ? 0.389 1.105 9.753 1.00 93.12 343 TRP A CA 1
ATOM 2571 C C . TRP A 1 343 ? -0.999 1.251 10.375 1.00 93.12 343 TRP A C 1
ATOM 2573 O O . TRP A 1 343 ? -1.166 1.973 11.355 1.00 93.12 343 TRP A O 1
ATOM 2583 N N . PHE A 1 344 ? -1.996 0.550 9.836 1.00 93.06 344 PHE A N 1
ATOM 2584 C CA . PHE A 1 344 ? -3.338 0.550 10.406 1.00 93.06 344 PHE A CA 1
ATOM 2585 C C . PHE A 1 344 ? -3.351 -0.008 11.837 1.00 93.06 344 PHE A C 1
ATOM 2587 O O . PHE A 1 344 ? -4.009 0.559 12.707 1.00 93.06 344 PHE A O 1
ATOM 2594 N N . PHE A 1 345 ? -2.583 -1.064 12.117 1.00 93.50 345 PHE A N 1
ATOM 2595 C CA . PHE A 1 345 ? -2.467 -1.593 13.477 1.00 93.50 345 PHE A CA 1
ATOM 2596 C C . PHE A 1 345 ? -1.714 -0.665 14.428 1.00 93.50 345 PHE A C 1
ATOM 2598 O O . PHE A 1 345 ? -2.137 -0.531 15.571 1.00 93.50 345 PHE A O 1
ATOM 2605 N N . ALA A 1 346 ? -0.675 0.032 13.966 1.00 91.62 346 ALA A N 1
ATOM 2606 C CA . ALA A 1 346 ? -0.016 1.072 14.755 1.00 91.62 346 ALA A CA 1
ATOM 2607 C C . ALA A 1 346 ? -0.963 2.244 15.051 1.00 91.62 346 ALA A C 1
ATOM 2609 O O . ALA A 1 346 ? -0.955 2.797 16.149 1.00 91.62 346 ALA A O 1
ATOM 2610 N N . TYR A 1 347 ? -1.833 2.590 14.099 1.00 90.12 347 TYR A N 1
ATOM 2611 C CA . TYR A 1 347 ? -2.889 3.562 14.338 1.00 90.12 347 TYR A CA 1
ATOM 2612 C C . TYR A 1 347 ? -3.862 3.072 15.419 1.00 90.12 347 TYR A C 1
ATOM 2614 O O . TYR A 1 347 ? -4.099 3.804 16.374 1.00 90.12 347 TYR A O 1
ATOM 2622 N N . LEU A 1 348 ? -4.379 1.841 15.328 1.00 89.38 348 LEU A N 1
ATOM 2623 C CA . LEU A 1 348 ? -5.242 1.272 16.374 1.00 89.38 348 LEU A CA 1
ATOM 2624 C C . LEU A 1 348 ? -4.544 1.213 17.739 1.00 89.38 348 LEU A C 1
ATOM 2626 O O . LEU A 1 348 ? -5.166 1.531 18.746 1.00 89.38 348 LEU A O 1
ATOM 2630 N N . ASP A 1 349 ? -3.260 0.868 17.776 1.00 90.00 349 ASP A N 1
ATOM 2631 C CA . ASP A 1 349 ? -2.457 0.869 18.997 1.00 90.00 349 ASP A CA 1
ATOM 2632 C C . ASP A 1 349 ? -2.421 2.250 19.667 1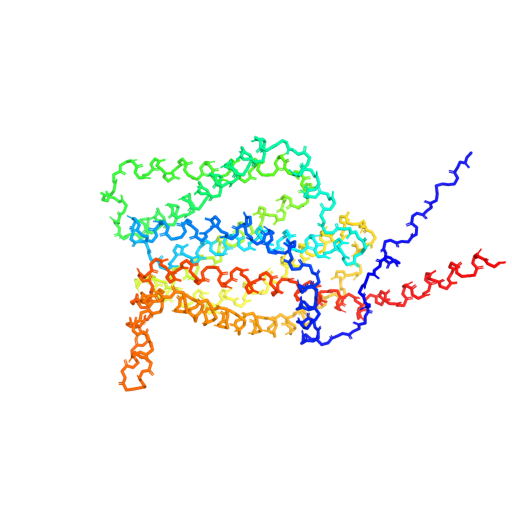.00 90.00 349 ASP A C 1
ATOM 2634 O O . ASP A 1 349 ? -2.701 2.385 20.860 1.00 90.00 349 ASP A O 1
ATOM 2638 N N . ALA A 1 350 ? -2.152 3.294 18.881 1.00 87.62 350 ALA A N 1
ATOM 2639 C CA . ALA A 1 350 ? -2.149 4.665 19.373 1.00 87.62 350 ALA A CA 1
ATOM 2640 C C . ALA A 1 350 ? -3.528 5.073 19.922 1.00 87.62 350 ALA A C 1
ATOM 2642 O O . ALA A 1 350 ? -3.606 5.723 20.965 1.00 87.62 350 ALA A O 1
ATOM 2643 N N . ARG A 1 351 ? -4.619 4.640 19.272 1.00 85.44 351 ARG A N 1
ATOM 2644 C CA . ARG A 1 351 ? -5.996 4.856 19.756 1.00 85.44 351 ARG A CA 1
ATOM 2645 C C . ARG A 1 351 ? -6.229 4.156 21.093 1.00 85.44 351 ARG A C 1
ATOM 2647 O O . ARG A 1 351 ? -6.720 4.786 22.018 1.00 85.44 351 ARG A O 1
ATOM 2654 N N . VAL A 1 352 ? -5.830 2.893 21.224 1.00 86.56 352 VAL A N 1
ATOM 2655 C CA . VAL A 1 352 ? -5.982 2.119 22.467 1.00 86.56 352 VAL A CA 1
ATOM 2656 C C . VAL A 1 352 ? -5.257 2.789 23.631 1.00 86.56 352 VAL A C 1
ATOM 2658 O O . VAL A 1 352 ? -5.831 2.924 24.709 1.00 86.56 352 VAL A O 1
ATOM 2661 N N . ARG A 1 353 ? -4.021 3.254 23.415 1.00 85.06 353 ARG A N 1
ATOM 2662 C CA . ARG A 1 353 ? -3.215 3.911 24.457 1.00 85.06 353 ARG A CA 1
ATOM 2663 C C . ARG A 1 353 ? -3.778 5.258 24.904 1.00 85.06 353 ARG A C 1
ATOM 2665 O O . ARG A 1 353 ? -3.583 5.634 26.055 1.00 85.06 353 ARG A O 1
ATOM 2672 N N . ARG A 1 354 ? -4.394 6.011 23.990 1.00 82.56 354 ARG A N 1
ATOM 2673 C CA . ARG A 1 354 ? -4.790 7.409 24.221 1.00 82.56 354 ARG A CA 1
ATOM 2674 C C . ARG A 1 354 ? -6.259 7.573 24.587 1.00 82.56 354 ARG A C 1
ATOM 2676 O O . ARG A 1 354 ? -6.568 8.369 25.465 1.00 82.56 354 ARG A O 1
ATOM 2683 N N . ASP A 1 355 ? -7.136 6.817 23.941 1.00 79.12 355 ASP A N 1
ATOM 2684 C CA . ASP A 1 355 ? -8.581 6.878 24.163 1.00 79.12 355 ASP A CA 1
ATOM 2685 C C . ASP A 1 355 ? -9.064 5.797 25.133 1.00 79.12 355 ASP A C 1
ATOM 2687 O O . ASP A 1 355 ? -10.251 5.737 25.430 1.00 79.12 355 ASP A O 1
ATOM 2691 N N . CYS A 1 356 ? -8.165 4.936 25.627 1.00 77.69 356 CYS A N 1
ATOM 2692 C CA . CYS A 1 356 ? -8.500 3.847 26.542 1.00 77.69 356 CYS A CA 1
ATOM 2693 C C . CYS A 1 356 ? -9.630 2.950 26.006 1.00 77.69 356 CYS A C 1
ATOM 2695 O O . CYS A 1 356 ? -10.440 2.457 26.789 1.00 77.69 356 CYS A O 1
ATOM 2697 N N . TRP A 1 357 ? -9.670 2.707 24.687 1.00 73.31 357 TRP A N 1
ATOM 2698 C CA . TRP A 1 357 ? -10.686 1.854 24.047 1.00 73.31 357 TRP A CA 1
ATOM 2699 C C . TRP A 1 357 ? -10.841 0.486 24.722 1.00 73.31 357 TRP A C 1
ATOM 2701 O O . TRP A 1 357 ? -11.935 -0.066 24.740 1.00 73.31 357 TRP A O 1
ATOM 2711 N N . ASP A 1 358 ? -9.769 -0.047 25.310 1.00 64.50 358 ASP A N 1
ATOM 2712 C CA . ASP A 1 358 ? -9.820 -1.295 26.075 1.00 64.50 358 ASP A CA 1
ATOM 2713 C C . ASP A 1 358 ? -10.644 -1.150 27.370 1.00 64.50 358 ASP A C 1
ATOM 2715 O O . ASP A 1 358 ? -11.484 -1.992 27.673 1.00 64.50 358 ASP A O 1
ATOM 2719 N N . MET A 1 359 ? -10.503 -0.035 28.098 1.00 59.50 359 MET A N 1
ATOM 2720 C CA . MET A 1 359 ? -11.315 0.228 29.292 1.00 59.50 359 MET A CA 1
ATOM 2721 C C . MET A 1 359 ? -12.776 0.507 28.949 1.00 59.50 359 MET A C 1
ATOM 2723 O O . MET A 1 359 ? -13.661 0.033 29.653 1.00 59.50 359 MET A O 1
ATOM 2727 N N . GLU A 1 360 ? -13.041 1.248 27.872 1.00 65.88 360 GLU A N 1
ATOM 2728 C CA . GLU A 1 360 ? -14.409 1.499 27.405 1.00 65.88 360 GLU A CA 1
ATOM 2729 C C . GLU A 1 360 ? -15.107 0.184 27.031 1.00 65.88 360 GLU A C 1
ATOM 2731 O O . GLU A 1 360 ? -16.240 -0.059 27.441 1.00 65.88 360 GLU A O 1
ATOM 2736 N N . LEU A 1 361 ? -14.392 -0.720 26.354 1.00 63.31 361 LEU A N 1
ATOM 2737 C CA . LEU A 1 361 ? -14.867 -2.071 26.067 1.00 63.31 361 LEU A CA 1
ATOM 2738 C C . LEU A 1 361 ? -15.120 -2.905 27.317 1.00 63.31 361 LEU A C 1
ATOM 2740 O O . LEU A 1 361 ? -16.117 -3.623 27.385 1.00 63.31 361 LEU A O 1
ATOM 2744 N N . MET A 1 362 ? -14.208 -2.856 28.285 1.00 66.12 362 MET A N 1
ATOM 2745 C CA . MET A 1 362 ? -14.367 -3.581 29.542 1.00 66.12 362 MET A CA 1
ATOM 2746 C C . MET A 1 362 ? -15.582 -3.074 30.323 1.00 66.12 362 MET A C 1
ATOM 2748 O O . MET A 1 362 ? -16.369 -3.888 30.799 1.00 66.12 362 MET A O 1
ATOM 2752 N N . LEU A 1 363 ? -15.775 -1.754 30.405 1.00 68.75 363 LEU A N 1
ATOM 2753 C CA . LEU A 1 363 ? -16.926 -1.138 31.068 1.00 68.75 363 LEU A CA 1
ATOM 2754 C C . LEU A 1 363 ? -18.239 -1.445 30.344 1.00 68.75 363 LEU A C 1
ATOM 2756 O O . LEU A 1 363 ? -19.222 -1.763 31.007 1.00 68.75 363 LEU A O 1
ATOM 2760 N N . ALA A 1 364 ? -18.257 -1.406 29.008 1.00 71.44 364 ALA A N 1
ATOM 2761 C CA . ALA A 1 364 ? -19.435 -1.764 28.220 1.00 71.44 364 ALA A CA 1
ATOM 2762 C C . ALA A 1 364 ? -19.838 -3.229 28.447 1.00 71.44 364 ALA A C 1
ATOM 2764 O O . ALA A 1 364 ? -20.992 -3.509 28.762 1.00 71.44 364 ALA A O 1
ATOM 2765 N N . ARG A 1 365 ? -18.870 -4.156 28.394 1.00 71.31 365 ARG A N 1
ATOM 2766 C CA . ARG A 1 365 ? -19.109 -5.581 28.680 1.00 71.31 365 ARG A CA 1
ATOM 2767 C C . ARG A 1 365 ? -19.632 -5.808 30.096 1.00 71.31 365 ARG A C 1
ATOM 2769 O O . ARG A 1 365 ? -20.516 -6.639 30.289 1.00 71.31 365 ARG A O 1
ATOM 2776 N N . GLU A 1 366 ? -19.095 -5.086 31.077 1.00 69.19 366 GLU A N 1
ATOM 2777 C CA . GLU A 1 366 ? -19.541 -5.189 32.466 1.00 69.19 366 GLU A CA 1
ATOM 2778 C C . GLU A 1 366 ? -20.947 -4.606 32.659 1.00 69.19 366 GLU A C 1
ATOM 2780 O O . GLU A 1 366 ? -21.765 -5.212 33.344 1.00 69.19 366 GLU A O 1
ATOM 2785 N N . ALA A 1 367 ? -21.276 -3.493 31.999 1.00 71.88 367 ALA A N 1
ATOM 2786 C CA . ALA A 1 367 ? -22.623 -2.930 32.011 1.00 71.88 367 ALA A CA 1
ATOM 2787 C C . ALA A 1 367 ? -23.651 -3.916 31.433 1.00 71.88 367 ALA A C 1
ATOM 2789 O O . ALA A 1 367 ? -24.661 -4.186 32.074 1.00 71.88 367 ALA A O 1
ATOM 2790 N N . THR A 1 368 ? -23.361 -4.546 30.289 1.00 73.69 368 THR A N 1
ATOM 2791 C CA . THR A 1 368 ? -24.240 -5.578 29.711 1.00 73.69 368 THR A CA 1
ATOM 2792 C C . THR A 1 368 ? -24.369 -6.804 30.618 1.00 73.69 368 THR A C 1
ATOM 2794 O O . THR A 1 368 ? -25.444 -7.394 30.710 1.00 73.69 368 THR A O 1
ATOM 2797 N N . ARG A 1 369 ? -23.294 -7.189 31.325 1.00 77.88 369 ARG A N 1
ATOM 2798 C CA . ARG A 1 369 ? -23.344 -8.266 32.328 1.00 77.88 369 ARG A CA 1
ATOM 2799 C C . ARG A 1 369 ? -24.309 -7.931 33.465 1.00 77.88 369 ARG A C 1
ATOM 2801 O O . ARG A 1 369 ? -25.016 -8.824 33.918 1.00 77.88 369 ARG A O 1
ATOM 2808 N N . LEU A 1 370 ? -24.321 -6.676 33.912 1.00 76.38 370 LEU A N 1
ATOM 2809 C CA . LEU A 1 370 ? -25.194 -6.194 34.983 1.00 76.38 370 LEU A CA 1
ATOM 2810 C C . LEU A 1 370 ? -26.648 -6.003 34.525 1.00 76.38 370 LEU A C 1
ATOM 2812 O O . LEU A 1 370 ? -27.544 -6.211 35.326 1.00 76.38 370 LEU A O 1
ATOM 2816 N N . GLU A 1 371 ? -26.895 -5.645 33.262 1.00 81.44 371 GLU A N 1
ATOM 2817 C CA . GLU A 1 371 ? -28.251 -5.545 32.690 1.00 81.44 371 GLU A CA 1
ATOM 2818 C C . GLU A 1 371 ? -28.895 -6.914 32.407 1.00 81.44 371 GLU A C 1
ATOM 2820 O O . GLU A 1 371 ? -30.117 -7.024 32.326 1.00 81.44 371 GLU A O 1
ATOM 2825 N N . GLY A 1 372 ? -28.077 -7.954 32.217 1.00 72.69 372 GLY A N 1
ATOM 2826 C CA . GLY A 1 372 ? -28.530 -9.333 32.020 1.00 72.69 372 GLY A CA 1
ATOM 2827 C C . GLY A 1 372 ? -28.795 -10.119 33.311 1.00 72.69 372 GLY A C 1
ATOM 2828 O O . GLY A 1 372 ? -29.167 -11.291 33.220 1.00 72.69 372 GLY A O 1
ATOM 2829 N N . GLN A 1 373 ? -28.570 -9.511 34.481 1.00 50.34 373 GLN A N 1
ATOM 2830 C CA . GLN A 1 373 ? -28.892 -10.041 35.814 1.00 50.34 373 GLN A CA 1
ATOM 2831 C C . GLN A 1 373 ? -30.134 -9.344 36.360 1.00 50.34 373 GLN A C 1
ATOM 2833 O O . GLN A 1 373 ? -30.936 -10.046 37.019 1.00 50.34 373 GLN A O 1
#

Secondary structure (DSSP, 8-state):
---------GGGG--S-----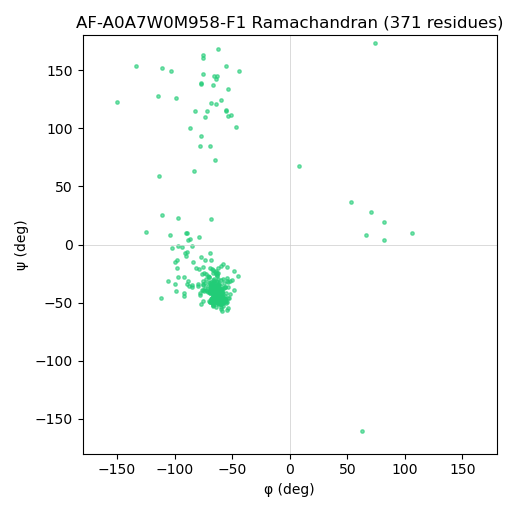-HHHHHHHHHHHHHHTHHHHHHHHHHHHHHHHHHHHHHHHHT---HHHHHHHHHHHHHHHHHHHHHHHHHHHTT--TTTTTTHHHHSS-HHHHHHHHHHHHHHHHHHHHHHHHHHHHHHIIIII-TTGGGHHHHHHHHHHHHHHHHHHHHHHHHHS---HHHHHHHHHHHHHHHHHHHHHHHTTSTTTHHHHHHHHHHHHHHHHHHHHHHHHHHHHHHHHHH-GGG--HHHHHH--HHHHHHHHHHHHHHHHHHHHHHHHHHHHHHHHTT--S-TTTTHHHHT-TTT--HHHHHHHHHT-HHHHHHHHHHHHHHHHHHHHHHHHHHHHHHHHHH-HHHHHHHHHHHHHHHT-

Sequence (373 aa):
MSLSTSTTAPIERVTIPLRPRTPAGCCDLAVMYYGRHLAAALRLYAAIALPAVALVYGFSRFVGTDLTVAIAAAVIVSKALGVLTVAAVARTTFGEAFEQPLLDRWTRRTRVDRVRDFTRSFLTAIACLAGGTLLLAALDDAYGTGRLAATGPAAAMVVGLSAILFVRSAMFLSDRHAPGSQIRRGLFWGLLQRTVMATPVVLLLFDETRIVGIVLALFWLPAFAAIALWVSHGTERRSLADIDPSLNTKQAQAALAFGDVVGPAFLIVIAVCGLFGIAVAGMEYGLRTIGFEGPLLGPVWDYFDPEFFEPGLAFSLIAHSPLFAATCVAAALFAYQLGRIAWFFAYLDARVRRDCWDMELMLAREATRLEGQ

Foldseek 3Di:
DDDPPPPPDLLLQFPDDLDFDDLVRLLVVLVVVCVVCVVVLVVLLCLQLVLLLVLLLVCLVPVVDWLLLLVLSLLLSLLVLLLLLLLLLLCVSSPHDSQPQQPVVQVPDDPVVNVVVSVLLSVLSSLLSQLLVLVVVVVVVVVPPCPVVVVDPVSVVSNVSSVVSNVVSLVVCCPVSVPDPLVSVLSVVSSVLSSVVSVLVSLCVDPVSVVVSVVCCVVVVVVSVLVVLVSLVSSNLVSNCSNPVVSNDPQLVVQPDSVLRVVSLVVLVVQLVVQLVVQLVVVQVVCVVVVNPQRLQHCVVVCPPPVRPPVVVSSRVNRSNSSNSSSSSSSNSVSSSSSSSSSSSSSSSSSCVRVVSVVVSVVSVVVVVVVVD

Radius of gyration: 22.85 Å; Cα contacts (8 Å, |Δi|>4): 354; chains: 1; bounding box: 80×44×69 Å

Nearest PDB structures (foldseek):
  9csi-assembly1_A  TM=1.977E-01  e=4.104E+00  Acinetobacter baumannii
  7ki1-assembly1_R  TM=1.620E-01  e=4.284E+00  Homo sapiens

Solvent-accessible surface area (backbone atoms only — not comparable to full-atom values): 19817 Å² total; per-residue (Å²): 135,82,76,73,77,73,77,78,50,69,74,80,41,45,72,58,87,72,57,82,63,54,58,67,54,20,43,53,49,25,52,55,50,44,64,78,39,38,72,62,54,48,49,57,43,49,74,55,48,48,59,50,26,54,46,33,26,48,42,22,66,74,71,68,45,53,46,58,54,30,50,47,46,41,57,58,51,44,50,61,51,42,54,54,47,46,45,36,49,51,43,36,41,42,58,41,67,75,45,61,76,72,43,48,64,51,66,74,38,52,73,64,53,42,53,51,50,46,51,45,52,46,53,32,49,48,31,29,50,51,10,50,51,34,46,51,47,52,50,48,31,74,74,66,70,53,66,50,78,75,58,45,74,65,49,58,51,51,25,53,51,16,44,52,38,26,55,51,33,58,50,46,55,46,65,76,65,56,58,60,75,65,54,46,52,52,50,52,54,51,47,56,52,42,56,65,57,42,46,37,62,49,34,47,73,35,81,91,40,28,66,60,11,49,54,40,40,67,61,42,48,59,60,41,50,54,51,51,55,55,55,47,49,54,52,56,49,51,43,43,32,72,78,37,62,79,77,55,49,70,65,64,60,73,59,61,48,71,69,77,51,50,58,43,47,53,56,44,50,53,51,25,53,53,43,23,54,51,40,44,54,50,51,48,52,52,41,46,76,74,66,45,82,72,56,59,61,53,66,46,76,72,42,62,37,84,91,62,61,48,64,70,59,54,54,49,63,44,36,64,34,25,65,25,39,18,45,50,33,45,23,45,49,52,22,46,49,51,36,44,44,17,48,52,43,46,50,51,27,54,44,32,72,63,66,37,50,48,56,55,50,51,52,51,55,50,49,53,56,60,74,75,106